Protein AF-0000000081423466 (afdb_homodimer)

pLDDT: mean 91.63, std 12.19, range [40.75, 98.88]

Secondary structure (DSSP, 8-state):
----EEEES-TTSHHHHHHHHHHHT-TT--EEEEEES-GGG-HHHHHHHHH-TTEEEEE--TT-HHHHHHHHHHHHHHHTTT---EEEE--------SGGGT---HHHHHHHHIIIIIHHHHHHHHHHHHHHHHHHHHS--EEEEE--GGG-SGGGGG--SS----HHHHHHHHHHHHHHHHHHHHHGGGT-EEEEEE------GGG-HHHHHHHHHHHHHHHHHHHH--GGGTT-EEETTS-B---/----EEEES-TTSHHHHHHHHHHHT-TT--EEEEEES-GGG-HHHHHHHHH-TTEEEEE--TT-HHHHHHHHHHHHHHHTTT---EEEE--------SGGGT---HHHHHHHHIIIIIHHHHHHHHHHHHHHHHHHHHS--EEEEE--GGG-SGGGGG--SS----HHHHHHHHHHHHHHHHHHHHHGGGT-EEEEEE------GGG-HHHHHHHHHHHHHHHHHHHH--GGGTT-EEETTS-B---

InterPro domains:
  IPR002347 Short-chain dehydrogenase/reductase SDR [PF00106] (5-209)
  IPR002347 Short-chain dehydrogenase/reductase SDR [PR00080] (82-93)
  IPR002347 Short-chain dehydrogenase/reductase SDR [PR00080] (141-149)
  IPR002347 Short-chain dehydrogenase/reductase SDR [PR00080] (169-188)
  IPR002347 Short-chain dehydrogenase/reductase SDR [PR00081] (5-22)
  IPR002347 Short-chain dehydrogenase/reductase SDR [PR00081] (82-93)
  IPR002347 Short-chain dehydrogenase/reductase SDR [PR00081] (135-151)
  IPR002347 Short-chain dehydrogenase/reductase SDR [PR00081] (169-188)
  IPR002347 Short-chain dehydrogenase/reductase SDR [PR00081] (190-207)
  IPR036291 NAD(P)-binding domain superfamily [SSF51735] (4-245)
  IPR051468 Fungal Secondary Metabolite SDRs [PTHR43544] (4-245)

Nearest PDB structures (foldseek):
  1sny-assembly1_A-2  TM=9.070E-01  e=2.148E-22  Drosophila melanogaster
  2yw9-assembly1_A  TM=7.437E-01  e=1.476E-11  Thermus thermophilus HB8
  2yw9-assembly2_F  TM=7.341E-01  e=1.767E-11  Thermus thermophilus HB8
  2yw9-assembly2_E  TM=7.202E-01  e=3.629E-11  Thermus thermophilus HB8
  2wyv-assembly1_C  TM=7.823E-01  e=2.330E-10  Thermus thermophilus HB8

Organism: NCBI:txid290746

Structure (mmCIF, N/CA/C/O backbone):
data_AF-0000000081423466-model_v1
#
loop_
_entity.id
_entity.type
_entity.pdbx_description
1 polymer 'Uncharacterized protein'
#
loop_
_atom_site.group_PDB
_atom_site.id
_atom_site.type_symbol
_atom_site.label_atom_id
_atom_site.label_alt_id
_atom_site.label_comp_id
_atom_site.label_asym_id
_atom_site.label_entity_id
_atom_site.label_seq_id
_atom_site.pdbx_PDB_ins_code
_atom_site.Cartn_x
_atom_site.Cartn_y
_atom_site.Cartn_z
_atom_site.occupancy
_atom_site.B_iso_or_equiv
_atom_site.auth_seq_id
_atom_site.auth_comp_id
_atom_site.auth_asym_id
_atom_site.auth_atom_id
_atom_site.pdbx_PDB_model_num
ATOM 1 N N . MET A 1 1 ? -5.242 31.609 1.055 1 62.44 1 MET A N 1
ATOM 2 C CA . MET A 1 1 ? -5.703 31.609 2.439 1 62.44 1 MET A CA 1
ATOM 3 C C . MET A 1 1 ? -4.582 31.203 3.389 1 62.44 1 MET A C 1
ATOM 5 O O . MET A 1 1 ? -3.688 30.438 3.01 1 62.44 1 MET A O 1
ATOM 9 N N . SER A 1 2 ? -4.527 31.906 4.562 1 85.81 2 SER A N 1
ATOM 10 C CA . SER A 1 2 ? -3.346 31.875 5.418 1 85.81 2 SER A CA 1
ATOM 11 C C . SER A 1 2 ? -3.375 30.688 6.371 1 85.81 2 SER A C 1
ATOM 13 O O . SER A 1 2 ? -4.449 30.234 6.777 1 85.81 2 SER A O 1
ATOM 15 N N . ILE A 1 3 ? -2.256 30.031 6.535 1 94.31 3 ILE A N 1
ATOM 16 C CA . ILE A 1 3 ? -2.043 28.984 7.523 1 94.31 3 ILE A CA 1
ATOM 17 C C . ILE A 1 3 ? -1.825 29.594 8.898 1 94.31 3 ILE A C 1
ATOM 19 O O . ILE A 1 3 ? -0.897 30.391 9.094 1 94.31 3 ILE A O 1
ATOM 23 N N . ARG A 1 4 ? -2.791 29.328 9.844 1 96.31 4 ARG A N 1
ATOM 24 C CA . ARG A 1 4 ? -2.668 29.859 11.195 1 96.31 4 ARG A CA 1
ATOM 25 C C . ARG A 1 4 ? -2.133 28.812 12.156 1 96.31 4 ARG A C 1
ATOM 27 O O . ARG A 1 4 ? -1.199 29.078 12.922 1 96.31 4 ARG A O 1
ATOM 34 N N . ASN A 1 5 ? -2.711 27.609 12.117 1 98 5 ASN A N 1
ATOM 35 C CA . ASN A 1 5 ? -2.311 26.484 12.961 1 98 5 ASN A CA 1
ATOM 36 C C . ASN A 1 5 ? -1.905 25.281 12.133 1 98 5 ASN A C 1
ATOM 38 O O . ASN A 1 5 ? -2.648 24.844 11.25 1 98 5 ASN A O 1
ATOM 42 N N . ALA A 1 6 ? -0.666 24.719 12.438 1 98.62 6 ALA A N 1
ATOM 43 C CA . ALA A 1 6 ? -0.139 23.609 11.648 1 98.62 6 ALA A CA 1
ATOM 44 C C . ALA A 1 6 ? 0.435 22.516 12.547 1 98.62 6 ALA A C 1
ATOM 46 O O . ALA A 1 6 ? 0.909 22.812 13.648 1 98.62 6 ALA A O 1
ATOM 47 N N . LEU A 1 7 ? 0.302 21.297 12.164 1 98.81 7 LEU A N 1
ATOM 48 C CA . LEU A 1 7 ? 1.018 20.172 12.75 1 98.81 7 LEU A CA 1
ATOM 49 C C . LEU A 1 7 ? 1.902 19.484 11.711 1 98.81 7 LEU A C 1
ATOM 51 O O . LEU A 1 7 ? 1.441 19.172 10.609 1 98.81 7 LEU A O 1
ATOM 55 N N . VAL A 1 8 ? 3.199 19.344 12 1 98.75 8 VAL A N 1
ATOM 56 C CA . VAL A 1 8 ? 4.16 18.625 11.172 1 98.75 8 VAL A CA 1
ATOM 57 C C . VAL A 1 8 ? 4.715 17.422 11.93 1 98.75 8 VAL A C 1
ATOM 59 O O . VAL A 1 8 ? 5.102 17.547 13.094 1 98.75 8 VAL A O 1
ATOM 62 N N . THR A 1 9 ? 4.668 16.281 11.32 1 98.56 9 THR A N 1
ATOM 63 C CA . THR A 1 9 ? 5.242 15.109 11.969 1 98.56 9 THR A CA 1
ATOM 64 C C . THR A 1 9 ? 6.688 14.898 11.523 1 98.56 9 THR A C 1
ATOM 66 O O . THR A 1 9 ? 7.082 15.336 10.445 1 98.56 9 THR A O 1
ATOM 69 N N . GLY A 1 10 ? 7.477 14.172 12.336 1 96.5 10 GLY A N 1
ATOM 70 C CA . GLY A 1 10 ? 8.852 13.844 12 1 96.5 10 GLY A CA 1
ATOM 71 C C . GLY A 1 10 ? 9.773 15.055 11.984 1 96.5 10 GLY A C 1
ATOM 72 O O . GLY A 1 10 ? 10.523 15.258 11.031 1 96.5 10 GLY A O 1
ATOM 73 N N . CYS A 1 11 ? 9.742 15.859 13.008 1 96.06 11 CYS A N 1
ATOM 74 C CA . CYS A 1 11 ? 10.445 17.141 13.008 1 96.06 11 CYS A CA 1
ATOM 75 C C . CYS A 1 11 ? 11.797 17.016 13.695 1 96.06 11 CYS A C 1
ATOM 77 O O . CYS A 1 11 ? 12.461 18.031 13.938 1 96.06 11 CYS A O 1
ATOM 79 N N . ASP A 1 12 ? 12.242 15.781 13.945 1 90 12 ASP A N 1
ATOM 80 C CA . ASP A 1 12 ? 13.508 15.547 14.625 1 90 12 ASP A CA 1
ATOM 81 C C . ASP A 1 12 ? 14.68 16.062 13.797 1 90 12 ASP A C 1
ATOM 83 O O . ASP A 1 12 ? 15.672 16.547 14.344 1 90 12 ASP A O 1
ATOM 87 N N . PHE A 1 13 ? 14.594 15.945 12.523 1 85.94 13 PHE A N 1
ATOM 88 C CA . PHE A 1 13 ? 15.641 16.344 11.594 1 85.94 13 PHE A CA 1
ATOM 89 C C . PHE A 1 13 ? 15.109 16.391 10.164 1 85.94 13 PHE A C 1
ATOM 91 O O . PHE A 1 13 ? 13.906 16.234 9.945 1 85.94 13 PHE A O 1
ATOM 98 N N . GLY A 1 14 ? 16 16.734 9.32 1 89.81 14 GLY A N 1
ATOM 99 C CA . GLY A 1 14 ? 15.719 16.594 7.898 1 89.81 14 GLY A CA 1
ATOM 100 C C . GLY A 1 14 ? 14.633 17.547 7.418 1 89.81 14 GLY A C 1
ATOM 101 O O . GLY A 1 14 ? 14.594 18.703 7.816 1 89.81 14 GLY A O 1
ATOM 102 N N . LEU A 1 15 ? 13.844 17.016 6.523 1 93.69 15 LEU A N 1
ATOM 103 C CA . LEU A 1 15 ? 12.805 17.812 5.875 1 93.69 15 LEU A CA 1
ATOM 104 C C . LEU A 1 15 ? 11.812 18.344 6.898 1 93.69 15 LEU A C 1
ATOM 106 O O . LEU A 1 15 ? 11.383 19.5 6.801 1 93.69 15 LEU A O 1
ATOM 110 N N . GLY A 1 16 ? 11.492 17.562 7.941 1 96.19 16 GLY A N 1
ATOM 111 C CA . GLY A 1 16 ? 10.539 17.984 8.953 1 96.19 16 GLY A CA 1
ATOM 112 C C . GLY A 1 16 ? 10.984 19.234 9.703 1 96.19 16 GLY A C 1
ATOM 113 O O . GLY A 1 16 ? 10.195 20.156 9.906 1 96.19 16 GLY A O 1
ATOM 114 N N . LEU A 1 17 ? 12.203 19.219 10.07 1 94.88 17 LEU A N 1
ATOM 115 C CA . LEU A 1 17 ? 12.758 20.375 10.773 1 94.88 17 LEU A CA 1
ATOM 116 C C . LEU A 1 17 ? 12.75 21.609 9.883 1 94.88 17 LEU A C 1
ATOM 118 O O . LEU A 1 17 ? 12.383 22.703 10.328 1 94.88 17 LEU A O 1
ATOM 122 N N . GLU A 1 18 ? 13.102 21.453 8.625 1 95.81 18 GLU A N 1
ATOM 123 C CA . GLU A 1 18 ? 13.125 22.562 7.688 1 95.81 18 GLU A CA 1
ATOM 124 C C . GLU A 1 18 ? 11.719 23.109 7.438 1 95.81 18 GLU A C 1
ATOM 126 O O . GLU A 1 18 ? 11.531 24.312 7.27 1 95.81 18 GLU A O 1
ATOM 131 N N . LEU A 1 19 ? 10.727 22.203 7.391 1 97.5 19 LEU A N 1
ATOM 132 C CA . LEU A 1 19 ? 9.344 22.641 7.234 1 97.5 19 LEU A CA 1
ATOM 133 C C . LEU A 1 19 ? 8.922 23.547 8.391 1 97.5 19 LEU A C 1
ATOM 135 O O . LEU A 1 19 ? 8.297 24.578 8.18 1 97.5 19 LEU A O 1
ATOM 139 N N . VAL A 1 20 ? 9.289 23.141 9.594 1 97.94 20 VAL A N 1
ATOM 140 C CA . VAL A 1 20 ? 8.953 23.906 10.781 1 97.94 20 VAL A CA 1
ATOM 141 C C . VAL A 1 20 ? 9.641 25.266 10.727 1 97.94 20 VAL A C 1
ATOM 143 O O . VAL A 1 20 ? 9.031 26.297 11.031 1 97.94 20 VAL A O 1
ATOM 146 N N . LYS A 1 21 ? 10.867 25.312 10.289 1 97 21 LYS A N 1
ATOM 147 C CA . LYS A 1 21 ? 11.609 26.562 10.172 1 97 21 LYS A CA 1
ATOM 148 C C . LYS A 1 21 ? 10.922 27.531 9.203 1 97 21 LYS A C 1
ATOM 150 O O . LYS A 1 21 ? 10.711 28.703 9.516 1 97 21 LYS A O 1
ATOM 155 N N . VAL A 1 22 ? 10.562 27.016 8.055 1 97.19 22 VAL A N 1
ATOM 156 C CA . VAL A 1 22 ? 9.93 27.844 7.035 1 97.19 22 VAL A CA 1
ATOM 157 C C . VAL A 1 22 ? 8.594 28.375 7.555 1 97.19 22 VAL A C 1
ATOM 159 O O . VAL A 1 22 ? 8.297 29.562 7.43 1 97.19 22 VAL A O 1
ATOM 162 N N . LEU A 1 23 ? 7.816 27.516 8.211 1 97.94 23 LEU A N 1
ATOM 163 C CA . LEU A 1 23 ? 6.527 27.922 8.766 1 97.94 23 LEU A CA 1
ATOM 164 C C . LEU A 1 23 ? 6.711 29 9.836 1 97.94 23 LEU A C 1
ATOM 166 O O . LEU A 1 23 ? 5.902 29.922 9.938 1 97.94 23 LEU A O 1
ATOM 170 N N . SER A 1 24 ? 7.766 28.875 10.625 1 97.5 24 SER A N 1
ATOM 171 C CA . SER A 1 24 ? 7.98 29.766 11.766 1 97.5 24 SER A CA 1
ATOM 172 C C . SER A 1 24 ? 8.281 31.188 11.312 1 97.5 24 SER A C 1
ATOM 174 O O . SER A 1 24 ? 8.141 32.125 12.094 1 97.5 24 SER A O 1
ATOM 176 N N . HIS A 1 25 ? 8.617 31.344 10.047 1 95.69 25 HIS A N 1
ATOM 177 C CA . HIS A 1 25 ? 8.953 32.656 9.516 1 95.69 25 HIS A CA 1
ATOM 178 C C . HIS A 1 25 ? 7.719 33.375 8.945 1 95.69 25 HIS A C 1
ATOM 180 O O . HIS A 1 25 ? 7.75 34.562 8.664 1 95.69 25 HIS A O 1
ATOM 186 N N . ASP A 1 26 ? 6.676 32.625 8.75 1 95.5 26 ASP A N 1
ATOM 187 C CA . ASP A 1 26 ? 5.441 33.188 8.227 1 95.5 26 ASP A CA 1
ATOM 188 C C . ASP A 1 26 ? 4.66 33.906 9.32 1 95.5 26 ASP A C 1
ATOM 190 O O . ASP A 1 26 ? 4.285 33.312 10.328 1 95.5 26 ASP A O 1
ATOM 194 N N . GLU A 1 27 ? 4.305 35.188 9.148 1 94.75 27 GLU A N 1
ATOM 195 C CA . GLU A 1 27 ? 3.674 36.031 10.156 1 94.75 27 GLU A CA 1
ATOM 196 C C . GLU A 1 27 ? 2.229 35.594 10.406 1 94.75 27 GLU A C 1
ATOM 198 O O . GLU A 1 27 ? 1.667 35.906 11.469 1 94.75 27 GLU A O 1
ATOM 203 N N . ASN A 1 28 ? 1.635 34.938 9.5 1 94.56 28 ASN A N 1
ATOM 204 C CA . ASN A 1 28 ? 0.245 34.531 9.648 1 94.56 28 ASN A CA 1
ATOM 205 C C . ASN A 1 28 ? 0.124 33.281 10.516 1 94.56 28 ASN A C 1
ATOM 207 O O . ASN A 1 28 ? -0.959 32.969 11.008 1 94.56 28 ASN A O 1
ATOM 211 N N . VAL A 1 29 ? 1.223 32.562 10.656 1 96.75 29 VAL A N 1
ATOM 212 C CA . VAL A 1 29 ? 1.209 31.328 11.445 1 96.75 29 VAL A CA 1
ATOM 213 C C . VAL A 1 29 ? 1.246 31.672 12.93 1 96.75 29 VAL A C 1
ATOM 215 O O . VAL A 1 29 ? 2.08 32.469 13.375 1 96.75 29 VAL A O 1
ATOM 218 N N . GLN A 1 30 ? 0.308 31.062 13.656 1 96.38 30 GLN A N 1
ATOM 219 C CA . GLN A 1 30 ? 0.208 31.344 15.086 1 96.38 30 GLN A CA 1
ATOM 220 C C . GLN A 1 30 ? 0.782 30.203 15.914 1 96.38 30 GLN A C 1
ATOM 222 O O . GLN A 1 30 ? 1.411 30.438 16.953 1 96.38 30 GLN A O 1
ATOM 227 N N . THR A 1 31 ? 0.535 28.984 15.5 1 97.94 31 THR A N 1
ATOM 228 C CA . THR A 1 31 ? 1 27.828 16.266 1 97.94 31 THR A CA 1
ATOM 229 C C . THR A 1 31 ? 1.482 26.719 15.32 1 97.94 31 THR A C 1
ATOM 231 O O . THR A 1 31 ? 0.852 26.453 14.297 1 97.94 31 THR A O 1
ATOM 234 N N . ILE A 1 32 ? 2.65 26.172 15.617 1 98.56 32 ILE A N 1
ATOM 235 C CA . ILE A 1 32 ? 3.211 25.016 14.914 1 98.56 32 ILE A CA 1
ATOM 236 C C . ILE A 1 32 ? 3.463 23.875 15.906 1 98.56 32 ILE A C 1
ATOM 238 O O . ILE A 1 32 ? 4.375 23.953 16.734 1 98.56 32 ILE A O 1
ATOM 242 N N . PHE A 1 33 ? 2.611 22.859 15.844 1 98.75 33 PHE A N 1
ATOM 243 C CA . PHE A 1 33 ? 2.896 21.625 16.578 1 98.75 33 PHE A CA 1
ATOM 244 C C . PHE A 1 33 ? 3.928 20.781 15.844 1 98.75 33 PHE A C 1
ATOM 246 O O . PHE A 1 33 ? 3.648 20.25 14.766 1 98.75 33 PHE A O 1
ATOM 253 N N . ALA A 1 34 ? 5.121 20.703 16.422 1 98.56 34 ALA A N 1
ATOM 254 C CA . ALA A 1 34 ? 6.219 19.953 15.828 1 98.56 34 ALA A CA 1
ATOM 255 C C . ALA A 1 34 ? 6.363 18.578 16.469 1 98.56 34 ALA A C 1
ATOM 257 O O . ALA A 1 34 ? 6.973 18.453 17.531 1 98.56 34 ALA A O 1
ATOM 258 N N . GLY A 1 35 ? 5.797 17.562 15.789 1 98.06 35 GLY A N 1
ATOM 259 C CA . GLY A 1 35 ? 5.82 16.219 16.312 1 98.06 35 GLY A CA 1
ATOM 260 C C . GLY A 1 35 ? 7.145 15.508 16.094 1 98.06 35 GLY A C 1
ATOM 261 O O . GLY A 1 35 ? 7.66 15.469 14.984 1 98.06 35 GLY A O 1
ATOM 262 N N . CYS A 1 36 ? 7.664 14.922 17.172 1 94.12 36 CYS A N 1
ATOM 263 C CA . CYS A 1 36 ? 8.883 14.141 17.016 1 94.12 36 CYS A CA 1
ATOM 264 C C . CYS A 1 36 ? 8.906 12.984 18.016 1 94.12 36 CYS A C 1
ATOM 266 O O . CYS A 1 36 ? 8.055 12.898 18.891 1 94.12 36 CYS A O 1
ATOM 268 N N . PHE A 1 37 ? 9.766 12.062 17.75 1 89.62 37 PHE A N 1
ATOM 269 C CA . PHE A 1 37 ? 9.875 10.852 18.562 1 89.62 37 PHE A CA 1
ATOM 270 C C . PHE A 1 37 ? 10.312 11.188 19.984 1 89.62 37 PHE A C 1
ATOM 272 O O . PHE A 1 37 ? 9.695 10.727 20.953 1 89.62 37 PHE A O 1
ATOM 279 N N . ASN A 1 38 ? 11.352 11.953 20.109 1 88.62 38 ASN A N 1
ATOM 280 C CA . ASN A 1 38 ? 11.875 12.398 21.391 1 88.62 38 ASN A CA 1
ATOM 281 C C . ASN A 1 38 ? 12.195 13.891 21.375 1 88.62 38 ASN A C 1
ATOM 283 O O . ASN A 1 38 ? 13.32 14.289 21.062 1 88.62 38 ASN A O 1
ATOM 287 N N . PRO A 1 39 ? 11.219 14.648 21.844 1 89.25 39 PRO A N 1
ATOM 288 C CA . PRO A 1 39 ? 11.406 16.109 21.812 1 89.25 39 PRO A CA 1
ATOM 289 C C . PRO A 1 39 ? 12.617 16.562 22.625 1 89.25 39 PRO A C 1
ATOM 291 O O . PRO A 1 39 ? 13.281 17.531 22.25 1 89.25 39 PRO A O 1
ATOM 294 N N . GLU A 1 40 ? 12.953 15.844 23.609 1 88.5 40 GLU A N 1
ATOM 295 C CA . GLU A 1 40 ? 14.055 16.25 24.484 1 88.5 40 GLU A CA 1
ATOM 296 C C . GLU A 1 40 ? 15.398 16.047 23.781 1 88.5 40 GLU A C 1
ATOM 298 O O . GLU A 1 40 ? 16.375 16.719 24.109 1 88.5 40 GLU A O 1
ATOM 303 N N . LYS A 1 41 ? 15.445 15.211 22.781 1 88.12 41 LYS A N 1
ATOM 304 C CA . LYS A 1 41 ? 16.703 14.891 22.109 1 88.12 41 LYS A CA 1
ATOM 305 C C . LYS A 1 41 ? 16.812 15.633 20.781 1 88.12 41 LYS A C 1
ATOM 307 O O . LYS A 1 41 ? 17.844 15.578 20.125 1 88.12 41 LYS A O 1
ATOM 312 N N . ALA A 1 42 ? 15.734 16.328 20.453 1 92.12 42 ALA A N 1
ATOM 313 C CA . ALA A 1 42 ? 15.742 17.078 19.203 1 92.12 42 ALA A CA 1
ATOM 314 C C . ALA A 1 42 ? 16.344 18.469 19.406 1 92.12 42 ALA A C 1
ATOM 316 O O . ALA A 1 42 ? 15.617 19.469 19.406 1 92.12 42 ALA A O 1
ATOM 317 N N . THR A 1 43 ? 17.625 18.578 19.422 1 92.94 43 THR A N 1
ATOM 318 C CA . THR A 1 43 ? 18.359 19.75 19.875 1 92.94 43 THR A CA 1
ATOM 319 C C . THR A 1 43 ? 18.031 20.969 19.016 1 92.94 43 THR A C 1
ATOM 321 O O . THR A 1 43 ? 17.734 22.031 19.531 1 92.94 43 THR A O 1
ATOM 324 N N . GLU A 1 44 ? 18.062 20.781 17.688 1 93.62 44 GLU A N 1
ATOM 325 C CA . GLU A 1 44 ? 17.812 21.891 16.781 1 93.62 44 GLU A CA 1
ATOM 326 C C . GLU A 1 44 ? 16.375 22.391 16.906 1 93.62 44 GLU A C 1
ATOM 328 O O . GLU A 1 44 ? 16.109 23.594 16.859 1 93.62 44 GLU A O 1
ATOM 333 N N . LEU A 1 45 ? 15.492 21.484 17.109 1 95.69 45 LEU A N 1
ATOM 334 C CA . LEU A 1 45 ? 14.086 21.844 17.266 1 95.69 45 LEU A CA 1
ATOM 335 C C . LEU A 1 45 ? 13.859 22.578 18.578 1 95.69 45 LEU A C 1
ATOM 337 O O . LEU A 1 45 ? 13.109 23.562 18.625 1 95.69 45 LEU A O 1
ATOM 341 N N . LYS A 1 46 ? 14.508 22.141 19.578 1 95.19 46 LYS A N 1
ATOM 342 C CA . LYS A 1 46 ? 14.398 22.797 20.875 1 95.19 46 LYS A CA 1
ATOM 343 C C . LYS A 1 46 ? 14.898 24.234 20.812 1 95.19 46 LYS A C 1
ATOM 345 O O . LYS A 1 46 ? 14.289 25.141 21.391 1 95.19 46 LYS A O 1
ATOM 350 N N . LYS A 1 47 ? 16 24.406 20.172 1 96.12 47 LYS A N 1
ATOM 351 C CA . LYS A 1 47 ? 16.547 25.75 20.016 1 96.12 47 LYS A CA 1
ATOM 352 C C . LYS A 1 47 ? 15.578 26.656 19.25 1 96.12 47 LYS A C 1
ATOM 354 O O . LYS A 1 47 ? 15.359 27.812 19.641 1 96.12 47 LYS A O 1
ATOM 359 N N . LEU A 1 48 ? 15.023 26.078 18.203 1 96.12 48 LEU A N 1
ATOM 360 C CA . LEU A 1 48 ? 14.055 26.828 17.406 1 96.12 48 LEU A CA 1
ATOM 361 C C . LEU A 1 48 ? 12.852 27.219 18.25 1 96.12 48 LEU A C 1
ATOM 363 O O . LEU A 1 48 ? 12.359 28.344 18.141 1 96.12 48 LEU A O 1
ATOM 367 N N . ALA A 1 49 ? 12.398 26.312 19.094 1 96.94 49 ALA A N 1
ATOM 368 C CA . ALA A 1 49 ? 11.242 26.562 19.953 1 96.94 49 ALA A CA 1
ATOM 369 C C . ALA A 1 49 ? 11.539 27.641 20.984 1 96.94 49 ALA A C 1
ATOM 371 O O . ALA A 1 49 ? 10.656 28.406 21.375 1 96.94 49 ALA A O 1
ATOM 372 N N . GLN A 1 50 ? 12.75 27.75 21.422 1 96.44 50 GLN A N 1
ATOM 373 C CA . GLN A 1 50 ? 13.172 28.766 22.391 1 96.44 50 GLN A CA 1
ATOM 374 C C . GLN A 1 50 ? 13.195 30.156 21.75 1 96.44 50 GLN A C 1
ATOM 376 O O . GLN A 1 50 ? 12.883 31.156 22.406 1 96.44 50 GLN A O 1
ATOM 381 N N . GLU A 1 51 ? 13.469 30.141 20.469 1 96.44 51 GLU A N 1
ATOM 382 C CA . GLU A 1 51 ? 13.625 31.406 19.75 1 96.44 51 GLU A CA 1
ATOM 383 C C . GLU A 1 51 ? 12.289 31.859 19.156 1 96.44 51 GLU A C 1
ATOM 385 O O . GLU A 1 51 ? 12.141 33.031 18.781 1 96.44 51 GLU A O 1
ATOM 390 N N . ASN A 1 52 ? 11.406 30.969 19 1 97.19 52 ASN A N 1
ATOM 391 C CA . ASN A 1 52 ? 10.125 31.234 18.359 1 97.19 52 ASN A CA 1
ATOM 392 C C . ASN A 1 52 ? 8.977 30.562 19.125 1 97.19 52 ASN A C 1
ATOM 394 O O . ASN A 1 52 ? 8.766 29.359 19 1 97.19 52 ASN A O 1
ATOM 398 N N . SER A 1 53 ? 8.172 31.328 19.828 1 95.69 53 SER A N 1
ATOM 399 C CA . SER A 1 53 ? 7.152 30.812 20.734 1 95.69 53 SER A CA 1
ATOM 400 C C . SER A 1 53 ? 6.027 30.125 19.969 1 95.69 53 SER A C 1
ATOM 402 O O . SER A 1 53 ? 5.234 29.391 20.562 1 95.69 53 SER A O 1
ATOM 404 N N . LYS A 1 54 ? 5.977 30.344 18.625 1 96.31 54 LYS A N 1
ATOM 405 C CA . LYS A 1 54 ? 4.953 29.688 17.812 1 96.31 54 LYS A CA 1
ATOM 406 C C . LYS A 1 54 ? 5.234 28.188 17.688 1 96.31 54 LYS A C 1
ATOM 408 O O . LYS A 1 54 ? 4.332 27.406 17.375 1 96.31 54 LYS A O 1
ATOM 413 N N . VAL A 1 55 ? 6.535 27.812 17.875 1 98.25 55 VAL A N 1
ATOM 414 C CA . VAL A 1 55 ? 6.953 26.422 17.672 1 98.25 55 VAL A CA 1
ATOM 415 C C . VAL A 1 55 ? 6.766 25.641 18.969 1 98.25 55 VAL A C 1
ATOM 417 O O . VAL A 1 55 ? 7.344 25.984 20 1 98.25 55 VAL A O 1
ATOM 420 N N . LYS A 1 56 ? 5.938 24.609 18.938 1 97.88 56 LYS A N 1
ATOM 421 C CA . LYS A 1 56 ? 5.641 23.766 20.094 1 97.88 56 LYS A CA 1
ATOM 422 C C . LYS A 1 56 ? 6.027 22.312 19.828 1 97.88 56 LYS A C 1
ATOM 424 O O . LYS A 1 56 ? 5.254 21.547 19.234 1 97.88 56 LYS A O 1
ATOM 429 N N . PRO A 1 57 ? 7.223 21.906 20.328 1 97.81 57 PRO A N 1
ATOM 430 C CA . PRO A 1 57 ? 7.586 20.484 20.188 1 97.81 57 PRO A CA 1
ATOM 431 C C . PRO A 1 57 ? 6.664 19.562 20.984 1 97.81 57 PRO A C 1
ATOM 433 O O . PRO A 1 57 ? 6.391 19.812 22.156 1 97.81 57 PRO A O 1
ATOM 436 N N . ILE A 1 58 ? 6.141 18.531 20.328 1 97.62 58 ILE A N 1
ATOM 437 C CA . ILE A 1 58 ? 5.289 17.562 21.016 1 97.62 58 ILE A CA 1
ATOM 438 C C . ILE A 1 58 ? 5.762 16.141 20.703 1 97.62 58 ILE A C 1
ATOM 440 O O . ILE A 1 58 ? 6.328 15.891 19.625 1 97.62 58 ILE A O 1
ATOM 444 N N . LYS A 1 59 ? 5.527 15.242 21.656 1 97.56 59 LYS A N 1
ATOM 445 C CA . LYS A 1 59 ? 5.828 13.828 21.438 1 97.56 59 LYS A CA 1
ATOM 446 C C . LYS A 1 59 ? 4.793 13.188 20.516 1 97.56 59 LYS A C 1
ATOM 448 O O . LYS A 1 59 ? 3.59 13.297 20.75 1 97.56 59 LYS A O 1
ATOM 453 N N . LEU A 1 60 ? 5.262 12.602 19.453 1 97.75 60 LEU A N 1
ATOM 454 C CA . LEU A 1 60 ? 4.391 11.938 18.484 1 97.75 60 LEU A CA 1
ATOM 455 C C . LEU A 1 60 ? 5.102 10.75 17.844 1 97.75 60 LEU A C 1
ATOM 457 O O . LEU A 1 60 ? 6.043 10.938 17.062 1 97.75 60 LEU A O 1
ATOM 461 N N . GLN A 1 61 ? 4.652 9.578 18.25 1 96.44 61 GLN A N 1
ATOM 462 C CA . GLN A 1 61 ? 5.129 8.328 17.656 1 96.44 61 GLN A CA 1
ATOM 463 C C . GLN A 1 61 ? 4.051 7.68 16.797 1 96.44 61 GLN A C 1
ATOM 465 O O . GLN A 1 61 ? 3.039 7.203 17.312 1 96.44 61 GLN A O 1
ATOM 470 N N . LEU A 1 62 ? 4.359 7.555 15.531 1 96.69 62 LEU A N 1
ATOM 471 C CA . LEU A 1 62 ? 3.314 7.23 14.562 1 96.69 62 LEU A CA 1
ATOM 472 C C . LEU A 1 62 ? 2.996 5.738 14.586 1 96.69 62 LEU A C 1
ATOM 474 O O . LEU A 1 62 ? 1.993 5.305 14.016 1 96.69 62 LEU A O 1
ATOM 478 N N . ASP A 1 63 ? 3.854 4.883 15.242 1 96 63 ASP A N 1
ATOM 479 C CA . ASP A 1 63 ? 3.543 3.463 15.359 1 96 63 ASP A CA 1
ATOM 480 C C . ASP A 1 63 ? 2.941 3.139 16.719 1 96 63 ASP A C 1
ATOM 482 O O . ASP A 1 63 ? 2.857 1.971 17.109 1 96 63 ASP A O 1
ATOM 486 N N . ASP A 1 64 ? 2.521 4.18 17.484 1 97.06 64 ASP A N 1
ATOM 487 C CA . ASP A 1 64 ? 1.916 4.059 18.812 1 97.06 64 ASP A CA 1
ATOM 488 C C . ASP A 1 64 ? 0.629 4.875 18.906 1 97.06 64 ASP A C 1
ATOM 490 O O . ASP A 1 64 ? 0.671 6.098 19.047 1 97.06 64 ASP A O 1
ATOM 494 N N . ASP A 1 65 ? -0.499 4.152 18.984 1 97.69 65 ASP A N 1
ATOM 495 C CA . ASP A 1 65 ? -1.792 4.824 18.891 1 97.69 65 ASP A CA 1
ATOM 496 C C . ASP A 1 65 ? -2.076 5.645 20.141 1 97.69 65 ASP A C 1
ATOM 498 O O . ASP A 1 65 ? -2.777 6.656 20.078 1 97.69 65 ASP A O 1
ATOM 502 N N . GLU A 1 66 ? -1.548 5.25 21.25 1 97.69 66 GLU A N 1
ATOM 503 C CA . GLU A 1 66 ? -1.693 6.066 22.453 1 97.69 66 GLU A CA 1
ATOM 504 C C . GLU A 1 66 ? -0.961 7.398 22.312 1 97.69 66 GLU A C 1
ATOM 506 O O . GLU A 1 66 ? -1.484 8.445 22.688 1 97.69 66 GLU A O 1
ATOM 511 N N . SER A 1 67 ? 0.25 7.328 21.781 1 98.06 67 SER A N 1
ATOM 512 C CA . SER A 1 67 ? 1.01 8.547 21.5 1 98.06 67 SER A CA 1
ATOM 513 C C . SER A 1 67 ? 0.26 9.461 20.547 1 98.06 67 SER A C 1
ATOM 515 O O . SER A 1 67 ? 0.177 10.664 20.766 1 98.06 67 SER A O 1
ATOM 517 N N . ILE A 1 68 ? -0.361 8.93 19.5 1 98.44 68 ILE A N 1
ATOM 518 C CA . ILE A 1 68 ? -1.11 9.68 18.516 1 98.44 68 ILE A CA 1
ATOM 519 C C . ILE A 1 68 ? -2.314 10.352 19.156 1 98.44 68 ILE A C 1
ATOM 521 O O . ILE A 1 68 ? -2.557 11.547 18.953 1 98.44 68 ILE A O 1
ATOM 525 N N . GLN A 1 69 ? -2.986 9.562 19.969 1 98 69 GLN A N 1
ATOM 526 C CA . GLN A 1 69 ? -4.188 10.086 20.609 1 98 69 GLN A CA 1
ATOM 527 C C . GLN A 1 69 ? -3.85 11.234 21.562 1 98 69 GLN A C 1
ATOM 529 O O . GLN A 1 69 ? -4.539 12.258 21.578 1 98 69 GLN A O 1
ATOM 534 N N . LYS A 1 70 ? -2.857 11.086 22.328 1 98.06 70 LYS A N 1
ATOM 535 C CA . LYS A 1 70 ? -2.434 12.133 23.25 1 98.06 70 LYS A CA 1
ATOM 536 C C . LYS A 1 70 ? -2.043 13.406 22.5 1 98.06 70 LYS A C 1
ATOM 538 O O . LYS A 1 70 ? -2.398 14.508 22.906 1 98.06 70 LYS A O 1
ATOM 543 N N . ALA A 1 71 ? -1.307 13.25 21.422 1 98.19 71 ALA A N 1
ATOM 544 C CA . ALA A 1 71 ? -0.912 14.398 20.609 1 98.19 71 ALA A CA 1
ATOM 545 C C . ALA A 1 71 ? -2.133 15.094 20.016 1 98.19 71 ALA A C 1
ATOM 547 O O . ALA A 1 71 ? -2.223 16.328 20.016 1 98.19 71 ALA A O 1
ATOM 548 N N . ALA A 1 72 ? -3.086 14.32 19.469 1 98 72 ALA A N 1
ATOM 549 C CA . ALA A 1 72 ? -4.293 14.875 18.875 1 98 72 ALA A CA 1
ATOM 550 C C . ALA A 1 72 ? -5.113 15.648 19.906 1 98 72 ALA A C 1
ATOM 552 O O . ALA A 1 72 ? -5.633 16.734 19.609 1 98 72 ALA A O 1
ATOM 553 N N . GLU A 1 73 ? -5.18 15.078 21.094 1 97.88 73 GLU A N 1
ATOM 554 C CA . GLU A 1 73 ? -5.906 15.742 22.172 1 97.88 73 GLU A CA 1
ATOM 555 C C . GLU A 1 73 ? -5.246 17.062 22.547 1 97.88 73 GLU A C 1
ATOM 557 O O . GLU A 1 73 ? -5.93 18.062 22.781 1 97.88 73 GLU A O 1
ATOM 562 N N . LEU A 1 74 ? -3.973 17.031 22.594 1 97.75 74 LEU A N 1
ATOM 563 C CA . LEU A 1 74 ? -3.225 18.25 22.891 1 97.75 74 LEU A CA 1
ATOM 564 C C . LEU A 1 74 ? -3.484 19.328 21.844 1 97.75 74 LEU A C 1
ATOM 566 O O . LEU A 1 74 ? -3.764 20.469 22.172 1 97.75 74 LEU A O 1
ATOM 570 N N . VAL A 1 75 ? -3.404 18.969 20.562 1 98.06 75 VAL A N 1
ATOM 571 C CA . VAL A 1 75 ? -3.648 19.891 19.469 1 98.06 75 VAL A CA 1
ATOM 572 C C . VAL A 1 75 ? -5.066 20.453 19.562 1 98.06 75 VAL A C 1
ATOM 574 O O . VAL A 1 75 ? -5.27 21.656 19.5 1 98.06 75 VAL A O 1
ATOM 577 N N . GLU A 1 76 ? -6 19.578 19.766 1 96.5 76 GLU A N 1
ATOM 578 C CA . GLU A 1 76 ? -7.398 19.984 19.844 1 96.5 76 GLU A CA 1
ATOM 579 C C . GLU A 1 76 ? -7.617 20.969 21 1 96.5 76 GLU A C 1
ATOM 581 O O . GLU A 1 76 ? -8.328 21.953 20.844 1 96.5 76 GLU A O 1
ATOM 586 N N . SER A 1 77 ? -7.02 20.688 22.109 1 96.88 77 SER A N 1
ATOM 587 C CA . SER A 1 77 ? -7.207 21.531 23.281 1 96.88 77 SER A CA 1
ATOM 588 C C . SER A 1 77 ? -6.652 22.938 23.031 1 96.88 77 SER A C 1
ATOM 590 O O . SER A 1 77 ? -7.125 23.906 23.625 1 96.88 77 SER A O 1
ATOM 592 N N . GLN A 1 78 ? -5.75 23.094 22.156 1 96.25 78 GLN A N 1
ATOM 593 C CA . GLN A 1 78 ? -5.078 24.375 21.953 1 96.25 78 GLN A CA 1
ATOM 594 C C . GLN A 1 78 ? -5.699 25.156 20.812 1 96.25 78 GLN A C 1
ATOM 596 O O . GLN A 1 78 ? -5.641 26.391 20.781 1 96.25 78 GLN A O 1
ATOM 601 N N . VAL A 1 79 ? -6.277 24.422 19.844 1 95 79 VAL A N 1
ATOM 602 C CA . VAL A 1 79 ? -6.75 25.125 18.672 1 95 79 VAL A CA 1
ATOM 603 C C . VAL A 1 79 ? -8.25 24.906 18.484 1 95 79 VAL A C 1
ATOM 605 O O . VAL A 1 79 ? -8.797 25.125 17.406 1 95 79 VAL A O 1
ATOM 608 N N . SER A 1 80 ? -8.984 24.453 19.469 1 84.81 80 SER A N 1
ATOM 609 C CA . SER A 1 80 ? -10.367 23.984 19.391 1 84.81 80 SER A CA 1
ATOM 610 C C . SER A 1 80 ? -11.273 25.031 18.75 1 84.81 80 SER A C 1
ATOM 612 O O . SER A 1 80 ? -12.133 24.703 17.938 1 84.81 80 SER A O 1
ATOM 614 N N . ASP A 1 81 ? -11.07 26.266 18.891 1 90 81 ASP A N 1
ATOM 615 C CA . ASP A 1 81 ? -11.961 27.312 18.406 1 90 81 ASP A CA 1
ATOM 616 C C . ASP A 1 81 ? -11.5 27.844 17.047 1 90 81 ASP A C 1
ATOM 618 O O . ASP A 1 81 ? -12.25 28.531 16.344 1 90 81 ASP A O 1
ATOM 622 N N . GLU A 1 82 ? -10.32 27.453 16.703 1 94.5 82 GLU A N 1
ATOM 623 C CA . GLU A 1 82 ? -9.766 28 15.477 1 94.5 82 GLU A CA 1
ATOM 624 C C . GLU A 1 82 ? -9.57 26.906 14.422 1 94.5 82 GLU A C 1
ATOM 626 O O . GLU A 1 82 ? -9.641 27.172 13.219 1 94.5 82 GLU A O 1
ATOM 631 N N . GLY A 1 83 ? -9.32 25.703 14.93 1 97.44 83 GLY A N 1
ATOM 632 C CA . GLY A 1 83 ? -9.102 24.562 14.047 1 97.44 83 GLY A CA 1
ATOM 633 C C . GLY A 1 83 ? -7.656 24.422 13.609 1 97.44 83 GLY A C 1
ATOM 634 O O . GLY A 1 83 ? -6.793 25.203 14.031 1 97.44 83 GLY A O 1
ATOM 635 N N . LEU A 1 84 ? -7.371 23.375 12.898 1 98.31 84 LEU A N 1
ATOM 636 C CA . LEU A 1 84 ? -6.07 23.062 12.32 1 98.31 84 LEU A CA 1
ATOM 637 C C . LEU A 1 84 ? -6.086 23.234 10.805 1 98.31 84 LEU A C 1
ATOM 639 O O . LEU A 1 84 ? -6.801 22.516 10.102 1 98.31 84 LEU A O 1
ATOM 643 N N . ASP A 1 85 ? -5.23 24.172 10.289 1 98.12 85 ASP A N 1
ATOM 644 C CA . ASP A 1 85 ? -5.285 24.531 8.883 1 98.12 85 ASP A CA 1
ATOM 645 C C . ASP A 1 85 ? -4.426 23.609 8.031 1 98.12 85 ASP A C 1
ATOM 647 O O . ASP A 1 85 ? -4.668 23.453 6.832 1 98.12 85 ASP A O 1
ATOM 651 N N . LEU A 1 86 ? -3.42 23.031 8.68 1 98.69 86 LEU A N 1
ATOM 652 C CA . LEU A 1 86 ? -2.443 22.281 7.902 1 98.69 86 LEU A CA 1
ATOM 653 C C . LEU A 1 86 ? -1.884 21.125 8.719 1 98.69 86 LEU A C 1
ATOM 655 O O . LEU A 1 86 ? -1.392 21.312 9.828 1 98.69 86 LEU A O 1
ATOM 659 N N . LEU A 1 87 ? -2.08 19.969 8.266 1 98.88 87 LEU A N 1
ATOM 660 C CA . LEU A 1 87 ? -1.392 18.766 8.734 1 98.88 87 LEU A CA 1
ATOM 661 C C . LEU A 1 87 ? -0.416 18.25 7.68 1 98.88 87 LEU A C 1
ATOM 663 O O . LEU A 1 87 ? -0.818 17.938 6.555 1 98.88 87 LEU A O 1
ATOM 667 N N . ILE A 1 88 ? 0.881 18.25 8.016 1 98.81 88 ILE A N 1
ATOM 668 C CA . ILE A 1 88 ? 1.872 17.641 7.137 1 98.81 88 ILE A CA 1
ATOM 669 C C . ILE A 1 88 ? 2.344 16.312 7.734 1 98.81 88 ILE A C 1
ATOM 671 O O . ILE A 1 88 ? 3.055 16.297 8.742 1 98.81 88 ILE A O 1
ATOM 675 N N . ASN A 1 89 ? 1.887 15.273 7.129 1 98.75 89 ASN A N 1
ATOM 676 C CA . ASN A 1 89 ? 2.432 13.961 7.438 1 98.75 89 ASN A CA 1
ATOM 677 C C . ASN A 1 89 ? 3.777 13.734 6.754 1 98.75 89 ASN A C 1
ATOM 679 O O . ASN A 1 89 ? 3.828 13.266 5.613 1 98.75 89 ASN A O 1
ATOM 683 N N . ASN A 1 90 ? 4.82 13.953 7.488 1 97.44 90 ASN A N 1
ATOM 684 C CA . ASN A 1 90 ? 6.172 13.922 6.938 1 97.44 90 ASN A CA 1
ATOM 685 C C . ASN A 1 90 ? 6.977 12.75 7.48 1 97.44 90 ASN A C 1
ATOM 687 O O . ASN A 1 90 ? 7.859 12.227 6.801 1 97.44 90 ASN A O 1
ATOM 691 N N . ALA A 1 91 ? 6.664 12.352 8.719 1 93.81 91 ALA A N 1
ATOM 692 C CA . ALA A 1 91 ? 7.402 11.258 9.344 1 93.81 91 ALA A CA 1
ATOM 693 C C . ALA A 1 91 ? 7.34 9.992 8.492 1 93.81 91 ALA A C 1
ATOM 695 O O . ALA A 1 91 ? 6.293 9.672 7.93 1 93.81 91 ALA A O 1
ATOM 696 N N . GLY A 1 92 ? 8.469 9.312 8.352 1 93 92 GLY A N 1
ATOM 697 C CA . GLY A 1 92 ? 8.547 8.07 7.609 1 93 92 GLY A CA 1
ATOM 698 C C . GLY A 1 92 ? 9.859 7.332 7.812 1 93 92 GLY A C 1
ATOM 699 O O . GLY A 1 92 ? 10.82 7.906 8.32 1 93 92 GLY A O 1
ATOM 700 N N . ILE A 1 93 ? 9.828 6.094 7.477 1 92.56 93 ILE A N 1
ATOM 701 C CA . ILE A 1 93 ? 11.031 5.281 7.562 1 92.56 93 ILE A CA 1
ATOM 702 C C . ILE A 1 93 ? 11.289 4.598 6.223 1 92.56 93 ILE A C 1
ATOM 704 O O . ILE A 1 93 ? 10.375 4.434 5.414 1 92.56 93 ILE A O 1
ATOM 708 N N . ASN A 1 94 ? 12.492 4.324 5.922 1 91.75 94 ASN A N 1
ATOM 709 C CA . ASN A 1 94 ? 12.992 3.553 4.785 1 91.75 94 ASN A CA 1
ATOM 710 C C . ASN A 1 94 ? 14.18 2.678 5.176 1 91.75 94 ASN A C 1
ATOM 712 O O . ASN A 1 94 ? 15.305 3.162 5.277 1 91.75 94 ASN A O 1
ATOM 716 N N . GLU A 1 95 ? 13.906 1.447 5.477 1 90.44 95 GLU A N 1
ATOM 717 C CA . GLU A 1 95 ? 14.922 0.487 5.891 1 90.44 95 GLU A CA 1
ATOM 718 C C . GLU A 1 95 ? 15.023 -0.669 4.898 1 90.44 95 GLU A C 1
ATOM 720 O O . GLU A 1 95 ? 14.086 -0.937 4.148 1 90.44 95 GLU A O 1
ATOM 725 N N . ASP A 1 96 ? 16.188 -1.319 4.836 1 87.69 96 ASP A N 1
ATOM 726 C CA . ASP A 1 96 ? 16.344 -2.52 4.02 1 87.69 96 ASP A CA 1
ATOM 727 C C . ASP A 1 96 ? 15.414 -3.631 4.492 1 87.69 96 ASP A C 1
ATOM 729 O O . ASP A 1 96 ? 15.477 -4.047 5.652 1 87.69 96 ASP A O 1
ATOM 733 N N . ASP A 1 97 ? 14.594 -4.098 3.529 1 88.81 97 ASP A N 1
ATOM 734 C CA . ASP A 1 97 ? 13.539 -5.031 3.922 1 88.81 97 ASP A CA 1
ATOM 735 C C . ASP A 1 97 ? 13.953 -6.473 3.625 1 88.81 97 ASP A C 1
ATOM 737 O O . ASP A 1 97 ? 13.172 -7.402 3.838 1 88.81 97 ASP A O 1
ATOM 741 N N . GLY A 1 98 ? 15.109 -6.719 3.02 1 90.5 98 GLY A N 1
ATOM 742 C CA . GLY A 1 98 ? 15.664 -8.055 2.871 1 90.5 98 GLY A CA 1
ATOM 743 C C . GLY A 1 98 ? 15.289 -8.719 1.56 1 90.5 98 GLY A C 1
ATOM 744 O O . GLY A 1 98 ? 15.742 -9.828 1.265 1 90.5 98 GLY A O 1
ATOM 745 N N . TRP A 1 99 ? 14.5 -8.102 0.644 1 89.5 99 TRP A N 1
ATOM 746 C CA . TRP A 1 99 ? 14.047 -8.727 -0.596 1 89.5 99 TRP A CA 1
ATOM 747 C C . TRP A 1 99 ? 15.234 -9.133 -1.465 1 89.5 99 TRP A C 1
ATOM 749 O O . TRP A 1 99 ? 15.312 -10.273 -1.929 1 89.5 99 TRP A O 1
ATOM 759 N N . LEU A 1 100 ? 16.172 -8.25 -1.609 1 85.12 100 LEU A N 1
ATOM 760 C CA . LEU A 1 100 ? 17.297 -8.477 -2.52 1 85.12 100 LEU A CA 1
ATOM 761 C C . LEU A 1 100 ? 18.234 -9.547 -1.973 1 85.12 100 LEU A C 1
ATOM 763 O O . LEU A 1 100 ? 19.031 -10.117 -2.719 1 85.12 100 LEU A O 1
ATOM 767 N N . LYS A 1 101 ? 18.109 -9.812 -0.641 1 89.12 101 LYS A N 1
ATOM 768 C CA . LYS A 1 101 ? 18.938 -10.836 -0.008 1 89.12 101 LYS A CA 1
ATOM 769 C C . LYS A 1 101 ? 18.219 -12.188 0.002 1 89.12 101 LYS A C 1
ATOM 771 O O . LYS A 1 101 ? 18.734 -13.156 0.561 1 89.12 101 LYS A O 1
ATOM 776 N N . GLY A 1 102 ? 17.094 -12.195 -0.6 1 91.12 102 GLY A N 1
ATOM 777 C CA . GLY A 1 102 ? 16.328 -13.43 -0.665 1 91.12 102 GLY A CA 1
ATOM 778 C C . GLY A 1 102 ? 15.664 -13.789 0.649 1 91.12 102 GLY A C 1
ATOM 779 O O . GLY A 1 102 ? 15.203 -14.922 0.829 1 91.12 102 GLY A O 1
ATOM 780 N N . GLN A 1 103 ? 15.594 -12.828 1.529 1 92.44 103 GLN A N 1
ATOM 781 C CA . GLN A 1 103 ? 15.016 -13.047 2.852 1 92.44 103 GLN A CA 1
ATOM 782 C C . GLN A 1 103 ? 14.148 -11.867 3.273 1 92.44 103 GLN A C 1
ATOM 784 O O . GLN A 1 103 ? 14.492 -11.141 4.207 1 92.44 103 GLN A O 1
ATOM 789 N N . PRO A 1 104 ? 12.977 -11.727 2.578 1 95.38 104 PRO A N 1
ATOM 790 C CA . PRO A 1 104 ? 12.094 -10.648 3.016 1 95.38 104 PRO A CA 1
ATOM 791 C C . PRO A 1 104 ? 11.719 -10.75 4.496 1 95.38 104 PRO A C 1
ATOM 793 O O . PRO A 1 104 ? 11.398 -11.836 4.98 1 95.38 104 PRO A O 1
ATOM 796 N N . ASN A 1 105 ? 11.906 -9.625 5.211 1 96.31 105 ASN A N 1
ATOM 797 C CA . ASN A 1 105 ? 11.648 -9.547 6.648 1 96.31 105 ASN A CA 1
ATOM 798 C C . ASN A 1 105 ? 10.266 -8.969 6.941 1 96.31 105 ASN A C 1
ATOM 800 O O . ASN A 1 105 ? 10.078 -7.75 6.883 1 96.31 105 ASN A O 1
ATOM 804 N N . ARG A 1 106 ? 9.305 -9.812 7.293 1 97.62 106 ARG A N 1
ATOM 805 C CA . ARG A 1 106 ? 7.918 -9.422 7.508 1 97.62 106 ARG A CA 1
ATOM 806 C C . ARG A 1 106 ? 7.82 -8.297 8.531 1 97.62 106 ARG A C 1
ATOM 808 O O . ARG A 1 106 ? 7.039 -7.355 8.359 1 97.62 106 ARG A O 1
ATOM 815 N N . ASP A 1 107 ? 8.562 -8.43 9.602 1 96.94 107 ASP A N 1
ATOM 816 C CA . ASP A 1 107 ? 8.492 -7.422 10.656 1 96.94 107 ASP A CA 1
ATOM 817 C C . ASP A 1 107 ? 8.891 -6.047 10.125 1 96.94 107 ASP A C 1
ATOM 819 O O . ASP A 1 107 ? 8.297 -5.035 10.5 1 96.94 107 ASP A O 1
ATOM 823 N N . LEU A 1 108 ? 9.852 -6 9.258 1 96.25 108 LEU A N 1
ATOM 824 C CA . LEU A 1 108 ? 10.281 -4.73 8.688 1 96.25 108 LEU A CA 1
ATOM 825 C C . LEU A 1 108 ? 9.242 -4.188 7.711 1 96.25 108 LEU A C 1
ATOM 827 O O . LEU A 1 108 ? 9.031 -2.975 7.641 1 96.25 108 LEU A O 1
ATOM 831 N N . TYR A 1 109 ? 8.633 -5.086 6.93 1 97.88 109 TYR A N 1
ATOM 832 C CA . TYR A 1 109 ? 7.527 -4.66 6.078 1 97.88 109 TYR A CA 1
ATOM 833 C C . TYR A 1 109 ? 6.41 -4.043 6.906 1 97.88 109 TYR A C 1
ATOM 835 O O . TYR A 1 109 ? 5.961 -2.928 6.625 1 97.88 109 TYR A O 1
ATOM 843 N N . LEU A 1 110 ? 6.023 -4.766 7.961 1 98.19 110 LEU A N 1
ATOM 844 C CA . LEU A 1 110 ? 4.938 -4.297 8.812 1 98.19 110 LEU A CA 1
ATOM 845 C C . LEU A 1 110 ? 5.289 -2.963 9.461 1 98.19 110 LEU A C 1
ATOM 847 O O . LEU A 1 110 ? 4.426 -2.096 9.617 1 98.19 110 LEU A O 1
ATOM 851 N N . LYS A 1 111 ? 6.508 -2.818 9.859 1 97.38 111 LYS A N 1
ATOM 852 C CA . LYS A 1 111 ? 6.953 -1.562 10.453 1 97.38 111 LYS A CA 1
ATOM 853 C C . LYS A 1 111 ? 6.801 -0.405 9.469 1 97.38 111 LYS A C 1
ATOM 855 O O . LYS A 1 111 ? 6.352 0.681 9.844 1 97.38 111 LYS A O 1
ATOM 860 N N . HIS A 1 112 ? 7.188 -0.591 8.203 1 97.5 112 HIS A N 1
ATOM 861 C CA . HIS A 1 112 ? 7.031 0.438 7.18 1 97.5 112 HIS A CA 1
ATOM 862 C C . HIS A 1 112 ? 5.57 0.846 7.027 1 97.5 112 HIS A C 1
ATOM 864 O O . HIS A 1 112 ? 5.25 2.037 7.004 1 97.5 112 HIS A O 1
ATOM 870 N N . PHE A 1 113 ? 4.684 -0.16 6.949 1 98.44 113 PHE A N 1
ATOM 871 C CA . PHE A 1 113 ? 3.27 0.163 6.812 1 98.44 113 PHE A CA 1
ATOM 872 C C . PHE A 1 113 ? 2.752 0.865 8.062 1 98.44 113 PHE A C 1
ATOM 874 O O . PHE A 1 113 ? 1.962 1.807 7.969 1 98.44 113 PHE A O 1
ATOM 881 N N . SER A 1 114 ? 3.191 0.407 9.234 1 98.44 114 SER A N 1
ATOM 882 C CA . SER A 1 114 ? 2.738 0.97 10.5 1 98.44 114 SER A CA 1
ATOM 883 C C . SER A 1 114 ? 3.086 2.451 10.602 1 98.44 114 SER A C 1
ATOM 885 O O . SER A 1 114 ? 2.25 3.264 11.008 1 98.44 114 SER A O 1
ATOM 887 N N . VAL A 1 115 ? 4.215 2.838 10.203 1 97.62 115 VAL A N 1
ATOM 888 C CA . VAL A 1 115 ? 4.711 4.199 10.375 1 97.62 115 VAL A CA 1
ATOM 889 C C . VAL A 1 115 ? 4.305 5.059 9.18 1 97.62 115 VAL A C 1
ATOM 891 O O . VAL A 1 115 ? 3.719 6.129 9.352 1 97.62 115 VAL A O 1
ATOM 894 N N . ASN A 1 116 ? 4.523 4.543 7.957 1 97.88 116 ASN A N 1
ATOM 895 C CA . ASN A 1 116 ? 4.414 5.367 6.758 1 97.88 116 ASN A CA 1
ATOM 896 C C . ASN A 1 116 ? 2.965 5.496 6.297 1 97.88 116 ASN A C 1
ATOM 898 O O . ASN A 1 116 ? 2.625 6.426 5.562 1 97.88 116 ASN A O 1
ATOM 902 N N . THR A 1 117 ? 2.156 4.516 6.602 1 98.62 117 THR A N 1
ATOM 903 C CA . THR A 1 117 ? 0.802 4.488 6.062 1 98.62 117 THR A CA 1
ATOM 904 C C . THR A 1 117 ? -0.229 4.594 7.184 1 98.62 117 THR A C 1
ATOM 906 O O . THR A 1 117 ? -0.975 5.57 7.258 1 98.62 117 THR A O 1
ATOM 909 N N . ILE A 1 118 ? -0.155 3.67 8.133 1 98.62 118 ILE A N 1
ATOM 910 C CA . ILE A 1 118 ? -1.204 3.551 9.141 1 98.62 118 ILE A CA 1
ATOM 911 C C . ILE A 1 118 ? -1.108 4.715 10.125 1 98.62 118 ILE A C 1
ATOM 913 O O . ILE A 1 118 ? -2.129 5.238 10.578 1 98.62 118 ILE A O 1
ATOM 917 N N . GLY A 1 119 ? 0.139 5.113 10.492 1 98.44 119 GLY A N 1
ATOM 918 C CA . GLY A 1 119 ? 0.33 6.27 11.352 1 98.44 119 GLY A CA 1
ATOM 919 C C . GLY A 1 119 ? -0.4 7.504 10.867 1 98.44 119 GLY A C 1
ATOM 920 O O . GLY A 1 119 ? -1.245 8.055 11.578 1 98.44 119 GLY A O 1
ATOM 921 N N . PRO A 1 120 ? -0.106 7.938 9.641 1 98.69 120 PRO A N 1
ATOM 922 C CA . PRO A 1 120 ? -0.812 9.078 9.047 1 98.69 120 PRO A CA 1
ATOM 923 C C . PRO A 1 120 ? -2.326 8.883 9.023 1 98.69 120 PRO A C 1
ATOM 925 O O . PRO A 1 120 ? -3.078 9.836 9.242 1 98.69 120 PRO A O 1
ATOM 928 N N . VAL A 1 121 ? -2.826 7.656 8.758 1 98.44 121 VAL A N 1
ATOM 929 C CA . VAL A 1 121 ? -4.258 7.367 8.727 1 98.44 121 VAL A CA 1
ATOM 930 C C . VAL A 1 121 ? -4.863 7.625 10.102 1 98.44 121 VAL A C 1
ATOM 932 O O . VAL A 1 121 ? -5.844 8.359 10.227 1 98.44 121 VAL A O 1
ATOM 935 N N . VAL A 1 122 ? -4.254 7.051 11.141 1 98.38 122 VAL A N 1
ATOM 936 C CA . VAL A 1 122 ? -4.781 7.133 12.5 1 98.38 122 VAL A CA 1
ATOM 937 C C . VAL A 1 122 ? -4.695 8.57 13 1 98.38 122 VAL A C 1
ATOM 939 O O . VAL A 1 122 ? -5.656 9.094 13.578 1 98.38 122 VAL A O 1
ATOM 942 N N . LEU A 1 123 ? -3.604 9.242 12.742 1 98.62 123 LEU A N 1
ATOM 943 C CA . LEU A 1 123 ? -3.422 10.625 13.18 1 98.62 123 LEU A CA 1
ATOM 944 C C . LEU A 1 123 ? -4.43 11.547 12.5 1 98.62 123 LEU A C 1
ATOM 946 O O . LEU A 1 123 ? -5.066 12.367 13.164 1 98.62 123 LEU A O 1
ATOM 950 N N . THR A 1 124 ? -4.535 11.438 11.141 1 98.62 124 THR A N 1
ATOM 951 C CA . THR A 1 124 ? -5.469 12.281 10.406 1 98.62 124 THR A CA 1
ATOM 952 C C . THR A 1 124 ? -6.895 12.102 10.922 1 98.62 124 THR A C 1
ATOM 954 O O . THR A 1 124 ? -7.617 13.078 11.125 1 98.62 124 THR A O 1
ATOM 957 N N . ASN A 1 125 ? -7.266 10.797 11.141 1 97.88 125 ASN A N 1
ATOM 958 C CA . ASN A 1 125 ? -8.602 10.531 11.664 1 97.88 125 ASN A CA 1
ATOM 959 C C . ASN A 1 125 ? -8.828 11.227 13.008 1 97.88 125 ASN A C 1
ATOM 961 O O . ASN A 1 125 ? -9.867 11.844 13.219 1 97.88 125 ASN A O 1
ATOM 965 N N . ALA A 1 126 ? -7.855 11.172 13.906 1 97.75 126 ALA A N 1
ATOM 966 C CA . ALA A 1 126 ? -7.945 11.781 15.234 1 97.75 126 ALA A CA 1
ATOM 967 C C . ALA A 1 126 ? -8.047 13.297 15.133 1 97.75 126 ALA A C 1
ATOM 969 O O . ALA A 1 126 ? -8.609 13.945 16.016 1 97.75 126 ALA A O 1
ATOM 970 N N . LEU A 1 127 ? -7.574 13.898 14.039 1 98.31 127 LEU A N 1
ATOM 971 C CA . LEU A 1 127 ? -7.504 15.352 13.906 1 98.31 127 LEU A CA 1
ATOM 972 C C . LEU A 1 127 ? -8.641 15.875 13.023 1 98.31 127 LEU A C 1
ATOM 974 O O . LEU A 1 127 ? -8.75 17.078 12.797 1 98.31 127 LEU A O 1
ATOM 978 N N . LEU A 1 128 ? -9.523 14.992 12.516 1 97.31 128 LEU A N 1
ATOM 979 C CA . LEU A 1 128 ? -10.578 15.383 11.594 1 97.31 128 LEU A CA 1
ATOM 980 C C . LEU A 1 128 ? -11.453 16.484 12.203 1 97.31 128 LEU A C 1
ATOM 982 O O . LEU A 1 128 ? -11.805 17.453 11.516 1 97.31 128 LEU A O 1
ATOM 986 N N . PRO A 1 129 ? -11.797 16.406 13.523 1 96.88 129 PRO A N 1
ATOM 987 C CA . PRO A 1 129 ? -12.617 17.484 14.078 1 96.88 129 PRO A CA 1
ATOM 988 C C . PRO A 1 129 ? -11.945 18.859 13.969 1 96.88 129 PRO A C 1
ATOM 990 O O . PRO A 1 129 ? -12.586 19.828 13.555 1 96.88 129 PRO A O 1
ATOM 993 N N . SER A 1 130 ? -10.672 18.938 14.266 1 97.88 130 SER A N 1
ATOM 994 C CA . SER A 1 130 ? -9.945 20.203 14.188 1 97.88 130 SER A CA 1
ATOM 995 C C . SER A 1 130 ? -9.773 20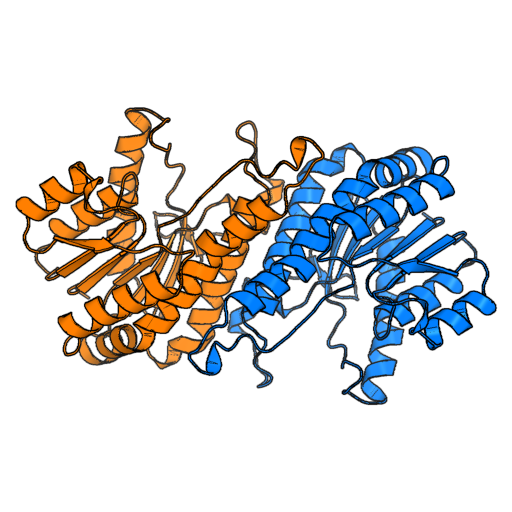.656 12.742 1 97.88 130 SER A C 1
ATOM 997 O O . SER A 1 130 ? -9.82 21.844 12.453 1 97.88 130 SER A O 1
ATOM 999 N N . LEU A 1 131 ? -9.57 19.719 11.844 1 98.31 131 LEU A N 1
ATOM 1000 C CA . LEU A 1 131 ? -9.422 20.031 10.422 1 98.31 131 LEU A CA 1
ATOM 1001 C C . LEU A 1 131 ? -10.734 20.562 9.852 1 98.31 131 LEU A C 1
ATOM 1003 O O . LEU A 1 131 ? -10.75 21.547 9.125 1 98.31 131 LEU A O 1
ATOM 1007 N N . ARG A 1 132 ? -11.836 19.922 10.211 1 97.44 132 ARG A N 1
ATOM 1008 C CA . ARG A 1 132 ? -13.141 20.344 9.734 1 97.44 132 ARG A CA 1
ATOM 1009 C C . ARG A 1 132 ? -13.5 21.734 10.266 1 97.44 132 ARG A C 1
ATOM 1011 O O . ARG A 1 132 ? -14.109 22.531 9.555 1 97.44 132 ARG A O 1
ATOM 1018 N N . THR A 1 133 ? -13.141 21.938 11.492 1 97.44 133 THR A N 1
ATOM 1019 C CA . THR A 1 133 ? -13.359 23.25 12.078 1 97.44 133 THR A CA 1
ATOM 1020 C C . THR A 1 133 ? -12.633 24.328 11.281 1 97.44 133 THR A C 1
ATOM 1022 O O . THR A 1 133 ? -13.211 25.359 10.938 1 97.44 133 THR A O 1
ATOM 1025 N N . ALA A 1 134 ? -11.398 24.109 10.969 1 97.44 134 ALA A N 1
ATOM 1026 C CA . ALA A 1 134 ? -10.625 25.062 10.172 1 97.44 134 ALA A CA 1
ATOM 1027 C C . ALA A 1 134 ? -11.242 25.25 8.789 1 97.44 134 ALA A C 1
ATOM 1029 O O . ALA A 1 134 ? -11.305 26.375 8.273 1 97.44 134 ALA A O 1
ATOM 1030 N N . ALA A 1 135 ? -11.633 24.141 8.211 1 96.75 135 ALA A N 1
ATOM 1031 C CA . ALA A 1 135 ? -12.266 24.203 6.895 1 96.75 135 ALA A CA 1
ATOM 1032 C C . ALA A 1 135 ? -13.5 25.094 6.922 1 96.75 135 ALA A C 1
ATOM 1034 O O . ALA A 1 135 ? -13.695 25.922 6.02 1 96.75 135 ALA A O 1
ATOM 1035 N N . LYS A 1 136 ? -14.273 25 7.938 1 95.19 136 LYS A N 1
ATOM 1036 C CA . LYS A 1 136 ? -15.516 25.75 8.078 1 95.19 136 LYS A CA 1
ATOM 1037 C C . LYS A 1 136 ? -15.234 27.234 8.367 1 95.19 136 LYS A C 1
ATOM 1039 O O . LYS A 1 136 ? -15.844 28.109 7.766 1 95.19 136 LYS A O 1
ATOM 1044 N N . LEU A 1 137 ? -14.312 27.469 9.18 1 93.5 137 LEU A N 1
ATOM 1045 C CA . LEU A 1 137 ? -14.094 28.828 9.68 1 93.5 137 LEU A CA 1
ATOM 1046 C C . LEU A 1 137 ? -13.18 29.609 8.742 1 93.5 137 LEU A C 1
ATOM 1048 O O . LEU A 1 137 ? -13.367 30.812 8.547 1 93.5 137 LEU A O 1
ATOM 1052 N N . ASN A 1 138 ? -12.188 28.938 8.227 1 87.94 138 ASN A N 1
ATOM 1053 C CA . ASN A 1 138 ? -11.109 29.625 7.527 1 87.94 138 ASN A CA 1
ATOM 1054 C C . ASN A 1 138 ? -11.062 29.234 6.051 1 87.94 138 ASN A C 1
ATOM 1056 O O . ASN A 1 138 ? -10.219 29.75 5.305 1 87.94 138 ASN A O 1
ATOM 1060 N N . ASN A 1 139 ? -11.953 28.375 5.652 1 88.06 139 ASN A N 1
ATOM 1061 C CA . ASN A 1 139 ? -11.969 27.812 4.297 1 88.06 139 ASN A CA 1
ATOM 1062 C C . ASN A 1 139 ? -10.602 27.25 3.912 1 88.06 139 ASN A C 1
ATOM 1064 O O . ASN A 1 139 ? -10.141 27.438 2.787 1 88.06 139 ASN A O 1
ATOM 1068 N N . LYS A 1 140 ? -9.867 26.766 5 1 88.19 140 LYS A N 1
ATOM 1069 C CA . LYS A 1 140 ? -8.547 26.188 4.777 1 88.19 140 LYS A CA 1
ATOM 1070 C C . LYS A 1 140 ? -8.297 25.016 5.711 1 88.19 140 LYS A C 1
ATOM 1072 O O . LYS A 1 140 ? -8.117 25.188 6.918 1 88.19 140 LYS A O 1
ATOM 1077 N N . ALA A 1 141 ? -8.258 23.844 5.219 1 97.19 141 ALA A N 1
ATOM 1078 C CA . ALA A 1 141 ? -7.797 22.625 5.883 1 97.19 141 ALA A CA 1
ATOM 1079 C C . ALA A 1 141 ? -7.109 21.688 4.895 1 97.19 141 ALA A C 1
ATOM 1081 O O . ALA A 1 141 ? -7.754 21.125 3.996 1 97.19 141 ALA A O 1
ATOM 1082 N N . VAL A 1 142 ? -5.777 21.625 5.031 1 98.56 142 VAL A N 1
ATOM 1083 C CA . VAL A 1 142 ? -4.969 20.859 4.09 1 98.56 142 VAL A CA 1
ATOM 1084 C C . VAL A 1 142 ? -4.273 19.703 4.82 1 98.56 142 VAL A C 1
ATOM 1086 O O . VAL A 1 142 ? -3.654 19.922 5.867 1 98.56 142 VAL A O 1
ATOM 1089 N N . VAL A 1 143 ? -4.516 18.531 4.375 1 98.88 143 VAL A N 1
ATOM 1090 C CA . VAL A 1 143 ? -3.709 17.375 4.746 1 98.88 143 VAL A CA 1
ATOM 1091 C C . VAL A 1 143 ? -2.699 17.078 3.641 1 98.88 143 VAL A C 1
ATOM 1093 O O . VAL A 1 143 ? -3.078 16.688 2.535 1 98.88 143 VAL A O 1
ATOM 1096 N N . LEU A 1 144 ? -1.435 17.344 3.908 1 98.81 144 LEU A N 1
ATOM 1097 C CA . LEU A 1 144 ? -0.351 17.125 2.959 1 98.81 144 LEU A CA 1
ATOM 1098 C C . LEU A 1 144 ? 0.494 15.922 3.377 1 98.81 144 LEU A C 1
ATOM 1100 O O . LEU A 1 144 ? 1.128 15.945 4.434 1 98.81 144 LEU A O 1
ATOM 1104 N N . ASN A 1 145 ? 0.441 14.859 2.584 1 98.75 145 ASN A N 1
ATOM 1105 C CA . ASN A 1 145 ? 1.228 13.656 2.826 1 98.75 145 ASN A CA 1
ATOM 1106 C C . ASN A 1 145 ? 2.533 13.672 2.035 1 98.75 145 ASN A C 1
ATOM 1108 O O . ASN A 1 145 ? 2.518 13.75 0.806 1 98.75 145 ASN A O 1
ATOM 1112 N N . ILE A 1 146 ? 3.654 13.594 2.748 1 97.69 146 ILE A N 1
ATOM 1113 C CA . ILE A 1 146 ? 4.938 13.492 2.062 1 97.69 146 ILE A CA 1
ATOM 1114 C C . ILE A 1 146 ? 5.137 12.062 1.553 1 97.69 146 ILE A C 1
ATOM 1116 O O . ILE A 1 146 ? 5.355 11.141 2.342 1 97.69 146 ILE A O 1
ATOM 1120 N N . SER A 1 147 ? 5.035 11.914 0.292 1 95.56 147 SER A N 1
ATOM 1121 C CA . SER A 1 147 ? 5.254 10.641 -0.383 1 95.56 147 SER A CA 1
ATOM 1122 C C . SER A 1 147 ? 6.629 10.594 -1.037 1 95.56 147 SER A C 1
ATOM 1124 O O . SER A 1 147 ? 7.609 11.094 -0.479 1 95.56 147 SER A O 1
ATOM 1126 N N . SER A 1 148 ? 6.777 9.828 -2.023 1 88.62 148 SER A N 1
ATOM 1127 C CA . SER A 1 148 ? 8.008 9.609 -2.779 1 88.62 148 SER A CA 1
ATOM 1128 C C . SER A 1 148 ? 7.707 9.18 -4.211 1 88.62 148 SER A C 1
ATOM 1130 O O . SER A 1 148 ? 6.625 8.656 -4.496 1 88.62 148 SER A O 1
ATOM 1132 N N . ASP A 1 149 ? 8.695 9.477 -5.086 1 85.69 149 ASP A N 1
ATOM 1133 C CA . ASP A 1 149 ? 8.578 8.898 -6.422 1 85.69 149 ASP A CA 1
ATOM 1134 C C . ASP A 1 149 ? 8.539 7.375 -6.367 1 85.69 149 ASP A C 1
ATOM 1136 O O . ASP A 1 149 ? 8.008 6.727 -7.273 1 85.69 149 ASP A O 1
ATOM 1140 N N . ARG A 1 150 ? 9.008 6.859 -5.289 1 86.5 150 ARG A N 1
ATOM 1141 C CA . ARG A 1 150 ? 9 5.41 -5.109 1 86.5 150 ARG A CA 1
ATOM 1142 C C . ARG A 1 150 ? 7.602 4.906 -4.777 1 86.5 150 ARG A C 1
ATOM 1144 O O . ARG A 1 150 ? 7.344 3.701 -4.836 1 86.5 150 ARG A O 1
ATOM 1151 N N . GLY A 1 151 ? 6.738 5.801 -4.461 1 92.06 151 GLY A N 1
ATOM 1152 C CA . GLY A 1 151 ? 5.352 5.445 -4.211 1 92.06 151 GLY A CA 1
ATOM 1153 C C . GLY A 1 151 ? 4.504 5.422 -5.469 1 92.06 151 GLY A C 1
ATOM 1154 O O . GLY A 1 151 ? 3.326 5.059 -5.426 1 92.06 151 GLY A O 1
ATOM 1155 N N . SER A 1 152 ? 5.098 5.895 -6.609 1 91.88 152 SER A N 1
ATOM 1156 C CA . SER A 1 152 ? 4.414 5.797 -7.895 1 91.88 152 SER A CA 1
ATOM 1157 C C . SER A 1 152 ? 4.504 4.387 -8.461 1 91.88 152 SER A C 1
ATOM 1159 O O . SER A 1 152 ? 5.598 3.9 -8.758 1 91.88 152 SER A O 1
ATOM 1161 N N . ILE A 1 153 ? 3.355 3.805 -8.648 1 93.88 153 ILE A N 1
ATOM 1162 C CA . ILE A 1 153 ? 3.33 2.455 -9.195 1 93.88 153 ILE A CA 1
ATOM 1163 C C . ILE A 1 153 ? 3.734 2.49 -10.664 1 93.88 153 ILE A C 1
ATOM 1165 O O . ILE A 1 153 ? 4.535 1.668 -11.117 1 93.88 153 ILE A O 1
ATOM 1169 N N . LYS A 1 154 ? 3.258 3.5 -11.336 1 90.56 154 LYS A N 1
ATOM 1170 C CA . LYS A 1 154 ? 3.521 3.617 -12.766 1 90.56 154 LYS A CA 1
ATOM 1171 C C . LYS A 1 154 ? 5.008 3.826 -13.039 1 90.56 154 LYS A C 1
ATOM 1173 O O . LYS A 1 154 ? 5.551 3.293 -14.008 1 90.56 154 LYS A O 1
ATOM 1178 N N . LEU A 1 155 ? 5.734 4.473 -12.203 1 85.25 155 LEU A N 1
ATOM 1179 C CA . LEU A 1 155 ? 7.113 4.871 -12.469 1 85.25 155 LEU A CA 1
ATOM 1180 C C . LEU A 1 155 ? 8.086 3.779 -12.039 1 85.25 155 LEU A C 1
ATOM 1182 O O . LEU A 1 155 ? 9.297 3.896 -12.266 1 85.25 155 LEU A O 1
ATOM 1186 N N . THR A 1 156 ? 7.633 2.725 -11.453 1 83.5 156 THR A N 1
ATOM 1187 C CA . THR A 1 156 ? 8.484 1.673 -10.906 1 83.5 156 THR A CA 1
ATOM 1188 C C . THR A 1 156 ? 9.398 1.103 -11.984 1 83.5 156 THR A C 1
ATOM 1190 O O . THR A 1 156 ? 10.57 0.824 -11.719 1 83.5 156 THR A O 1
ATOM 1193 N N . LEU A 1 157 ? 8.969 1.011 -13.203 1 80.69 157 LEU A N 1
ATOM 1194 C CA . LEU A 1 157 ? 9.742 0.351 -14.25 1 80.69 157 LEU A CA 1
ATOM 1195 C C . LEU A 1 157 ? 10.781 1.3 -14.836 1 80.69 157 LEU A C 1
ATOM 1197 O O . LEU A 1 157 ? 11.648 0.88 -15.617 1 80.69 157 LEU A O 1
ATOM 1201 N N . THR A 1 158 ? 10.758 2.578 -14.477 1 75.94 158 THR A N 1
ATOM 1202 C CA . THR A 1 158 ? 11.68 3.555 -15.047 1 75.94 158 THR A CA 1
ATOM 1203 C C . THR A 1 158 ? 12.773 3.906 -14.039 1 75.94 158 THR A C 1
ATOM 1205 O O . THR A 1 158 ? 13.555 4.832 -14.266 1 75.94 158 THR A O 1
ATOM 1208 N N . TRP A 1 159 ? 12.727 3.141 -12.938 1 72 159 TRP A N 1
ATOM 1209 C CA . TRP A 1 159 ? 13.734 3.396 -11.922 1 72 159 TRP A CA 1
ATOM 1210 C C . TRP A 1 159 ? 15.133 3.146 -12.461 1 72 159 TRP A C 1
ATOM 1212 O O . TRP A 1 159 ? 15.367 2.17 -13.188 1 72 159 TRP A O 1
ATOM 1222 N N . GLN A 1 160 ? 15.945 4.215 -12.727 1 56.78 160 GLN A N 1
ATOM 1223 C CA . GLN A 1 160 ? 17.297 4.051 -13.234 1 56.78 160 GLN A CA 1
ATOM 1224 C C . GLN A 1 160 ? 18.234 3.516 -12.156 1 56.78 160 GLN A C 1
ATOM 1226 O O . GLN A 1 160 ? 19.141 2.732 -12.438 1 56.78 160 GLN A O 1
ATOM 1231 N N . SER A 1 161 ? 18.594 4.453 -11.18 1 53.5 161 SER A N 1
ATOM 1232 C CA . SER A 1 161 ? 19.781 4.352 -10.336 1 53.5 161 SER A CA 1
ATOM 1233 C C . SER A 1 161 ? 19.625 3.271 -9.273 1 53.5 161 SER A C 1
ATOM 1235 O O . SER A 1 161 ? 18.5 2.896 -8.93 1 53.5 161 SER A O 1
ATOM 1237 N N . GLU A 1 162 ? 20.812 2.609 -8.875 1 50.94 162 GLU A N 1
ATOM 1238 C CA . GLU A 1 162 ? 21.312 1.54 -8.016 1 50.94 162 GLU A CA 1
ATOM 1239 C C . GLU A 1 162 ? 20.656 1.593 -6.641 1 50.94 162 GLU A C 1
ATOM 1241 O O . GLU A 1 162 ? 20.797 0.656 -5.848 1 50.94 162 GLU A O 1
ATOM 1246 N N . SER A 1 163 ? 20.469 2.76 -6.098 1 52.22 163 SER A N 1
ATOM 1247 C CA . SER A 1 163 ? 20.109 2.582 -4.695 1 52.22 163 SER A CA 1
ATOM 1248 C C . SER A 1 163 ? 18.719 1.984 -4.559 1 52.22 163 SER A C 1
ATOM 1250 O O . SER A 1 163 ? 17.734 2.609 -4.945 1 52.22 163 SER A O 1
ATOM 1252 N N . ARG A 1 164 ? 18.75 0.66 -4.691 1 53.97 164 ARG A N 1
ATOM 1253 C CA . ARG A 1 164 ? 17.578 -0.209 -4.758 1 53.97 164 ARG A CA 1
ATOM 1254 C C . ARG A 1 164 ? 16.625 0.052 -3.592 1 53.97 164 ARG A C 1
ATOM 1256 O O . ARG A 1 164 ? 16.969 -0.22 -2.438 1 53.97 164 ARG A O 1
ATOM 1263 N N . PRO A 1 165 ? 15.641 1.068 -3.787 1 59.16 165 PRO A N 1
ATOM 1264 C CA . PRO A 1 165 ? 14.703 1.228 -2.672 1 59.16 165 PRO A CA 1
ATOM 1265 C C . PRO A 1 165 ? 14.109 -0.1 -2.209 1 59.16 165 PRO A C 1
ATOM 1267 O O . PRO A 1 165 ? 14.047 -1.057 -2.986 1 59.16 165 PRO A O 1
ATOM 1270 N N . SER A 1 166 ? 13.906 -0.06 -0.771 1 81.62 166 SER A N 1
ATOM 1271 C CA . SER A 1 166 ? 13.211 -1.183 -0.151 1 81.62 166 SER A CA 1
ATOM 1272 C C . SER A 1 166 ? 11.82 -1.373 -0.75 1 81.62 166 SER A C 1
ATOM 1274 O O . SER A 1 166 ? 11.117 -0.398 -1.018 1 81.62 166 SER A O 1
ATOM 1276 N N . MET A 1 167 ? 11.5 -2.471 -1.207 1 88.75 167 MET A N 1
ATOM 1277 C CA . MET A 1 167 ? 10.172 -2.846 -1.685 1 88.75 167 MET A CA 1
ATOM 1278 C C . MET A 1 167 ? 9.094 -2.371 -0.716 1 88.75 167 MET A C 1
ATOM 1280 O O . MET A 1 167 ? 8.086 -1.799 -1.134 1 88.75 167 MET A O 1
ATOM 1284 N N . SER A 1 168 ? 9.398 -2.523 0.544 1 94.5 168 SER A N 1
ATOM 1285 C CA . SER A 1 168 ? 8.43 -2.178 1.577 1 94.5 168 SER A CA 1
ATOM 1286 C C . SER A 1 168 ? 8.211 -0.67 1.649 1 94.5 168 SER A C 1
ATOM 1288 O O . SER A 1 168 ? 7.094 -0.211 1.916 1 94.5 168 SER A O 1
ATOM 1290 N N . TYR A 1 169 ? 9.25 0.123 1.375 1 93.44 169 TYR A N 1
ATOM 1291 C CA . TYR A 1 169 ? 9.117 1.575 1.375 1 93.44 169 TYR A CA 1
ATOM 1292 C C . TYR A 1 169 ? 8.195 2.039 0.25 1 93.44 169 TYR A C 1
ATOM 1294 O O . TYR A 1 169 ? 7.23 2.766 0.489 1 93.44 169 TYR A O 1
ATOM 1302 N N . GLY A 1 170 ? 8.5 1.599 -0.999 1 94.06 170 GLY A N 1
ATOM 1303 C CA . GLY A 1 170 ? 7.66 1.952 -2.133 1 94.06 170 GLY A CA 1
ATOM 1304 C C . GLY A 1 170 ? 6.215 1.524 -1.962 1 94.06 170 GLY A C 1
ATOM 1305 O O . GLY A 1 170 ? 5.297 2.293 -2.254 1 94.06 170 GLY A O 1
ATOM 1306 N N . GLN A 1 171 ? 6.031 0.33 -1.471 1 97.19 171 GLN A N 1
ATOM 1307 C CA . GLN A 1 171 ? 4.688 -0.181 -1.217 1 97.19 171 GLN A CA 1
ATOM 1308 C C . GLN A 1 171 ? 3.951 0.688 -0.203 1 97.19 171 GLN A C 1
ATOM 1310 O O . GLN A 1 171 ? 2.779 1.019 -0.396 1 97.19 171 GLN A O 1
ATOM 1315 N N . SER A 1 172 ? 4.645 1.04 0.892 1 97.69 172 SER A N 1
ATOM 1316 C CA . SER A 1 172 ? 4.023 1.837 1.944 1 97.69 172 SER A CA 1
ATOM 1317 C C . SER A 1 172 ? 3.652 3.227 1.439 1 97.69 172 SER A C 1
ATOM 1319 O O . SER A 1 172 ? 2.633 3.789 1.845 1 97.69 172 SER A O 1
ATOM 1321 N N . LYS A 1 173 ? 4.492 3.791 0.559 1 97.12 173 LYS A N 1
ATOM 1322 C CA . LYS A 1 173 ? 4.207 5.117 0.015 1 97.12 173 LYS A CA 1
ATOM 1323 C C . LYS A 1 173 ? 3.102 5.051 -1.035 1 97.12 173 LYS A C 1
ATOM 1325 O O . LYS A 1 173 ? 2.311 5.988 -1.168 1 97.12 173 LYS A O 1
ATOM 1330 N N . ALA A 1 174 ? 3.018 3.932 -1.795 1 97.69 174 ALA A N 1
ATOM 1331 C CA . ALA A 1 174 ? 1.866 3.73 -2.672 1 97.69 174 ALA A CA 1
ATOM 1332 C C . ALA A 1 174 ? 0.57 3.664 -1.868 1 97.69 174 ALA A C 1
ATOM 1334 O O . ALA A 1 174 ? -0.442 4.246 -2.262 1 97.69 174 ALA A O 1
ATOM 1335 N N . ALA A 1 175 ? 0.622 2.938 -0.767 1 98.38 175 ALA A N 1
ATOM 1336 C CA . ALA A 1 175 ? -0.532 2.85 0.125 1 98.38 175 ALA A CA 1
ATOM 1337 C C . ALA A 1 175 ? -0.894 4.219 0.691 1 98.38 175 ALA A C 1
ATOM 1339 O O . ALA A 1 175 ? -2.074 4.547 0.837 1 98.38 175 ALA A O 1
ATOM 1340 N N . LEU A 1 176 ? 0.102 5.027 0.987 1 98.5 176 LEU A N 1
ATOM 1341 C CA . LEU A 1 176 ? -0.118 6.387 1.467 1 98.5 176 LEU A CA 1
ATOM 1342 C C . LEU A 1 176 ? -0.78 7.242 0.392 1 98.5 176 LEU A C 1
ATOM 1344 O O . LEU A 1 176 ? -1.666 8.047 0.69 1 98.5 176 LEU A O 1
ATOM 1348 N N . ASN A 1 177 ? -0.32 7.125 -0.865 1 98.12 177 ASN A N 1
ATOM 1349 C CA . ASN A 1 177 ? -0.971 7.809 -1.976 1 98.12 177 ASN A CA 1
ATOM 1350 C C . ASN A 1 177 ? -2.439 7.41 -2.1 1 98.12 177 ASN A C 1
ATOM 1352 O O . ASN A 1 177 ? -3.293 8.25 -2.389 1 98.12 177 ASN A O 1
ATOM 1356 N N . HIS A 1 178 ? -2.709 6.121 -1.891 1 97.75 178 HIS A N 1
ATOM 1357 C CA . HIS A 1 178 ? -4.09 5.652 -1.909 1 97.75 178 HIS A CA 1
ATOM 1358 C C . HIS A 1 178 ? -4.914 6.328 -0.82 1 97.75 178 HIS A C 1
ATOM 1360 O O . HIS A 1 178 ? -6.051 6.75 -1.063 1 97.75 178 HIS A O 1
ATOM 1366 N N . PHE A 1 179 ? -4.348 6.492 0.387 1 97.81 179 PHE A N 1
ATOM 1367 C CA . PHE A 1 179 ? -5.008 7.184 1.487 1 97.81 179 PHE A CA 1
ATOM 1368 C C . PHE A 1 179 ? -5.344 8.617 1.101 1 97.81 179 PHE A C 1
ATOM 1370 O O . PHE A 1 179 ? -6.445 9.102 1.379 1 97.81 179 PHE A O 1
ATOM 1377 N N . THR A 1 180 ? -4.375 9.266 0.461 1 97.94 180 THR A N 1
ATOM 1378 C CA . THR A 1 180 ? -4.574 10.648 0.045 1 97.94 180 THR A CA 1
ATOM 1379 C C . THR A 1 180 ? -5.836 10.781 -0.803 1 97.94 180 THR A C 1
ATOM 1381 O O . THR A 1 180 ? -6.66 11.664 -0.562 1 97.94 180 THR A O 1
ATOM 1384 N N . ARG A 1 181 ? -5.945 9.906 -1.736 1 95.62 181 ARG A N 1
ATOM 1385 C CA . ARG A 1 181 ? -7.082 9.977 -2.646 1 95.62 181 ARG A CA 1
ATOM 1386 C C . ARG A 1 181 ? -8.367 9.547 -1.948 1 95.62 181 ARG A C 1
ATOM 1388 O O . ARG A 1 181 ? -9.43 10.125 -2.188 1 95.62 181 ARG A O 1
ATOM 1395 N N . THR A 1 182 ? -8.305 8.555 -1.078 1 94.31 182 THR A N 1
ATOM 1396 C CA . THR A 1 182 ? -9.477 8.102 -0.34 1 94.31 182 THR A CA 1
ATOM 1397 C C . THR A 1 182 ? -9.969 9.188 0.614 1 94.31 182 THR A C 1
ATOM 1399 O O . THR A 1 182 ? -11.172 9.391 0.757 1 94.31 182 THR A O 1
ATOM 1402 N N . LEU A 1 183 ? -9.031 9.844 1.248 1 95.94 183 LEU A N 1
ATOM 1403 C CA . LEU A 1 183 ? -9.406 10.953 2.111 1 95.94 183 LEU A CA 1
ATOM 1404 C C . LEU A 1 183 ? -10.133 12.031 1.319 1 95.94 183 LEU A C 1
ATOM 1406 O O . LEU A 1 183 ? -11.125 12.602 1.795 1 95.94 183 LEU A O 1
ATOM 1410 N N . ALA A 1 184 ? -9.594 12.336 0.152 1 95.62 184 ALA A N 1
ATOM 1411 C CA . ALA A 1 184 ? -10.266 13.297 -0.723 1 95.62 184 ALA A CA 1
ATOM 1412 C C . ALA A 1 184 ? -11.703 12.875 -0.994 1 95.62 184 ALA A C 1
ATOM 1414 O O . ALA A 1 184 ? -12.617 13.703 -0.945 1 95.62 184 ALA A O 1
ATOM 1415 N N . TYR A 1 185 ? -11.891 11.586 -1.219 1 91.19 185 TYR A N 1
ATOM 1416 C CA . TYR A 1 185 ? -13.227 11.055 -1.49 1 91.19 185 TYR A CA 1
ATOM 1417 C C . TYR A 1 185 ? -14.156 11.289 -0.306 1 91.19 185 TYR A C 1
ATOM 1419 O O . TYR A 1 185 ? -15.289 11.734 -0.481 1 91.19 185 TYR A O 1
ATOM 1427 N N . TYR A 1 186 ? -13.719 11.133 0.911 1 90.75 186 TYR A N 1
ATOM 1428 C CA . TYR A 1 186 ? -14.57 11.172 2.092 1 90.75 186 TYR A CA 1
ATOM 1429 C C . TYR A 1 186 ? -14.742 12.609 2.59 1 90.75 186 TYR A C 1
ATOM 1431 O O . TYR A 1 186 ? -15.781 12.953 3.15 1 90.75 186 TYR A O 1
ATOM 1439 N N . GLU A 1 187 ? -13.75 13.477 2.342 1 94.69 187 GLU A N 1
ATOM 1440 C CA . GLU A 1 187 ? -13.727 14.719 3.115 1 94.69 187 GLU A CA 1
ATOM 1441 C C . GLU A 1 187 ? -13.875 15.938 2.207 1 94.69 187 GLU A C 1
ATOM 1443 O O . GLU A 1 187 ? -13.852 17.078 2.68 1 94.69 187 GLU A O 1
ATOM 1448 N N . THR A 1 188 ? -14.039 15.688 0.906 1 93.81 188 THR A N 1
ATOM 1449 C CA . THR A 1 188 ? -14.211 16.797 -0.021 1 93.81 188 THR A CA 1
ATOM 1450 C C . THR A 1 188 ? -15.391 17.672 0.396 1 93.81 188 THR A C 1
ATOM 1452 O O . THR A 1 188 ? -15.297 18.906 0.39 1 93.81 188 THR A O 1
ATOM 1455 N N . THR A 1 189 ? -16.484 17.031 0.854 1 94.06 189 THR A N 1
ATOM 1456 C CA . THR A 1 189 ? -17.703 17.766 1.216 1 94.06 189 THR A CA 1
ATOM 1457 C C . THR A 1 189 ? -17.484 18.547 2.514 1 94.06 189 THR A C 1
ATOM 1459 O O . THR A 1 189 ? -18.234 19.484 2.807 1 94.06 189 THR A O 1
ATOM 1462 N N . ASN A 1 190 ? -16.5 18.141 3.297 1 96.31 190 ASN A N 1
ATOM 1463 C CA . ASN A 1 190 ? -16.188 18.844 4.543 1 96.31 190 ASN A CA 1
ATOM 1464 C C . ASN A 1 190 ? -15.125 19.906 4.34 1 96.31 190 ASN A C 1
ATOM 1466 O O . ASN A 1 190 ? -14.672 20.531 5.305 1 96.31 190 ASN A O 1
ATOM 1470 N N . GLY A 1 191 ? -14.648 20.031 3.09 1 96.88 191 GLY A N 1
ATOM 1471 C CA . GLY A 1 191 ? -13.766 21.141 2.752 1 96.88 191 GLY A CA 1
ATOM 1472 C C . GLY A 1 191 ? -12.305 20.844 3.057 1 96.88 191 GLY A C 1
ATOM 1473 O O . GLY A 1 191 ? -11.484 21.75 3.107 1 96.88 191 GLY A O 1
ATOM 1474 N N . ILE A 1 192 ? -11.961 19.609 3.35 1 98 192 ILE A N 1
ATOM 1475 C CA . ILE A 1 192 ? -10.578 19.234 3.619 1 98 192 ILE A CA 1
ATOM 1476 C C . ILE A 1 192 ? -9.883 18.859 2.311 1 98 192 ILE A C 1
ATOM 1478 O O . ILE A 1 192 ? -10.359 18 1.566 1 98 192 ILE A O 1
ATOM 1482 N N . THR A 1 193 ? -8.789 19.578 1.982 1 98.31 193 THR A N 1
ATOM 1483 C CA . THR A 1 193 ? -7.957 19.281 0.823 1 98.31 193 THR A CA 1
ATOM 1484 C C . THR A 1 193 ? -6.848 18.297 1.189 1 98.31 193 THR A C 1
ATOM 1486 O O . THR A 1 193 ? -6.094 18.531 2.135 1 98.31 193 THR A O 1
ATOM 1489 N N . SER A 1 194 ? -6.793 17.188 0.534 1 98.38 194 SER A N 1
ATOM 1490 C CA . SER A 1 194 ? -5.746 16.188 0.75 1 98.38 194 SER A CA 1
ATOM 1491 C C . SER A 1 194 ? -4.867 16.031 -0.486 1 98.38 194 SER A C 1
ATOM 1493 O O . SER A 1 194 ? -5.367 15.812 -1.589 1 98.38 194 SER A O 1
ATOM 1495 N N . ILE A 1 195 ? -3.521 16.141 -0.344 1 98.5 195 ILE A N 1
ATOM 1496 C CA . ILE A 1 195 ? -2.617 15.977 -1.477 1 98.5 195 ILE A CA 1
ATOM 1497 C C . ILE A 1 195 ? -1.398 15.164 -1.047 1 98.5 195 ILE A C 1
ATOM 1499 O O . ILE A 1 195 ? -1.002 15.195 0.12 1 98.5 195 ILE A O 1
ATOM 1503 N N . SER A 1 196 ? -0.875 14.391 -1.976 1 98.44 196 SER A N 1
ATOM 1504 C CA . SER A 1 196 ? 0.41 13.711 -1.839 1 98.44 196 SER A CA 1
ATOM 1505 C C . SER A 1 196 ? 1.518 14.469 -2.559 1 98.44 196 SER A C 1
ATOM 1507 O O . SER A 1 196 ? 1.334 14.922 -3.691 1 98.44 196 SER A O 1
ATOM 1509 N N . VAL A 1 197 ? 2.713 14.625 -1.896 1 97.88 197 VAL A N 1
ATOM 1510 C CA . VAL A 1 197 ? 3.771 15.445 -2.479 1 97.88 197 VAL A CA 1
ATOM 1511 C C . VAL A 1 197 ? 5.086 14.664 -2.475 1 97.88 197 VAL A C 1
ATOM 1513 O O . VAL A 1 197 ? 5.488 14.117 -1.446 1 97.88 197 VAL A O 1
ATOM 1516 N N . HIS A 1 198 ? 5.703 14.547 -3.568 1 95.12 198 HIS A N 1
ATOM 1517 C CA . HIS A 1 198 ? 7.094 14.117 -3.662 1 95.12 198 HIS A CA 1
ATOM 1518 C C . HIS A 1 198 ? 8.047 15.281 -3.398 1 95.12 198 HIS A C 1
ATOM 1520 O O . HIS A 1 198 ? 8.086 16.25 -4.168 1 95.12 198 HIS A O 1
ATOM 1526 N N . PRO A 1 199 ? 8.805 15.188 -2.365 1 93.88 199 PRO A N 1
ATOM 1527 C CA . PRO A 1 199 ? 9.578 16.344 -1.931 1 93.88 199 PRO A CA 1
ATOM 1528 C C . PRO A 1 199 ? 10.852 16.547 -2.746 1 93.88 199 PRO A C 1
ATOM 1530 O O . PRO A 1 199 ? 11.547 17.562 -2.58 1 93.88 199 PRO A O 1
ATOM 1533 N N . GLY A 1 200 ? 11.133 15.617 -3.715 1 84.69 200 GLY A N 1
ATOM 1534 C CA . GLY A 1 200 ? 12.422 15.617 -4.387 1 84.69 200 GLY A CA 1
ATOM 1535 C C . GLY A 1 200 ? 13.469 14.789 -3.67 1 84.69 200 GLY A C 1
ATOM 1536 O O . GLY A 1 200 ? 13.227 14.281 -2.572 1 84.69 200 GLY A O 1
ATOM 1537 N N . TRP A 1 201 ? 14.523 14.391 -4.426 1 67 201 TRP A N 1
ATOM 1538 C CA . TRP A 1 201 ? 15.594 13.609 -3.811 1 67 201 TRP A CA 1
ATOM 1539 C C . TRP A 1 201 ? 16.234 14.375 -2.658 1 67 201 TRP A C 1
ATOM 1541 O O . TRP A 1 201 ? 16.812 15.453 -2.859 1 67 201 TRP A O 1
ATOM 1551 N N . ILE A 1 202 ? 15.75 14.078 -1.517 1 61.34 202 ILE A N 1
ATOM 1552 C CA . ILE A 1 202 ? 16.266 14.711 -0.309 1 61.34 202 ILE A CA 1
ATOM 1553 C C . ILE A 1 202 ? 17.328 13.828 0.333 1 61.34 202 ILE A C 1
ATOM 1555 O O . ILE A 1 202 ? 17.078 12.648 0.596 1 61.34 202 ILE A O 1
ATOM 1559 N N . GLN A 1 203 ? 18.578 14.109 0.116 1 52.28 203 GLN A N 1
ATOM 1560 C CA . GLN A 1 203 ? 19.625 13.32 0.746 1 52.28 203 GLN A CA 1
ATOM 1561 C C . GLN A 1 203 ? 19.516 13.367 2.268 1 52.28 203 GLN A C 1
ATOM 1563 O O . GLN A 1 203 ? 19.266 14.422 2.848 1 52.28 203 GLN A O 1
ATOM 1568 N N . THR A 1 204 ? 19.062 12.242 2.906 1 52.03 204 THR A N 1
ATOM 1569 C CA . THR A 1 204 ? 19.047 12.18 4.363 1 52.03 204 THR A CA 1
ATOM 1570 C C . THR A 1 204 ? 20.391 12.617 4.938 1 52.03 204 THR A C 1
ATOM 1572 O O . THR A 1 204 ? 21.375 12.766 4.199 1 52.03 204 THR A O 1
ATOM 1575 N N . PRO A 1 205 ? 20.344 12.844 6.242 1 45 205 PRO A N 1
ATOM 1576 C CA . PRO A 1 205 ? 21.516 13.359 6.969 1 45 205 PRO A CA 1
ATOM 1577 C C . PRO A 1 205 ? 22.828 12.836 6.406 1 45 205 PRO A C 1
ATOM 1579 O O . PRO A 1 205 ? 23.844 13.547 6.441 1 45 205 PRO A O 1
ATOM 1582 N N . MET A 1 206 ? 22.703 11.578 5.922 1 41 206 MET A N 1
ATOM 1583 C CA . MET A 1 206 ? 24.016 11.086 5.543 1 41 206 MET A CA 1
ATOM 1584 C C . MET A 1 206 ? 24.484 11.711 4.23 1 41 206 MET A C 1
ATOM 1586 O O . MET A 1 206 ? 25.625 11.508 3.811 1 41 206 MET A O 1
ATOM 1590 N N . GLY A 1 207 ? 23.516 12.383 3.703 1 46.94 207 GLY A N 1
ATOM 1591 C CA . GLY A 1 207 ? 23.922 12.828 2.385 1 46.94 207 GLY A CA 1
ATOM 1592 C C . GLY A 1 207 ? 24.766 14.094 2.418 1 46.94 207 GLY A C 1
ATOM 1593 O O . GLY A 1 207 ? 25.047 14.68 1.375 1 46.94 207 GLY A O 1
ATOM 1594 N N . GLY A 1 208 ? 25.234 14.586 3.623 1 48.97 208 GLY A N 1
ATOM 1595 C CA . GLY A 1 208 ? 26.141 15.727 3.734 1 48.97 208 GLY A CA 1
ATOM 1596 C C . GLY A 1 208 ? 25.453 17.047 3.422 1 48.97 208 GLY A C 1
ATOM 1597 O O . GLY A 1 208 ? 24.234 17.141 3.459 1 48.97 208 GLY A O 1
ATOM 1598 N N . PRO A 1 209 ? 26.281 18.188 3.223 1 49.88 209 PRO A N 1
ATOM 1599 C CA . PRO A 1 209 ? 25.812 19.562 3.006 1 49.88 209 PRO A CA 1
ATOM 1600 C C . PRO A 1 209 ? 24.828 19.672 1.844 1 49.88 209 PRO A C 1
ATOM 1602 O O . PRO A 1 209 ? 23.891 20.469 1.905 1 49.88 209 PRO A O 1
ATOM 1605 N N . ASN A 1 210 ? 24.969 19.016 0.761 1 51.19 210 ASN A N 1
ATOM 1606 C CA . ASN A 1 210 ? 24.109 19.047 -0.408 1 51.19 210 ASN A CA 1
ATOM 1607 C C . ASN A 1 210 ? 22.734 18.453 -0.095 1 51.19 210 ASN A C 1
ATOM 1609 O O . ASN A 1 210 ? 21.719 18.875 -0.677 1 51.19 210 ASN A O 1
ATOM 1613 N N . ALA A 1 211 ? 22.734 17.703 0.921 1 55.91 211 ALA A N 1
ATOM 1614 C CA . ALA A 1 211 ? 21.484 17.109 1.361 1 55.91 211 ALA A CA 1
ATOM 1615 C C . ALA A 1 211 ? 20.609 18.125 2.088 1 55.91 211 ALA A C 1
ATOM 1617 O O . ALA A 1 211 ? 19.391 18.172 1.897 1 55.91 211 ALA A O 1
ATOM 1618 N N . GLU A 1 212 ? 21.266 19 2.871 1 55.06 212 GLU A N 1
ATOM 1619 C CA . GLU A 1 212 ? 20.562 20.031 3.627 1 55.06 212 GLU A CA 1
ATOM 1620 C C . GLU A 1 212 ? 19.969 21.094 2.699 1 55.06 212 GLU A C 1
ATOM 1622 O O . GLU A 1 212 ? 18.844 21.547 2.904 1 55.06 212 GLU A O 1
ATOM 1627 N N . LEU A 1 213 ? 20.719 21.609 1.747 1 55.78 213 LEU A N 1
ATOM 1628 C CA . LEU A 1 213 ? 20.234 22.594 0.792 1 55.78 213 LEU A CA 1
ATOM 1629 C C . LEU A 1 213 ? 19.031 22.078 0.027 1 55.78 213 LEU A C 1
ATOM 1631 O O . LEU A 1 213 ? 18.078 22.828 -0.224 1 55.78 213 LEU A O 1
ATOM 1635 N N . ASN A 1 214 ? 19.062 20.906 -0.017 1 79.06 214 ASN A N 1
ATOM 1636 C CA . ASN A 1 214 ? 17.984 20.281 -0.765 1 79.06 214 ASN A CA 1
ATOM 1637 C C . ASN A 1 214 ? 16.719 20.156 0.082 1 79.06 214 ASN A C 1
ATOM 1639 O O . ASN A 1 214 ? 15.609 20.406 -0.402 1 79.06 214 ASN A O 1
ATOM 1643 N N . ALA A 1 215 ? 17.031 20.172 1.42 1 87.75 215 ALA A N 1
ATOM 1644 C CA . ALA A 1 215 ? 15.875 20.062 2.309 1 87.75 215 ALA A CA 1
ATOM 1645 C C . ALA A 1 215 ? 15.195 21.406 2.516 1 87.75 215 ALA A C 1
ATOM 1647 O O . ALA A 1 215 ? 13.969 21.484 2.541 1 87.75 215 ALA A O 1
ATOM 1648 N N . SER A 1 216 ? 16.016 22.484 2.633 1 91.5 216 SER A N 1
ATOM 1649 C CA . SER A 1 216 ? 15.484 23.828 2.834 1 91.5 216 SER A CA 1
ATOM 1650 C C . SER A 1 216 ? 14.695 24.297 1.613 1 91.5 216 SER A C 1
ATOM 1652 O O . SER A 1 216 ? 13.586 24.797 1.744 1 91.5 216 SER A O 1
ATOM 1654 N N . GLU A 1 217 ? 15.258 24.078 0.472 1 92.62 217 GLU A N 1
ATOM 1655 C CA . GLU A 1 217 ? 14.562 24.438 -0.758 1 92.62 217 GLU A CA 1
ATOM 1656 C C . GLU A 1 217 ? 13.258 23.672 -0.912 1 92.62 217 GLU A C 1
ATOM 1658 O O . GLU A 1 217 ? 12.234 24.234 -1.28 1 92.62 217 GLU A O 1
ATOM 1663 N N . SER A 1 218 ? 13.32 22.438 -0.615 1 95.19 218 SER A N 1
ATOM 1664 C CA . SER A 1 218 ? 12.125 21.609 -0.708 1 95.19 218 SER A CA 1
ATOM 1665 C C . SER A 1 218 ? 11.047 22.062 0.27 1 95.19 218 SER A C 1
ATOM 1667 O O . SER A 1 218 ? 9.867 22.141 -0.085 1 95.19 218 SER A O 1
ATOM 1669 N N . ALA A 1 219 ? 11.492 22.391 1.458 1 96.62 219 ALA A N 1
ATOM 1670 C CA . ALA A 1 219 ? 10.555 22.844 2.482 1 96.62 219 ALA A CA 1
ATOM 1671 C C . ALA A 1 219 ? 9.828 24.109 2.041 1 96.62 219 ALA A C 1
ATOM 1673 O O . ALA A 1 219 ? 8.617 24.219 2.211 1 96.62 219 ALA A O 1
ATOM 1674 N N . GLU A 1 220 ? 10.562 25.062 1.438 1 96.31 220 GLU A N 1
ATOM 1675 C CA . GLU A 1 220 ? 9.961 26.297 0.956 1 96.31 220 GLU A CA 1
ATOM 1676 C C . GLU A 1 220 ? 8.906 26.016 -0.114 1 96.31 220 GLU A C 1
ATOM 1678 O O . GLU A 1 220 ? 7.809 26.578 -0.073 1 96.31 220 GLU A O 1
ATOM 1683 N N . LYS A 1 221 ? 9.227 25.172 -1.021 1 96.44 221 LYS A N 1
ATOM 1684 C CA . LYS A 1 221 ? 8.312 24.844 -2.113 1 96.44 221 LYS A CA 1
ATOM 1685 C C . LYS A 1 221 ? 7.07 24.125 -1.592 1 96.44 221 LYS A C 1
ATOM 1687 O O . LYS A 1 221 ? 5.957 24.422 -2.031 1 96.44 221 LYS A O 1
ATOM 1692 N N . ILE A 1 222 ? 7.234 23.266 -0.628 1 97.31 222 ILE A N 1
ATOM 1693 C CA . ILE A 1 222 ? 6.137 22.484 -0.082 1 97.31 222 ILE A CA 1
ATOM 1694 C C . ILE A 1 222 ? 5.188 23.391 0.697 1 97.31 222 ILE A C 1
ATOM 1696 O O . ILE A 1 222 ? 3.965 23.266 0.572 1 97.31 222 ILE A O 1
ATOM 1700 N N . ILE A 1 223 ? 5.746 24.328 1.499 1 97.69 223 ILE A N 1
ATOM 1701 C CA . ILE A 1 223 ? 4.895 25.234 2.258 1 97.69 223 ILE A CA 1
ATOM 1702 C C . ILE A 1 223 ? 4.16 26.172 1.301 1 97.69 223 ILE A C 1
ATOM 1704 O O . ILE A 1 223 ? 2.986 26.484 1.505 1 97.69 223 ILE A O 1
ATOM 1708 N N . LYS A 1 224 ? 4.859 26.625 0.241 1 96.69 224 LYS A N 1
ATOM 1709 C CA . LYS A 1 224 ? 4.191 27.422 -0.783 1 96.69 224 LYS A CA 1
ATOM 1710 C C . LYS A 1 224 ? 3.035 26.656 -1.414 1 96.69 224 LYS A C 1
ATOM 1712 O O . LYS A 1 224 ? 1.949 27.203 -1.605 1 96.69 224 LYS A O 1
ATOM 1717 N N . LEU A 1 225 ? 3.252 25.422 -1.701 1 96.75 225 LEU A N 1
ATOM 1718 C CA . LEU A 1 225 ? 2.213 24.562 -2.266 1 96.75 225 LEU A CA 1
ATOM 1719 C C . LEU A 1 225 ? 1.042 24.422 -1.299 1 96.75 225 LEU A C 1
ATOM 1721 O O . LEU A 1 225 ? -0.117 24.562 -1.697 1 96.75 225 LEU A O 1
ATOM 1725 N N . ALA A 1 226 ? 1.327 24.172 -0.018 1 97.25 226 ALA A N 1
ATOM 1726 C CA . ALA A 1 226 ? 0.294 24.016 1.003 1 97.25 226 ALA A CA 1
ATOM 1727 C C . ALA A 1 226 ? -0.573 25.266 1.107 1 97.25 226 ALA A C 1
ATOM 1729 O O . ALA A 1 226 ? -1.774 25.172 1.371 1 97.25 226 ALA A O 1
ATOM 1730 N N . SER A 1 227 ? 0.019 26.406 0.89 1 96.19 227 SER A N 1
ATOM 1731 C CA . SER A 1 227 ? -0.691 27.672 1.001 1 96.19 227 SER A CA 1
ATOM 1732 C C . SER A 1 227 ? -1.567 27.922 -0.221 1 96.19 227 SER A C 1
ATOM 1734 O O . SER A 1 227 ? -2.602 28.594 -0.124 1 96.19 227 SER A O 1
ATOM 1736 N N . LYS A 1 228 ? -1.224 27.344 -1.351 1 95.56 228 LYS A N 1
ATOM 1737 C CA . LYS A 1 228 ? -1.879 27.688 -2.607 1 95.56 228 LYS A CA 1
ATOM 1738 C C . LYS A 1 228 ? -2.984 26.688 -2.945 1 95.56 228 LYS A C 1
ATOM 1740 O O . LYS A 1 228 ? -3.934 27.031 -3.656 1 95.56 228 LYS A O 1
ATOM 1745 N N . VAL A 1 229 ? -2.881 25.484 -2.504 1 96.69 229 VAL A N 1
ATOM 1746 C CA . VAL A 1 229 ? -3.828 24.453 -2.908 1 96.69 229 VAL A CA 1
ATOM 1747 C C . VAL A 1 229 ? -5.207 24.75 -2.33 1 96.69 229 VAL A C 1
ATOM 1749 O O . VAL A 1 229 ? -5.32 25.375 -1.268 1 96.69 229 VAL A O 1
ATOM 1752 N N . THR A 1 230 ? -6.27 24.422 -3.119 1 96 230 THR A N 1
ATOM 1753 C CA . THR A 1 230 ? -7.676 24.547 -2.752 1 96 230 THR A CA 1
ATOM 1754 C C . THR A 1 230 ? -8.391 23.203 -2.883 1 96 230 THR A C 1
ATOM 1756 O O . THR A 1 230 ? -7.777 22.203 -3.268 1 96 230 THR A O 1
ATOM 1759 N N . ILE A 1 231 ? -9.672 23.219 -2.555 1 96.25 231 ILE A N 1
ATOM 1760 C CA . ILE A 1 231 ? -10.461 21.984 -2.58 1 96.25 231 ILE A CA 1
ATOM 1761 C C . ILE A 1 231 ? -10.477 21.422 -3.996 1 96.25 231 ILE A C 1
ATOM 1763 O O . ILE A 1 231 ? -10.648 20.203 -4.184 1 96.25 231 ILE A O 1
ATOM 1767 N N . LYS A 1 232 ? -10.203 22.219 -5.043 1 95.69 232 LYS A N 1
ATOM 1768 C CA . LYS A 1 232 ? -10.148 21.766 -6.43 1 95.69 232 LYS A CA 1
ATOM 1769 C C . LYS A 1 232 ? -8.938 20.875 -6.672 1 95.69 232 LYS A C 1
ATOM 1771 O O . LYS A 1 232 ? -8.883 20.141 -7.668 1 95.69 232 LYS A O 1
ATOM 1776 N N . ASP A 1 233 ? -7.973 20.875 -5.727 1 97.19 233 ASP A N 1
ATOM 1777 C CA . ASP A 1 233 ? -6.723 20.141 -5.883 1 97.19 233 ASP A CA 1
ATOM 1778 C C . ASP A 1 233 ? -6.754 18.828 -5.098 1 97.19 233 ASP A C 1
ATOM 1780 O O . ASP A 1 233 ? -5.797 18.062 -5.137 1 97.19 233 ASP A O 1
ATOM 1784 N N . THR A 1 234 ? -7.859 18.578 -4.383 1 97.5 234 THR A N 1
ATOM 1785 C CA . THR A 1 234 ? -7.891 17.438 -3.469 1 97.5 234 THR A CA 1
ATOM 1786 C C . THR A 1 234 ? -7.699 16.141 -4.227 1 97.5 234 THR A C 1
ATOM 1788 O O . THR A 1 234 ? -8.203 15.977 -5.34 1 97.5 234 THR A O 1
ATOM 1791 N N . GLY A 1 235 ? -6.867 15.25 -3.691 1 97.25 235 GLY A N 1
ATOM 1792 C CA . GLY A 1 235 ? -6.641 13.922 -4.246 1 97.25 235 GLY A CA 1
ATOM 1793 C C . GLY A 1 235 ? -5.453 13.867 -5.191 1 97.25 235 GLY A C 1
ATOM 1794 O O . GLY A 1 235 ? -5.094 12.797 -5.68 1 97.25 235 GLY A O 1
ATOM 1795 N N . ARG A 1 236 ? -4.77 14.984 -5.41 1 97.44 236 ARG A N 1
ATOM 1796 C CA . ARG A 1 236 ? -3.678 15.031 -6.379 1 97.44 236 ARG A CA 1
ATOM 1797 C C . ARG A 1 236 ? -2.398 14.445 -5.793 1 97.44 236 ARG A C 1
ATOM 1799 O O . ARG A 1 236 ? -2.195 14.477 -4.578 1 97.44 236 ARG A O 1
ATOM 1806 N N . TYR A 1 237 ? -1.648 13.852 -6.629 1 97.69 237 TYR A N 1
ATOM 1807 C CA . TYR A 1 237 ? -0.259 13.469 -6.41 1 97.69 237 TYR A CA 1
ATOM 1808 C C . TYR A 1 237 ? 0.682 14.32 -7.25 1 97.69 237 TYR A C 1
ATOM 1810 O O . TYR A 1 237 ? 0.667 14.25 -8.484 1 97.69 237 TYR A O 1
ATOM 1818 N N . VAL A 1 238 ? 1.544 15.172 -6.547 1 97.62 238 VAL A N 1
ATOM 1819 C CA . VAL A 1 238 ? 2.334 16.172 -7.266 1 97.62 238 VAL A CA 1
ATOM 1820 C C . VAL A 1 238 ? 3.77 16.156 -6.75 1 97.62 238 VAL A C 1
ATOM 1822 O O . VAL A 1 238 ? 4.043 15.641 -5.664 1 97.62 238 VAL A O 1
ATOM 1825 N N . ASN A 1 239 ? 4.723 16.656 -7.539 1 95 239 ASN A N 1
ATOM 1826 C CA . ASN A 1 239 ? 6.062 16.906 -7.02 1 95 239 ASN A CA 1
ATOM 1827 C C . ASN A 1 239 ? 6.129 18.25 -6.289 1 95 239 ASN A C 1
ATOM 1829 O O . ASN A 1 239 ? 5.141 18.984 -6.227 1 95 239 ASN A O 1
ATOM 1833 N N . ARG A 1 240 ? 7.266 18.594 -5.66 1 94.06 240 ARG A N 1
ATOM 1834 C CA . ARG A 1 240 ? 7.418 19.766 -4.809 1 94.06 240 ARG A CA 1
ATOM 1835 C C . ARG A 1 240 ? 7.148 21.047 -5.59 1 94.06 240 ARG A C 1
ATOM 1837 O O . ARG A 1 240 ? 6.922 22.094 -4.996 1 94.06 240 ARG A O 1
ATOM 1844 N N . ASP A 1 241 ? 7.145 20.984 -6.969 1 94.06 241 ASP A N 1
ATOM 1845 C CA . ASP A 1 241 ? 6.875 22.141 -7.812 1 94.06 241 ASP A CA 1
ATOM 1846 C C . ASP A 1 241 ? 5.395 22.234 -8.172 1 94.06 241 ASP A C 1
ATOM 1848 O O . ASP A 1 241 ? 4.965 23.172 -8.836 1 94.06 241 ASP A O 1
ATOM 1852 N N . GLY A 1 242 ? 4.629 21.266 -7.758 1 95.88 242 GLY A N 1
ATOM 1853 C CA . GLY A 1 242 ? 3.193 21.297 -7.98 1 95.88 242 GLY A CA 1
ATOM 1854 C C . GLY A 1 242 ? 2.779 20.594 -9.266 1 95.88 242 GLY A C 1
ATOM 1855 O O . GLY A 1 242 ? 1.612 20.656 -9.656 1 95.88 242 GLY A O 1
ATOM 1856 N N . ASN A 1 243 ? 3.75 19.953 -9.914 1 95.94 243 ASN A N 1
ATOM 1857 C CA . ASN A 1 243 ? 3.439 19.219 -11.148 1 95.94 243 ASN A CA 1
ATOM 1858 C C . ASN A 1 243 ? 2.869 17.844 -10.852 1 95.94 243 ASN A C 1
ATOM 1860 O O . ASN A 1 243 ? 3.35 17.141 -9.953 1 95.94 243 ASN A O 1
ATOM 1864 N N . ASP A 1 244 ? 1.875 17.5 -11.672 1 96.75 244 ASP A N 1
ATOM 1865 C CA . ASP A 1 244 ? 1.205 16.219 -11.469 1 96.75 244 ASP A CA 1
ATOM 1866 C C . ASP A 1 244 ? 2.16 15.047 -11.711 1 96.75 244 ASP A C 1
ATOM 1868 O O . ASP A 1 244 ? 2.977 15.094 -12.633 1 96.75 244 ASP A O 1
ATOM 1872 N N . MET A 1 245 ? 2.01 14.078 -10.891 1 94.19 245 MET A N 1
ATOM 1873 C CA . MET A 1 245 ? 2.721 12.812 -11.039 1 94.19 245 MET A CA 1
ATOM 1874 C C . MET A 1 245 ? 1.745 11.664 -11.258 1 94.19 245 MET A C 1
ATOM 1876 O O . MET A 1 245 ? 0.574 11.758 -10.883 1 94.19 245 MET A O 1
ATOM 1880 N N . ASP A 1 246 ? 2.209 10.656 -11.93 1 92.75 246 ASP A N 1
ATOM 1881 C CA . ASP A 1 246 ? 1.394 9.453 -12.094 1 92.75 246 ASP A CA 1
ATOM 1882 C C . ASP A 1 246 ? 1.386 8.617 -10.82 1 92.75 246 ASP A C 1
ATOM 1884 O O . ASP A 1 246 ? 2.412 8.484 -10.148 1 92.75 246 ASP A O 1
ATOM 1888 N N . PHE A 1 247 ? 0.161 8.109 -10.469 1 93.75 247 PHE A N 1
ATOM 1889 C CA . PHE A 1 247 ? 0.115 7.16 -9.367 1 93.75 247 PHE A CA 1
ATOM 1890 C C . PHE A 1 247 ? 0.832 5.863 -9.734 1 93.75 247 PHE A C 1
ATOM 1892 O O . PHE A 1 247 ? 0.8 5.438 -10.891 1 93.75 247 PHE A O 1
ATOM 1899 N N . MET B 1 1 ? 1.914 -20.828 -24.5 1 62.53 1 MET B N 1
ATOM 1900 C CA . MET B 1 1 ? 2.711 -21.812 -23.766 1 62.53 1 MET B CA 1
ATOM 1901 C C . MET B 1 1 ? 1.921 -22.406 -22.609 1 62.53 1 MET B C 1
ATOM 1903 O O . MET B 1 1 ? 1.053 -21.734 -22.031 1 62.53 1 MET B O 1
ATOM 1907 N N . SER B 1 2 ? 2.115 -23.75 -22.406 1 85.81 2 SER B N 1
ATOM 1908 C CA . SER B 1 2 ? 1.202 -24.516 -21.578 1 85.81 2 SER B CA 1
ATOM 1909 C C . SER B 1 2 ? 1.603 -24.453 -20.109 1 85.81 2 SER B C 1
ATOM 1911 O O . SER B 1 2 ? 2.787 -24.328 -19.781 1 85.81 2 SER B O 1
ATOM 1913 N N . ILE B 1 3 ? 0.636 -24.281 -19.234 1 94.38 3 ILE B N 1
ATOM 1914 C CA . ILE B 1 3 ? 0.797 -24.359 -17.781 1 94.38 3 ILE B CA 1
ATOM 1915 C C . ILE B 1 3 ? 0.857 -25.812 -17.344 1 94.38 3 ILE B C 1
ATOM 1917 O O . ILE B 1 3 ? -0.08 -26.578 -17.594 1 94.38 3 ILE B O 1
ATOM 1921 N N . ARG B 1 4 ? 2.049 -26.25 -16.812 1 96.38 4 ARG B N 1
ATOM 1922 C CA . ARG B 1 4 ? 2.205 -27.625 -16.375 1 96.38 4 ARG B CA 1
ATOM 1923 C C . ARG B 1 4 ? 2.047 -27.734 -14.859 1 96.38 4 ARG B C 1
ATOM 1925 O O . ARG B 1 4 ? 1.308 -28.594 -14.367 1 96.38 4 ARG B O 1
ATOM 1932 N N . ASN B 1 5 ? 2.723 -26.844 -14.102 1 98 5 ASN B N 1
ATOM 1933 C CA . ASN B 1 5 ? 2.676 -26.797 -12.648 1 98 5 ASN B CA 1
ATOM 1934 C C . ASN B 1 5 ? 2.221 -25.438 -12.141 1 98 5 ASN B C 1
ATOM 1936 O O . ASN B 1 5 ? 2.77 -24.406 -12.547 1 98 5 ASN B O 1
ATOM 1940 N N . ALA B 1 6 ? 1.158 -25.438 -11.25 1 98.62 6 ALA B N 1
ATOM 1941 C CA . ALA B 1 6 ? 0.584 -24.188 -10.773 1 98.62 6 ALA B CA 1
ATOM 1942 C C . ALA B 1 6 ? 0.376 -24.219 -9.258 1 98.62 6 ALA B C 1
ATOM 1944 O O . ALA B 1 6 ? 0.156 -25.297 -8.68 1 98.62 6 ALA B O 1
ATOM 1945 N N . LEU B 1 7 ? 0.56 -23.125 -8.594 1 98.81 7 LEU B N 1
ATOM 1946 C CA . LEU B 1 7 ? 0.142 -22.922 -7.215 1 98.81 7 LEU B CA 1
ATOM 1947 C C . LEU B 1 7 ? -0.886 -21.797 -7.125 1 98.81 7 LEU B C 1
ATOM 1949 O O . LEU B 1 7 ? -0.675 -20.703 -7.668 1 98.81 7 LEU B O 1
ATOM 1953 N N . VAL B 1 8 ? -2.049 -22.062 -6.512 1 98.75 8 VAL B N 1
ATOM 1954 C CA . VAL B 1 8 ? -3.096 -21.078 -6.25 1 98.75 8 VAL B CA 1
ATOM 1955 C C . VAL B 1 8 ? -3.309 -20.938 -4.746 1 98.75 8 VAL B C 1
ATOM 1957 O O . VAL B 1 8 ? -3.41 -21.938 -4.027 1 98.75 8 VAL B O 1
ATOM 1960 N N . THR B 1 9 ? -3.283 -19.734 -4.27 1 98.56 9 THR B N 1
ATOM 1961 C CA . THR B 1 9 ? -3.543 -19.531 -2.848 1 98.56 9 THR B CA 1
ATOM 1962 C C . THR B 1 9 ? -5.02 -19.219 -2.605 1 98.56 9 THR B C 1
ATOM 1964 O O . THR B 1 9 ? -5.715 -18.734 -3.5 1 98.56 9 THR B O 1
ATOM 1967 N N . GLY B 1 10 ? -5.496 -19.453 -1.377 1 96.5 10 GLY B N 1
ATOM 1968 C CA . GLY B 1 10 ? -6.863 -19.141 -0.997 1 96.5 10 GLY B CA 1
ATOM 1969 C C . GLY B 1 10 ? -7.887 -20.031 -1.687 1 96.5 10 GLY B C 1
ATOM 1970 O O . GLY B 1 10 ? -8.867 -19.531 -2.24 1 96.5 10 GLY B O 1
ATOM 1971 N N . CYS B 1 11 ? -7.699 -21.312 -1.667 1 96.06 11 CYS B N 1
ATOM 1972 C CA . CYS B 1 11 ? -8.516 -22.219 -2.459 1 96.06 11 CYS B CA 1
ATOM 1973 C C . CYS B 1 11 ? -9.641 -22.812 -1.62 1 96.06 11 CYS B C 1
ATOM 1975 O O . CYS B 1 11 ? -10.336 -23.734 -2.064 1 96.06 11 CYS B O 1
ATOM 1977 N N . ASP B 1 12 ? -9.875 -22.25 -0.433 1 89.94 12 ASP B N 1
ATOM 1978 C CA . ASP B 1 12 ? -10.906 -22.766 0.468 1 89.94 12 ASP B CA 1
ATOM 1979 C C . ASP B 1 12 ? -12.297 -22.609 -0.143 1 89.94 12 ASP B C 1
ATOM 1981 O O . ASP B 1 12 ? -13.164 -23.453 0.06 1 89.94 12 ASP B O 1
ATOM 1985 N N . PHE B 1 13 ? -12.5 -21.562 -0.842 1 85.69 13 PHE B N 1
ATOM 1986 C CA . PHE B 1 13 ? -13.781 -21.25 -1.458 1 85.69 13 PHE B CA 1
ATOM 1987 C C . PHE B 1 13 ? -13.625 -20.141 -2.488 1 85.69 13 PHE B C 1
ATOM 1989 O O . PHE B 1 13 ? -12.5 -19.719 -2.791 1 85.69 13 PHE B O 1
ATOM 1996 N N . GLY B 1 14 ? -14.727 -19.844 -3.057 1 89.75 14 GLY B N 1
ATOM 1997 C CA . GLY B 1 14 ? -14.773 -18.656 -3.889 1 89.75 14 GLY B CA 1
ATOM 1998 C C . GLY B 1 14 ? -13.961 -18.766 -5.16 1 89.75 14 GLY B C 1
ATOM 1999 O O . GLY B 1 14 ? -13.961 -19.828 -5.809 1 89.75 14 GLY B O 1
ATOM 2000 N N . LEU B 1 15 ? -13.367 -17.672 -5.5 1 93.69 15 LEU B N 1
ATOM 2001 C CA . LEU B 1 15 ? -12.617 -17.578 -6.75 1 93.69 15 LEU B CA 1
ATOM 2002 C C . LEU B 1 15 ? -11.477 -18.594 -6.773 1 93.69 15 LEU B C 1
ATOM 2004 O O . LEU B 1 15 ? -11.219 -19.219 -7.805 1 93.69 15 LEU B O 1
ATOM 2008 N N . GLY B 1 16 ? -10.82 -18.812 -5.617 1 96.19 16 GLY B N 1
ATOM 2009 C CA . GLY B 1 16 ? -9.703 -19.75 -5.562 1 96.19 16 GLY B CA 1
ATOM 2010 C C . GLY B 1 16 ? -10.086 -21.172 -5.922 1 96.19 16 GLY B C 1
ATOM 2011 O O . GLY B 1 16 ? -9.383 -21.828 -6.684 1 96.19 16 GLY B O 1
ATOM 2012 N N . LEU B 1 17 ? -11.18 -21.578 -5.391 1 94.81 17 LEU B N 1
ATOM 2013 C CA . LEU B 1 17 ? -11.672 -22.906 -5.691 1 94.81 17 LEU B CA 1
ATOM 2014 C C . LEU B 1 17 ? -12.023 -23.047 -7.172 1 94.81 17 LEU B C 1
ATOM 2016 O O . LEU B 1 17 ? -11.688 -24.047 -7.809 1 94.81 17 LEU B O 1
ATOM 2020 N N . GLU B 1 18 ? -12.641 -22.047 -7.73 1 95.88 18 GLU B N 1
ATOM 2021 C CA . GLU B 1 18 ? -13.023 -22.062 -9.141 1 95.88 18 GLU B CA 1
ATOM 2022 C C . GLU B 1 18 ? -11.789 -22.062 -10.047 1 95.88 18 GLU B C 1
ATOM 2024 O O . GLU B 1 18 ? -11.789 -22.703 -11.102 1 95.88 18 GLU B O 1
ATOM 2029 N N . LEU B 1 19 ? -10.75 -21.328 -9.641 1 97.5 19 LEU B N 1
ATOM 2030 C CA . LEU B 1 19 ? -9.5 -21.328 -10.398 1 97.5 19 LEU B CA 1
ATOM 2031 C C . LEU B 1 19 ? -8.914 -22.734 -10.477 1 97.5 19 LEU B C 1
ATOM 2033 O O . LEU B 1 19 ? -8.492 -23.188 -11.539 1 97.5 19 LEU B O 1
ATOM 2037 N N . VAL B 1 20 ? -8.93 -23.422 -9.352 1 97.94 20 VAL B N 1
ATOM 2038 C CA . VAL B 1 20 ? -8.398 -24.781 -9.289 1 97.94 20 VAL B CA 1
ATOM 2039 C C . VAL B 1 20 ? -9.234 -25.703 -10.18 1 97.94 20 VAL B C 1
ATOM 2041 O O . VAL B 1 20 ? -8.688 -26.531 -10.906 1 97.94 20 VAL B O 1
ATOM 2044 N N . LYS B 1 21 ? -10.531 -25.547 -10.172 1 97 21 LYS B N 1
ATOM 2045 C CA . LYS B 1 21 ? -11.414 -26.359 -11.008 1 97 21 LYS B CA 1
ATOM 2046 C C . LYS B 1 21 ? -11.094 -26.172 -12.492 1 97 21 LYS B C 1
ATOM 2048 O O . LYS B 1 21 ? -10.953 -27.141 -13.234 1 97 21 LYS B O 1
ATOM 2053 N N . VAL B 1 22 ? -10.977 -24.922 -12.898 1 97.12 22 VAL B N 1
ATOM 2054 C CA . VAL B 1 22 ? -10.711 -24.625 -14.297 1 97.12 22 VAL B CA 1
ATOM 2055 C C . VAL B 1 22 ? -9.352 -25.203 -14.703 1 97.12 22 VAL B C 1
ATOM 2057 O O . VAL B 1 22 ? -9.234 -25.859 -15.75 1 97.12 22 VAL B O 1
ATOM 2060 N N . LEU B 1 23 ? -8.352 -25.062 -13.852 1 97.94 23 LEU B N 1
ATOM 2061 C CA . LEU B 1 23 ? -7.02 -25.594 -14.133 1 97.94 23 LEU B CA 1
ATOM 2062 C C . LEU B 1 23 ? -7.059 -27.125 -14.242 1 97.94 23 LEU B C 1
ATOM 2064 O O . LEU B 1 23 ? -6.363 -27.703 -15.078 1 97.94 23 LEU B O 1
ATOM 2068 N N . SER B 1 24 ? -7.863 -27.75 -13.406 1 97.5 24 SER B N 1
ATOM 2069 C CA . SER B 1 24 ? -7.895 -29.203 -13.32 1 97.5 24 SER B CA 1
ATOM 2070 C C . SER B 1 24 ? -8.461 -29.828 -14.594 1 97.5 24 SER B C 1
ATOM 2072 O O . SER B 1 24 ? -8.242 -31.016 -14.867 1 97.5 24 SER B O 1
ATOM 2074 N N . HIS B 1 25 ? -9.117 -29.016 -15.414 1 95.62 25 HIS B N 1
ATOM 2075 C CA . HIS B 1 25 ? -9.719 -29.516 -16.641 1 95.62 25 HIS B CA 1
ATOM 2076 C C . HIS B 1 25 ? -8.75 -29.391 -17.828 1 95.62 25 HIS B C 1
ATOM 2078 O O . HIS B 1 25 ? -8.992 -29.969 -18.891 1 95.62 25 HIS B O 1
ATOM 2084 N N . ASP B 1 26 ? -7.707 -28.641 -17.625 1 95.44 26 ASP B N 1
ATOM 2085 C CA . ASP B 1 26 ? -6.715 -28.484 -18.688 1 95.44 26 ASP B CA 1
ATOM 2086 C C . ASP B 1 26 ? -5.777 -29.688 -18.766 1 95.44 26 ASP B C 1
ATOM 2088 O O . ASP B 1 26 ? -5.102 -30.016 -17.781 1 95.44 26 ASP B O 1
ATOM 2092 N N . GLU B 1 27 ? -5.625 -30.328 -19.906 1 94.62 27 GLU B N 1
ATOM 2093 C CA . GLU B 1 27 ? -4.867 -31.578 -20.078 1 94.62 27 GLU B CA 1
ATOM 2094 C C . GLU B 1 27 ? -3.367 -31.328 -19.953 1 94.62 27 GLU B C 1
ATOM 2096 O O . GLU B 1 27 ? -2.602 -32.25 -19.672 1 94.62 27 GLU B O 1
ATOM 2101 N N . ASN B 1 28 ? -2.934 -30.141 -20.156 1 94.5 28 ASN B N 1
ATOM 2102 C CA . ASN B 1 28 ? -1.512 -29.828 -20.094 1 94.5 28 ASN B CA 1
ATOM 2103 C C . ASN B 1 28 ? -1.04 -29.641 -18.656 1 94.5 28 ASN B C 1
ATOM 2105 O O . ASN B 1 28 ? 0.161 -29.688 -18.375 1 94.5 28 ASN B O 1
ATOM 2109 N N . VAL B 1 29 ? -1.979 -29.422 -17.766 1 96.75 29 VAL B N 1
ATOM 2110 C CA . VAL B 1 29 ? -1.63 -29.219 -16.359 1 96.75 29 VAL B CA 1
ATOM 2111 C C . VAL B 1 29 ? -1.336 -30.562 -15.703 1 96.75 29 VAL B C 1
ATOM 2113 O O . VAL B 1 29 ? -2.119 -31.5 -15.82 1 96.75 29 VAL B O 1
ATOM 2116 N N . GLN B 1 30 ? -0.194 -30.594 -15.023 1 96.31 30 GLN B N 1
ATOM 2117 C CA . GLN B 1 30 ? 0.222 -31.844 -14.383 1 96.31 30 GLN B CA 1
ATOM 2118 C C . GLN B 1 30 ? 0.001 -31.797 -12.875 1 96.31 30 GLN B C 1
ATOM 2120 O O . GLN B 1 30 ? -0.374 -32.781 -12.258 1 96.31 30 GLN B O 1
ATOM 2125 N N . THR B 1 31 ? 0.281 -30.656 -12.281 1 97.88 31 THR B N 1
ATOM 2126 C CA . THR B 1 31 ? 0.151 -30.531 -10.836 1 97.88 31 THR B CA 1
ATOM 2127 C C . THR B 1 31 ? -0.417 -29.156 -10.461 1 97.88 31 THR B C 1
ATOM 2129 O O . THR B 1 31 ? -0.025 -28.141 -11.031 1 97.88 31 THR B O 1
ATOM 2132 N N . ILE B 1 32 ? -1.407 -29.156 -9.578 1 98.56 32 ILE B N 1
ATOM 2133 C CA . ILE B 1 32 ? -1.99 -27.938 -9.008 1 98.56 32 ILE B CA 1
ATOM 2134 C C . ILE B 1 32 ? -1.861 -27.969 -7.488 1 98.56 32 ILE B C 1
ATOM 2136 O O . ILE B 1 32 ? -2.541 -28.75 -6.816 1 98.56 32 ILE B O 1
ATOM 2140 N N . PHE B 1 33 ? -0.938 -27.172 -6.953 1 98.75 33 PHE B N 1
ATOM 2141 C CA . PHE B 1 33 ? -0.892 -26.953 -5.508 1 98.75 33 PHE B CA 1
ATOM 2142 C C . PHE B 1 33 ? -1.969 -25.969 -5.07 1 98.75 33 PHE B C 1
ATOM 2144 O O . PHE B 1 33 ? -1.909 -24.797 -5.406 1 98.75 33 PHE B O 1
ATOM 2151 N N . ALA B 1 34 ? -2.971 -26.5 -4.363 1 98.5 34 ALA B N 1
ATOM 2152 C CA . ALA B 1 34 ? -4.09 -25.688 -3.898 1 98.5 34 ALA B CA 1
ATOM 2153 C C . ALA B 1 34 ? -3.918 -25.297 -2.434 1 98.5 34 ALA B C 1
ATOM 2155 O O . ALA B 1 34 ? -4.234 -26.078 -1.536 1 98.5 34 ALA B O 1
ATOM 2156 N N . GLY B 1 35 ? -3.42 -24.047 -2.229 1 98.06 35 GLY B N 1
ATOM 2157 C CA . GLY B 1 35 ? -3.158 -23.578 -0.88 1 98.06 35 GLY B CA 1
ATOM 2158 C C . GLY B 1 35 ? -4.406 -23.109 -0.157 1 98.06 35 GLY B C 1
ATOM 2159 O O . GLY B 1 35 ? -5.168 -22.297 -0.686 1 98.06 35 GLY B O 1
ATOM 2160 N N . CYS B 1 36 ? -4.586 -23.594 1.06 1 94.06 36 CYS B N 1
ATOM 2161 C CA . CYS B 1 36 ? -5.703 -23.109 1.864 1 94.06 36 CYS B CA 1
ATOM 2162 C C . CYS B 1 36 ? -5.344 -23.109 3.346 1 94.06 36 CYS B C 1
ATOM 2164 O O . CYS B 1 36 ? -4.293 -23.609 3.736 1 94.06 36 CYS B O 1
ATOM 2166 N N . PHE B 1 37 ? -6.125 -22.406 4.078 1 89.44 37 PHE B N 1
ATOM 2167 C CA . PHE B 1 37 ? -5.891 -22.234 5.508 1 89.44 37 PHE B CA 1
ATOM 2168 C C . PHE B 1 37 ? -5.996 -23.578 6.234 1 89.44 37 PHE B C 1
ATOM 2170 O O . PHE B 1 37 ? -5.121 -23.938 7.023 1 89.44 37 PHE B O 1
ATOM 2177 N N . ASN B 1 38 ? -7.066 -24.281 5.992 1 88.5 38 ASN B N 1
ATOM 2178 C CA . ASN B 1 38 ? -7.309 -25.594 6.574 1 88.5 38 ASN B CA 1
ATOM 2179 C C . ASN B 1 38 ? -7.789 -26.594 5.523 1 88.5 38 ASN B C 1
ATOM 2181 O O . ASN B 1 38 ? -8.992 -26.75 5.309 1 88.5 38 ASN B O 1
ATOM 2185 N N . PRO B 1 39 ? -6.82 -27.344 4.996 1 88.94 39 PRO B N 1
ATOM 2186 C CA . PRO B 1 39 ? -7.184 -28.281 3.928 1 88.94 39 PRO B CA 1
ATOM 2187 C C . PRO B 1 39 ? -8.195 -29.328 4.383 1 88.94 39 PRO B C 1
ATOM 2189 O O . PRO B 1 39 ? -9.047 -29.75 3.592 1 88.94 39 PRO B O 1
ATOM 2192 N N . GLU B 1 40 ? -8.18 -29.641 5.621 1 88.12 40 GLU B N 1
ATOM 2193 C CA . GLU B 1 40 ? -9.078 -30.672 6.125 1 88.12 40 GLU B CA 1
ATOM 2194 C C . GLU B 1 40 ? -10.516 -30.172 6.172 1 88.12 40 GLU B C 1
ATOM 2196 O O . GLU B 1 40 ? -11.453 -30.969 6.121 1 88.12 40 GLU B O 1
ATOM 2201 N N . LYS B 1 41 ? -10.719 -28.891 6.195 1 87.75 41 LYS B N 1
ATOM 2202 C CA . LYS B 1 41 ? -12.055 -28.328 6.328 1 87.75 41 LYS B CA 1
ATOM 2203 C C . LYS B 1 41 ? -12.57 -27.812 4.984 1 87.75 41 LYS B C 1
ATOM 2205 O O . LYS B 1 41 ? -13.727 -27.406 4.875 1 87.75 41 LYS B O 1
ATOM 2210 N N . ALA B 1 42 ? -11.695 -27.891 4.004 1 92.06 42 ALA B N 1
ATOM 2211 C CA . ALA B 1 42 ? -12.102 -27.453 2.67 1 92.06 42 ALA B CA 1
ATOM 2212 C C . ALA B 1 42 ? -12.781 -28.578 1.903 1 92.06 42 ALA B C 1
ATOM 2214 O O . ALA B 1 42 ? -12.203 -29.156 0.973 1 92.06 42 ALA B O 1
ATOM 2215 N N . THR B 1 43 ? -14.031 -28.812 2.146 1 92.88 43 THR B N 1
ATOM 2216 C CA . THR B 1 43 ? -14.766 -30 1.721 1 92.88 43 THR B CA 1
ATOM 2217 C C . THR B 1 43 ? -14.797 -30.094 0.198 1 92.88 43 THR B C 1
ATOM 2219 O O . THR B 1 43 ? -14.5 -31.141 -0.371 1 92.88 43 THR B O 1
ATOM 2222 N N . GLU B 1 44 ? -15.133 -29 -0.456 1 93.56 44 GLU B N 1
ATOM 2223 C CA . GLU B 1 44 ? -15.234 -29.016 -1.912 1 93.56 44 GLU B CA 1
ATOM 2224 C C . GLU B 1 44 ? -13.875 -29.25 -2.561 1 93.56 44 GLU B C 1
ATOM 2226 O O . GLU B 1 44 ? -13.773 -29.969 -3.562 1 93.56 44 GLU B O 1
ATOM 2231 N N . LEU B 1 45 ? -12.867 -28.719 -1.985 1 95.62 45 LEU B N 1
ATOM 2232 C CA . LEU B 1 45 ? -11.516 -28.906 -2.498 1 95.62 45 LEU B CA 1
ATOM 2233 C C . LEU B 1 45 ? -11.062 -30.344 -2.311 1 95.62 45 LEU B C 1
ATOM 2235 O O . LEU B 1 45 ? -10.453 -30.922 -3.209 1 95.62 45 LEU B O 1
ATOM 2239 N N . LYS B 1 46 ? -11.391 -30.875 -1.214 1 95.12 46 LYS B N 1
ATOM 2240 C CA . LYS B 1 46 ? -11.039 -32.281 -0.935 1 95.12 46 LYS B CA 1
ATOM 2241 C C . LYS B 1 46 ? -11.703 -33.219 -1.932 1 95.12 46 LYS B C 1
ATOM 2243 O O . LYS B 1 46 ? -11.078 -34.156 -2.414 1 95.12 46 LYS B O 1
ATOM 2248 N N . LYS B 1 47 ? -12.938 -32.969 -2.182 1 96.06 47 LYS B N 1
ATOM 2249 C CA . LYS B 1 47 ? -13.664 -33.781 -3.154 1 96.06 47 LYS B CA 1
ATOM 2250 C C . LYS B 1 47 ? -13.023 -33.688 -4.535 1 96.06 47 LYS B C 1
ATOM 2252 O O . LYS B 1 47 ? -12.844 -34.688 -5.215 1 96.06 47 LYS B O 1
ATOM 2257 N N . LEU B 1 48 ? -12.68 -32.438 -4.891 1 96.06 48 LEU B N 1
ATOM 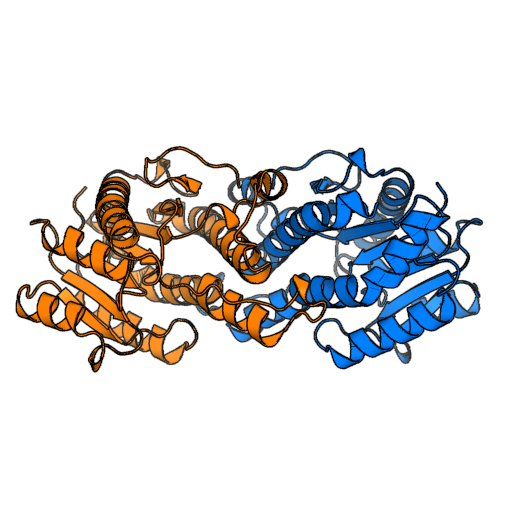2258 C CA . LEU B 1 48 ? -12.031 -32.219 -6.176 1 96.06 48 LEU B CA 1
ATOM 2259 C C . LEU B 1 48 ? -10.711 -33 -6.258 1 96.06 48 LEU B C 1
ATOM 2261 O O . LEU B 1 48 ? -10.391 -33.562 -7.293 1 96.06 48 LEU B O 1
ATOM 2265 N N . ALA B 1 49 ? -9.953 -32.969 -5.176 1 96.88 49 ALA B N 1
ATOM 2266 C CA . ALA B 1 49 ? -8.656 -33.656 -5.121 1 96.88 49 ALA B CA 1
ATOM 2267 C C . ALA B 1 49 ? -8.82 -35.156 -5.23 1 96.88 49 ALA B C 1
ATOM 2269 O O . ALA B 1 49 ? -7.953 -35.844 -5.781 1 96.88 49 ALA B O 1
ATOM 2270 N N . GLN B 1 50 ? -9.883 -35.688 -4.73 1 96.38 50 GLN B N 1
ATOM 2271 C CA . GLN B 1 50 ? -10.172 -37.125 -4.805 1 96.38 50 GLN B CA 1
ATOM 2272 C C . GLN B 1 50 ? -10.508 -37.562 -6.23 1 96.38 50 GLN B C 1
ATOM 2274 O O . GLN B 1 50 ? -10.156 -38.656 -6.66 1 96.38 50 GLN B O 1
ATOM 2279 N N . GLU B 1 51 ? -11.094 -36.625 -6.934 1 96.44 51 GLU B N 1
ATOM 2280 C CA . GLU B 1 51 ? -11.555 -36.906 -8.289 1 96.44 51 GLU B CA 1
ATOM 2281 C C . GLU B 1 51 ? -10.477 -36.625 -9.32 1 96.44 51 GLU B C 1
ATOM 2283 O O . GLU B 1 51 ? -10.555 -37.062 -10.461 1 96.44 51 GLU B O 1
ATOM 2288 N N . ASN B 1 52 ? -9.57 -35.812 -8.969 1 97.19 52 ASN B N 1
ATOM 2289 C CA . ASN B 1 52 ? -8.523 -35.375 -9.875 1 97.19 52 ASN B CA 1
ATOM 2290 C C . ASN B 1 52 ? -7.152 -35.375 -9.203 1 97.19 52 ASN B C 1
ATOM 2292 O O . ASN B 1 52 ? -6.844 -34.469 -8.406 1 97.19 52 ASN B O 1
ATOM 2296 N N . SER B 1 53 ? -6.285 -36.312 -9.539 1 95.62 53 SER B N 1
ATOM 2297 C CA . SER B 1 53 ? -5.02 -36.531 -8.844 1 95.62 53 SER B CA 1
ATOM 2298 C C . SER B 1 53 ? -4.043 -35.406 -9.062 1 95.62 53 SER B C 1
ATOM 2300 O O . SER B 1 53 ? -3.053 -35.281 -8.344 1 95.62 53 SER B O 1
ATOM 2302 N N . LYS B 1 54 ? -4.359 -34.5 -10.07 1 96.31 54 LYS B N 1
ATOM 2303 C CA . LYS B 1 54 ? -3.502 -33.344 -10.32 1 96.31 54 LYS B CA 1
ATOM 2304 C C . LYS B 1 54 ? -3.627 -32.312 -9.203 1 96.31 54 LYS B C 1
ATOM 2306 O O . LYS B 1 54 ? -2.744 -31.484 -9.031 1 96.31 54 LYS B O 1
ATOM 2311 N N . VAL B 1 55 ? -4.793 -32.375 -8.477 1 98.25 55 VAL B N 1
ATOM 2312 C CA . VAL B 1 55 ? -5.082 -31.375 -7.461 1 98.25 55 VAL B CA 1
ATOM 2313 C C . VAL B 1 55 ? -4.496 -31.812 -6.121 1 98.25 55 VAL B C 1
ATOM 2315 O O . VAL B 1 55 ? -4.836 -32.875 -5.605 1 98.25 55 VAL B O 1
ATOM 2318 N N . LYS B 1 56 ? -3.582 -31.016 -5.555 1 97.88 56 LYS B N 1
ATOM 2319 C CA . LYS B 1 56 ? -2.918 -31.297 -4.285 1 97.88 56 LYS B CA 1
ATOM 2320 C C . LYS B 1 56 ? -3.191 -30.203 -3.264 1 97.88 56 LYS B C 1
ATOM 2322 O O . LYS B 1 56 ? -2.51 -29.172 -3.25 1 97.88 56 LYS B O 1
ATOM 2327 N N . PRO B 1 57 ? -4.176 -30.453 -2.361 1 97.81 57 PRO B N 1
ATOM 2328 C CA . PRO B 1 57 ? -4.398 -29.484 -1.294 1 97.81 57 PRO B CA 1
ATOM 2329 C C . PRO B 1 57 ? -3.211 -29.375 -0.339 1 97.81 57 PRO B C 1
ATOM 2331 O O . PRO B 1 57 ? -2.688 -30.391 0.121 1 97.81 57 PRO B O 1
ATOM 2334 N N . ILE B 1 58 ? -2.744 -28.141 -0.091 1 97.62 58 ILE B N 1
ATOM 2335 C CA . ILE B 1 58 ? -1.647 -27.922 0.848 1 97.62 58 ILE B CA 1
ATOM 2336 C C . ILE B 1 58 ? -2.016 -26.828 1.838 1 97.62 58 ILE B C 1
ATOM 2338 O O . ILE B 1 58 ? -2.799 -25.922 1.516 1 97.62 58 ILE B O 1
ATOM 2342 N N . LYS B 1 59 ? -1.453 -26.922 3.041 1 97.5 59 LYS B N 1
ATOM 2343 C CA . LYS B 1 59 ? -1.632 -25.875 4.039 1 97.5 59 LYS B CA 1
ATOM 2344 C C . LYS B 1 59 ? -0.79 -24.656 3.701 1 97.5 59 LYS B C 1
ATOM 2346 O O . LYS B 1 59 ? 0.414 -24.766 3.463 1 97.5 59 LYS B O 1
ATOM 2351 N N . LEU B 1 60 ? -1.435 -23.531 3.619 1 97.75 60 LEU B N 1
ATOM 2352 C CA . LEU B 1 60 ? -0.761 -22.266 3.312 1 97.75 60 LEU B CA 1
ATOM 2353 C C . LEU B 1 60 ? -1.471 -21.094 3.98 1 97.75 60 LEU B C 1
ATOM 2355 O O . LEU B 1 60 ? -2.588 -20.734 3.6 1 97.75 60 LEU B O 1
ATOM 2359 N N . GLN B 1 61 ? -0.796 -20.578 5 1 96.38 61 GLN B N 1
ATOM 2360 C CA . GLN B 1 61 ? -1.258 -19.391 5.699 1 96.38 61 GLN B CA 1
ATOM 2361 C C . GLN B 1 61 ? -0.361 -18.188 5.391 1 96.38 61 GLN B C 1
ATOM 2363 O O . GLN B 1 61 ? 0.794 -18.156 5.82 1 96.38 61 GLN B O 1
ATOM 2368 N N . LEU B 1 62 ? -0.948 -17.203 4.781 1 96.69 62 LEU B N 1
ATOM 2369 C CA . LEU B 1 62 ? -0.144 -16.141 4.18 1 96.69 62 LEU B CA 1
ATOM 2370 C C . LEU B 1 62 ? 0.338 -15.156 5.242 1 96.69 62 LEU B C 1
ATOM 2372 O O . LEU B 1 62 ? 1.213 -14.328 4.973 1 96.69 62 LEU B O 1
ATOM 2376 N N . ASP B 1 63 ? -0.236 -15.188 6.488 1 95.94 63 ASP B N 1
ATOM 2377 C CA . ASP B 1 63 ? 0.252 -14.312 7.551 1 95.94 63 ASP B CA 1
ATOM 2378 C C . ASP B 1 63 ? 1.201 -15.062 8.484 1 95.94 63 ASP B C 1
ATOM 2380 O O . ASP B 1 63 ? 1.511 -14.586 9.578 1 95.94 63 ASP B O 1
ATOM 2384 N N . ASP B 1 64 ? 1.679 -16.266 8.07 1 97.06 64 ASP B N 1
ATOM 2385 C CA . ASP B 1 64 ? 2.6 -17.109 8.828 1 97.06 64 ASP B CA 1
ATOM 2386 C C . ASP B 1 64 ? 3.77 -17.562 7.957 1 97.06 64 ASP B C 1
ATOM 2388 O O . ASP B 1 64 ? 3.625 -18.469 7.133 1 97.06 64 ASP B O 1
ATOM 2392 N N . ASP B 1 65 ? 4.957 -17.031 8.273 1 97.69 65 ASP B N 1
ATOM 2393 C CA . ASP B 1 65 ? 6.102 -17.25 7.395 1 97.69 65 ASP B CA 1
ATOM 2394 C C . ASP B 1 65 ? 6.586 -18.688 7.473 1 97.69 65 ASP B C 1
ATOM 2396 O O . ASP B 1 65 ? 7.129 -19.219 6.5 1 97.69 65 ASP B O 1
ATOM 2400 N N . GLU B 1 66 ? 6.395 -19.328 8.578 1 97.69 66 GLU B N 1
ATOM 2401 C CA . GLU B 1 66 ? 6.738 -20.75 8.664 1 97.69 66 GLU B CA 1
ATOM 2402 C C . GLU B 1 66 ? 5.844 -21.578 7.75 1 97.69 66 GLU B C 1
ATOM 2404 O O . GLU B 1 66 ? 6.324 -22.5 7.07 1 97.69 66 GLU B O 1
ATOM 2409 N N . SER B 1 67 ? 4.555 -21.281 7.773 1 98 67 SER B N 1
ATOM 2410 C CA . SER B 1 67 ? 3.619 -21.953 6.875 1 98 67 SER B CA 1
ATOM 2411 C C . SER B 1 67 ? 4 -21.734 5.414 1 98 67 SER B C 1
ATOM 2413 O O . SER B 1 67 ? 4 -22.688 4.621 1 98 67 SER B O 1
ATOM 2415 N N . ILE B 1 68 ? 4.406 -20.547 5.023 1 98.44 68 ILE B N 1
ATOM 2416 C CA . ILE B 1 68 ? 4.797 -20.188 3.662 1 98.44 68 ILE B CA 1
ATOM 2417 C C . ILE B 1 68 ? 6.043 -20.984 3.266 1 98.44 68 ILE B C 1
ATOM 2419 O O . ILE B 1 68 ? 6.09 -21.578 2.186 1 98.44 68 ILE B O 1
ATOM 2423 N N . GLN B 1 69 ? 6.988 -21 4.191 1 98 69 GLN B N 1
ATOM 2424 C CA . GLN B 1 69 ? 8.242 -21.688 3.895 1 98 69 GLN B CA 1
ATOM 2425 C C . GLN B 1 69 ? 8.016 -23.188 3.693 1 98 69 GLN B C 1
ATOM 2427 O O . GLN B 1 69 ? 8.562 -23.781 2.766 1 98 69 GLN B O 1
ATOM 2432 N N . LYS B 1 70 ? 7.258 -23.766 4.523 1 98.06 70 LYS B N 1
ATOM 2433 C CA . LYS B 1 70 ? 6.957 -25.188 4.402 1 98.06 70 LYS B CA 1
ATOM 2434 C C . LYS B 1 70 ? 6.25 -25.5 3.084 1 98.06 70 LYS B C 1
ATOM 2436 O O . LYS B 1 70 ? 6.57 -26.484 2.418 1 98.06 70 LYS B O 1
ATOM 2441 N N . ALA B 1 71 ? 5.297 -24.672 2.721 1 98.19 71 ALA B N 1
ATOM 2442 C CA . ALA B 1 71 ? 4.586 -24.844 1.457 1 98.19 71 ALA B CA 1
ATOM 2443 C C . ALA B 1 71 ? 5.539 -24.703 0.271 1 98.19 71 ALA B C 1
ATOM 2445 O O . ALA B 1 71 ? 5.484 -25.5 -0.67 1 98.19 71 ALA B O 1
ATOM 2446 N N . ALA B 1 72 ? 6.41 -23.703 0.29 1 98 72 ALA B N 1
ATOM 2447 C CA . ALA B 1 72 ? 7.363 -23.469 -0.793 1 98 72 ALA B CA 1
ATOM 2448 C C . ALA B 1 72 ? 8.312 -24.656 -0.947 1 98 72 ALA B C 1
ATOM 2450 O O . ALA B 1 72 ? 8.617 -25.078 -2.066 1 98 72 ALA B O 1
ATOM 2451 N N . GLU B 1 73 ? 8.742 -25.156 0.205 1 97.88 73 GLU B N 1
ATOM 2452 C CA . GLU B 1 73 ? 9.633 -26.312 0.184 1 97.88 73 GLU B CA 1
ATOM 2453 C C . GLU B 1 73 ? 8.938 -27.531 -0.415 1 97.88 73 GLU B C 1
ATOM 2455 O O . GLU B 1 73 ? 9.539 -28.281 -1.188 1 97.88 73 GLU B O 1
ATOM 2460 N N . LEU B 1 74 ? 7.723 -27.703 -0.052 1 97.75 74 LEU B N 1
ATOM 2461 C CA . LEU B 1 74 ? 6.938 -28.812 -0.601 1 97.75 74 LEU B CA 1
ATOM 2462 C C . LEU B 1 74 ? 6.805 -28.688 -2.115 1 97.75 74 LEU B C 1
ATOM 2464 O O . LEU B 1 74 ? 7.02 -29.656 -2.846 1 97.75 74 LEU B O 1
ATOM 2468 N N . VAL B 1 75 ? 6.449 -27.5 -2.607 1 98.06 75 VAL B N 1
ATOM 2469 C CA . VAL B 1 75 ? 6.309 -27.25 -4.039 1 98.06 75 VAL B CA 1
ATOM 2470 C C . VAL B 1 75 ? 7.633 -27.516 -4.746 1 98.06 75 VAL B C 1
ATOM 2472 O O . VAL B 1 75 ? 7.672 -28.234 -5.746 1 98.06 75 VAL B O 1
ATOM 2475 N N . GLU B 1 76 ? 8.688 -26.984 -4.203 1 96.56 76 GLU B N 1
ATOM 2476 C CA . GLU B 1 76 ? 10.008 -27.156 -4.797 1 96.56 76 GLU B CA 1
ATOM 2477 C C . GLU B 1 76 ? 10.383 -28.625 -4.895 1 96.56 76 GLU B C 1
ATOM 2479 O O . GLU B 1 76 ? 10.914 -29.078 -5.914 1 96.56 76 GLU B O 1
ATOM 2484 N N . SER B 1 77 ? 10.125 -29.344 -3.85 1 96.94 77 SER B N 1
ATOM 2485 C CA . SER B 1 77 ? 10.492 -30.766 -3.82 1 96.94 77 SER B CA 1
ATOM 2486 C C . SER B 1 77 ? 9.742 -31.562 -4.883 1 96.94 77 SER B C 1
ATOM 2488 O O . SER B 1 77 ? 10.234 -32.562 -5.367 1 96.94 77 SER B O 1
ATOM 2490 N N . GLN B 1 78 ? 8.641 -31.094 -5.32 1 96.25 78 GLN B N 1
ATOM 2491 C CA . GLN B 1 78 ? 7.801 -31.844 -6.238 1 96.25 78 GLN B CA 1
ATOM 2492 C C . GLN B 1 78 ? 8.031 -31.422 -7.684 1 96.25 78 GLN B C 1
ATOM 2494 O O . GLN B 1 78 ? 7.82 -32.188 -8.609 1 96.25 78 GLN B O 1
ATOM 2499 N N . VAL B 1 79 ? 8.43 -30.156 -7.863 1 95 79 VAL B N 1
ATOM 2500 C CA . VAL B 1 79 ? 8.516 -29.672 -9.234 1 95 79 VAL B CA 1
ATOM 2501 C C . VAL B 1 79 ? 9.945 -29.219 -9.539 1 95 79 VAL B C 1
ATOM 2503 O O . VAL B 1 79 ? 10.18 -28.469 -10.5 1 95 79 VAL B O 1
ATOM 2506 N N . SER B 1 80 ? 10.961 -29.594 -8.773 1 85 80 SER B N 1
ATOM 2507 C CA . SER B 1 80 ? 12.328 -29.078 -8.805 1 85 80 SER B CA 1
ATOM 2508 C C . SER B 1 80 ? 12.914 -29.172 -10.211 1 85 80 SER B C 1
ATOM 2510 O O . SER B 1 80 ? 13.594 -28.25 -10.664 1 85 80 SER B O 1
ATOM 2512 N N . ASP B 1 81 ? 12.609 -30.094 -11.016 1 90 81 ASP B N 1
ATOM 2513 C CA . ASP B 1 81 ? 13.227 -30.297 -12.32 1 90 81 ASP B CA 1
ATOM 2514 C C . ASP B 1 81 ? 12.391 -29.656 -13.43 1 90 81 ASP B C 1
ATOM 2516 O O . ASP B 1 81 ? 12.867 -29.484 -14.555 1 90 81 ASP B O 1
ATOM 2520 N N . GLU B 1 82 ? 11.211 -29.297 -13.062 1 94.44 82 GLU B N 1
ATOM 2521 C CA . GLU B 1 82 ? 10.305 -28.781 -14.094 1 94.44 82 GLU B CA 1
ATOM 2522 C C . GLU B 1 82 ? 9.984 -27.312 -13.859 1 94.44 82 GLU B C 1
ATOM 2524 O O . GLU B 1 82 ? 9.727 -26.562 -14.812 1 94.44 82 GLU B O 1
ATOM 2529 N N . GLY B 1 83 ? 10 -26.938 -12.578 1 97.5 83 GLY B N 1
ATOM 2530 C CA . GLY B 1 83 ? 9.703 -25.578 -12.211 1 97.5 83 GLY B CA 1
ATOM 2531 C C . GLY B 1 83 ? 8.219 -25.312 -12.016 1 97.5 83 GLY B C 1
ATOM 2532 O O . GLY B 1 83 ? 7.402 -26.234 -12.141 1 97.5 83 GLY B O 1
ATOM 2533 N N . LEU B 1 84 ? 7.887 -24.141 -11.586 1 98.31 84 LEU B N 1
ATOM 2534 C CA . LEU B 1 84 ? 6.527 -23.641 -11.383 1 98.31 84 LEU B CA 1
ATOM 2535 C C . LEU B 1 84 ? 6.156 -22.625 -12.445 1 98.31 84 LEU B C 1
ATOM 2537 O O . LEU B 1 84 ? 6.75 -21.547 -12.508 1 98.31 84 LEU B O 1
ATOM 2541 N N . ASP B 1 85 ? 5.098 -22.938 -13.258 1 98.12 85 ASP B N 1
ATOM 2542 C CA . ASP B 1 85 ? 4.762 -22.125 -14.414 1 98.12 85 ASP B CA 1
ATOM 2543 C C . ASP B 1 85 ? 3.836 -20.969 -14.016 1 98.12 85 ASP B C 1
ATOM 2545 O O . ASP B 1 85 ? 3.793 -19.938 -14.695 1 98.12 85 ASP B O 1
ATOM 2549 N N . LEU B 1 86 ? 3.084 -21.203 -12.945 1 98.69 86 LEU B N 1
ATOM 2550 C CA . LEU B 1 86 ? 2.043 -20.25 -12.609 1 98.69 86 LEU B CA 1
ATOM 2551 C C . LEU B 1 86 ? 1.836 -20.172 -11.102 1 98.69 86 LEU B C 1
ATOM 2553 O O . LEU B 1 86 ? 1.609 -21.188 -10.453 1 98.69 86 LEU B O 1
ATOM 2557 N N . LEU B 1 87 ? 2.047 -19.062 -10.562 1 98.88 87 LEU B N 1
ATOM 2558 C CA . LEU B 1 87 ? 1.635 -18.703 -9.203 1 98.88 87 LEU B CA 1
ATOM 2559 C C . LEU B 1 87 ? 0.494 -17.703 -9.227 1 98.88 87 LEU B C 1
ATOM 2561 O O . LEU B 1 87 ? 0.64 -16.609 -9.773 1 98.88 87 LEU B O 1
ATOM 2565 N N . ILE B 1 88 ? -0.669 -18.094 -8.695 1 98.81 88 ILE B N 1
ATOM 2566 C CA . ILE B 1 88 ? -1.771 -17.156 -8.531 1 98.81 88 ILE B CA 1
ATOM 2567 C C . ILE B 1 88 ? -1.927 -16.797 -7.055 1 98.81 88 ILE B C 1
ATOM 2569 O O . ILE B 1 88 ? -2.357 -17.625 -6.25 1 98.81 88 ILE B O 1
ATOM 2573 N N . ASN B 1 89 ? -1.52 -15.609 -6.758 1 98.75 89 ASN B N 1
ATOM 2574 C CA . ASN B 1 89 ? -1.819 -15.047 -5.445 1 98.75 89 ASN B CA 1
ATOM 2575 C C . ASN B 1 89 ? -3.256 -14.539 -5.367 1 98.75 89 ASN B C 1
ATOM 2577 O O . ASN B 1 89 ? -3.531 -13.391 -5.707 1 98.75 89 ASN B O 1
ATOM 2581 N N . ASN B 1 90 ? -4.105 -15.352 -4.82 1 97.44 90 ASN B N 1
ATOM 2582 C CA . ASN B 1 90 ? -5.535 -15.07 -4.809 1 97.44 90 ASN B CA 1
ATOM 2583 C C . ASN B 1 90 ? -6.047 -14.812 -3.396 1 97.44 90 ASN B C 1
ATOM 2585 O O . ASN B 1 90 ? -7.004 -14.062 -3.207 1 97.44 90 ASN B O 1
ATOM 2589 N N . ALA B 1 91 ? -5.398 -15.453 -2.414 1 93.81 91 ALA B N 1
ATOM 2590 C CA . ALA B 1 91 ? -5.832 -15.305 -1.028 1 93.81 91 ALA B CA 1
ATOM 2591 C C . ALA B 1 91 ? -5.84 -13.836 -0.615 1 93.81 91 ALA B C 1
ATOM 2593 O O . ALA B 1 91 ? -4.934 -13.078 -0.971 1 93.81 91 ALA B O 1
ATOM 2594 N N . GLY B 1 92 ? -6.875 -13.406 0.083 1 93 92 GLY B N 1
ATOM 2595 C CA . GLY B 1 92 ? -6.988 -12.047 0.584 1 93 92 GLY B CA 1
ATOM 2596 C C . GLY B 1 92 ? -8.117 -11.875 1.581 1 93 92 GLY B C 1
ATOM 2597 O O . GLY B 1 92 ? -8.992 -12.734 1.697 1 93 92 GLY B O 1
ATOM 2598 N N . ILE B 1 93 ? -8.031 -10.812 2.307 1 92.56 93 ILE B N 1
ATOM 2599 C CA . ILE B 1 93 ? -9.078 -10.484 3.268 1 92.56 93 ILE B CA 1
ATOM 2600 C C . ILE B 1 93 ? -9.578 -9.062 3.027 1 92.56 93 ILE B C 1
ATOM 2602 O O . ILE B 1 93 ? -8.867 -8.25 2.428 1 92.56 93 ILE B O 1
ATOM 2606 N N . ASN B 1 94 ? -10.781 -8.797 3.33 1 91.81 94 ASN B N 1
ATOM 2607 C CA . ASN B 1 94 ? -11.438 -7.492 3.34 1 91.81 94 ASN B CA 1
ATOM 2608 C C . ASN B 1 94 ? -12.383 -7.352 4.527 1 91.81 94 ASN B C 1
ATOM 2610 O O . ASN B 1 94 ? -13.5 -7.875 4.504 1 91.81 94 ASN B O 1
ATOM 2614 N N . GLU B 1 95 ? -11.898 -6.742 5.578 1 90.5 95 GLU B N 1
ATOM 2615 C CA . GLU B 1 95 ? -12.664 -6.547 6.801 1 90.5 95 GLU B CA 1
ATOM 2616 C C . GLU B 1 95 ? -12.875 -5.066 7.094 1 90.5 95 GLU B C 1
ATOM 2618 O O . GLU B 1 95 ? -12.125 -4.219 6.605 1 90.5 95 GLU B O 1
ATOM 2623 N N . ASP B 1 96 ? -13.938 -4.734 7.816 1 87.88 96 ASP B N 1
ATOM 2624 C CA . ASP B 1 96 ? -14.156 -3.359 8.258 1 87.88 96 ASP B CA 1
ATOM 2625 C C . ASP B 1 96 ? -13.016 -2.881 9.148 1 87.88 96 ASP B C 1
ATOM 2627 O O . ASP B 1 96 ? -12.734 -3.488 10.188 1 87.88 96 ASP B O 1
ATOM 2631 N N . ASP B 1 97 ? -12.398 -1.761 8.703 1 89.06 97 ASP B N 1
ATOM 2632 C CA . ASP B 1 97 ? -11.188 -1.323 9.391 1 89.06 97 ASP B CA 1
ATOM 2633 C C . ASP B 1 97 ? -11.492 -0.218 10.398 1 89.06 97 ASP B C 1
ATOM 2635 O O . ASP B 1 97 ? -10.586 0.309 11.039 1 89.06 97 ASP B O 1
ATOM 2639 N N . GLY B 1 98 ? -12.742 0.284 10.484 1 90.62 98 GLY B N 1
ATOM 2640 C CA . GLY B 1 98 ? -13.156 1.197 11.539 1 90.62 98 GLY B CA 1
ATOM 2641 C C . GLY B 1 98 ? -13.039 2.656 11.141 1 90.62 98 GLY B C 1
ATOM 2642 O O . GLY B 1 98 ? -13.422 3.545 11.906 1 90.62 98 GLY B O 1
ATOM 2643 N N . TRP B 1 99 ? -12.578 3.031 9.938 1 89.88 99 TRP B N 1
ATOM 2644 C CA . TRP B 1 99 ? -12.375 4.422 9.539 1 89.88 99 TRP B CA 1
ATOM 2645 C C . TRP B 1 99 ? -13.688 5.199 9.609 1 89.88 99 TRP B C 1
ATOM 2647 O O . TRP B 1 99 ? -13.742 6.277 10.203 1 89.88 99 TRP B O 1
ATOM 2657 N N . LEU B 1 100 ? -14.719 4.629 9.086 1 85.56 100 LEU B N 1
ATOM 2658 C CA . LEU B 1 100 ? -15.992 5.336 8.977 1 85.56 100 LEU B CA 1
ATOM 2659 C C . LEU B 1 100 ? -16.641 5.5 10.352 1 85.56 100 LEU B C 1
ATOM 2661 O O . LEU B 1 100 ? -17.547 6.324 10.523 1 85.56 100 LEU B O 1
ATOM 2665 N N . LYS B 1 101 ? -16.172 4.676 11.359 1 89.5 101 LYS B N 1
ATOM 2666 C CA . LYS B 1 101 ? -16.688 4.762 12.719 1 89.5 101 LYS B CA 1
ATOM 2667 C C . LYS B 1 101 ? -15.844 5.707 13.57 1 89.5 101 LYS B C 1
ATOM 2669 O O . LYS B 1 101 ? -16.078 5.848 14.773 1 89.5 101 LYS B O 1
ATOM 2674 N N . GLY B 1 102 ? -14.891 6.301 12.898 1 90.75 102 GLY B N 1
ATOM 2675 C CA . GLY B 1 102 ? -14.031 7.238 13.602 1 90.75 102 GLY B CA 1
ATOM 2676 C C . GLY B 1 102 ? -13.023 6.559 14.508 1 90.75 102 GLY B C 1
ATOM 2677 O O . GLY B 1 102 ? -12.414 7.203 15.359 1 90.75 102 GLY B O 1
ATOM 2678 N N . GLN B 1 103 ? -12.852 5.301 14.32 1 92.44 103 GLN B N 1
ATOM 2679 C CA . GLN B 1 103 ? -11.945 4.512 15.148 1 92.44 103 GLN B CA 1
ATOM 2680 C C . GLN B 1 103 ? -11.148 3.525 14.305 1 92.44 103 GLN B C 1
ATOM 2682 O O . GLN B 1 103 ? -11.336 2.312 14.414 1 92.44 103 GLN B O 1
ATOM 2687 N N . PRO B 1 104 ? -10.203 4.078 13.477 1 95.44 104 PRO B N 1
ATOM 2688 C CA . PRO B 1 104 ? -9.375 3.146 12.711 1 95.44 104 PRO B CA 1
ATOM 2689 C C . PRO B 1 104 ? -8.641 2.141 13.602 1 95.44 104 PRO B C 1
ATOM 2691 O O . PRO B 1 104 ? -8.086 2.514 14.633 1 95.44 104 PRO B O 1
ATOM 2694 N N . ASN B 1 105 ? -8.773 0.853 13.25 1 96.38 105 ASN B N 1
ATOM 2695 C CA . ASN B 1 105 ? -8.188 -0.247 14 1 96.38 105 ASN B CA 1
ATOM 2696 C C . ASN B 1 105 ? -6.852 -0.685 13.406 1 96.38 105 ASN B C 1
ATOM 2698 O O . ASN B 1 105 ? -6.82 -1.406 12.406 1 96.38 105 ASN B O 1
ATOM 2702 N N . ARG B 1 106 ? -5.75 -0.281 14.031 1 97.69 106 ARG B N 1
ATOM 2703 C CA . ARG B 1 106 ? -4.406 -0.541 13.516 1 97.69 106 ARG B CA 1
ATOM 2704 C C . ARG B 1 106 ? -4.191 -2.031 13.281 1 97.69 106 ARG B C 1
ATOM 2706 O O . ARG B 1 106 ? -3.588 -2.422 12.273 1 97.69 106 ARG B O 1
ATOM 2713 N N . ASP B 1 107 ? -4.625 -2.828 14.211 1 97 107 ASP B N 1
ATOM 2714 C CA . ASP B 1 107 ? -4.422 -4.27 14.086 1 97 107 ASP B CA 1
ATOM 2715 C C . ASP B 1 107 ? -5.094 -4.809 12.82 1 97 107 ASP B C 1
ATOM 2717 O O . ASP B 1 107 ? -4.547 -5.684 12.148 1 97 107 ASP B O 1
ATOM 2721 N N . LEU B 1 108 ? -6.234 -4.289 12.492 1 96.31 108 LEU B N 1
ATOM 2722 C CA . LEU B 1 108 ? -6.941 -4.734 11.297 1 96.31 108 LEU B CA 1
ATOM 2723 C C . LEU B 1 108 ? -6.246 -4.238 10.039 1 96.31 108 LEU B C 1
ATOM 2725 O O . LEU B 1 108 ? -6.195 -4.949 9.031 1 96.31 108 LEU B O 1
ATOM 2729 N N . TYR B 1 109 ? -5.742 -3.008 10.078 1 97.88 109 TYR B N 1
ATOM 2730 C CA . TYR B 1 109 ? -4.938 -2.52 8.961 1 97.88 109 TYR B CA 1
ATOM 2731 C C . TYR B 1 109 ? -3.727 -3.416 8.734 1 97.88 109 TYR B C 1
ATOM 2733 O O . TYR B 1 109 ? -3.49 -3.875 7.613 1 97.88 109 TYR B O 1
ATOM 2741 N N . LEU B 1 110 ? -3.014 -3.689 9.836 1 98.19 110 LEU B N 1
ATOM 2742 C CA . LEU B 1 110 ? -1.812 -4.512 9.734 1 98.19 110 LEU B CA 1
ATOM 2743 C C . LEU B 1 110 ? -2.146 -5.906 9.219 1 98.19 110 LEU B C 1
ATOM 2745 O O . LEU B 1 110 ? -1.378 -6.488 8.453 1 98.19 110 LEU B O 1
ATOM 2749 N N . LYS B 1 111 ? -3.236 -6.438 9.648 1 97.38 111 LYS B N 1
ATOM 2750 C CA . LYS B 1 111 ? -3.662 -7.754 9.172 1 97.38 111 LYS B CA 1
ATOM 2751 C C . LYS B 1 111 ? -3.887 -7.746 7.664 1 97.38 111 LYS B C 1
ATOM 2753 O O . LYS B 1 111 ? -3.488 -8.68 6.969 1 97.38 111 LYS B O 1
ATOM 2758 N N . HIS B 1 112 ? -4.547 -6.719 7.129 1 97.5 112 HIS B N 1
ATOM 2759 C CA . HIS B 1 112 ? -4.766 -6.602 5.691 1 97.5 112 HIS B CA 1
ATOM 2760 C C . HIS B 1 112 ? -3.443 -6.586 4.934 1 97.5 112 HIS B C 1
ATOM 2762 O O . HIS B 1 112 ? -3.279 -7.309 3.947 1 97.5 112 HIS B O 1
ATOM 2768 N N . PHE B 1 113 ? -2.496 -5.773 5.418 1 98.44 113 PHE B N 1
ATOM 2769 C CA . PHE B 1 113 ? -1.204 -5.719 4.742 1 98.44 113 PHE B CA 1
ATOM 2770 C C . PHE B 1 113 ? -0.48 -7.055 4.855 1 98.44 113 PHE B C 1
ATOM 2772 O O . PHE B 1 113 ? 0.151 -7.508 3.898 1 98.44 113 PHE B O 1
ATOM 2779 N N . SER B 1 114 ? -0.563 -7.684 6.031 1 98.44 114 SER B N 1
ATOM 2780 C CA . SER B 1 114 ? 0.119 -8.945 6.273 1 98.44 114 SER B CA 1
ATOM 2781 C C . SER B 1 114 ? -0.359 -10.023 5.305 1 98.44 114 SER B C 1
ATOM 2783 O O . SER B 1 114 ? 0.453 -10.758 4.73 1 98.44 114 SER B O 1
ATOM 2785 N N . VAL B 1 115 ? -1.587 -10.109 5.043 1 97.62 115 VAL B N 1
ATOM 2786 C CA . VAL B 1 115 ? -2.176 -11.18 4.25 1 97.62 115 VAL B CA 1
ATOM 2787 C C . VAL B 1 115 ? -2.174 -10.797 2.775 1 97.62 115 VAL B C 1
ATOM 2789 O O . VAL B 1 115 ? -1.696 -11.555 1.928 1 97.62 115 VAL B O 1
ATOM 2792 N N . ASN B 1 116 ? -2.621 -9.57 2.463 1 97.88 116 ASN B N 1
ATOM 2793 C CA . ASN B 1 116 ? -2.904 -9.188 1.082 1 97.88 116 ASN B CA 1
ATOM 2794 C C . ASN B 1 116 ? -1.638 -8.758 0.348 1 97.88 116 ASN B C 1
ATOM 2796 O O . ASN B 1 116 ? -1.597 -8.766 -0.883 1 97.88 116 ASN B O 1
ATOM 2800 N N . THR B 1 117 ? -0.671 -8.266 1.075 1 98.62 117 THR B N 1
ATOM 2801 C CA . THR B 1 117 ? 0.504 -7.684 0.435 1 98.62 117 THR B CA 1
ATOM 2802 C C . THR B 1 117 ? 1.76 -8.477 0.789 1 98.62 117 THR B C 1
ATOM 2804 O O . THR B 1 117 ? 2.387 -9.078 -0.085 1 98.62 117 THR B O 1
ATOM 2807 N N . ILE B 1 118 ? 2.018 -8.594 2.088 1 98.62 118 ILE B N 1
ATOM 2808 C CA . ILE B 1 118 ? 3.287 -9.148 2.539 1 98.62 118 ILE B CA 1
ATOM 2809 C C . ILE B 1 118 ? 3.303 -10.656 2.287 1 98.62 118 ILE B C 1
ATOM 2811 O O . ILE B 1 118 ? 4.336 -11.219 1.922 1 98.62 118 ILE B O 1
ATOM 2815 N N . GLY B 1 119 ? 2.15 -11.336 2.521 1 98.44 119 GLY B N 1
ATOM 2816 C CA . GLY B 1 119 ? 2.047 -12.758 2.227 1 98.44 119 GLY B CA 1
ATOM 2817 C C . GLY B 1 119 ? 2.49 -13.109 0.82 1 98.44 119 GLY B C 1
ATOM 2818 O O . GLY B 1 119 ? 3.418 -13.906 0.635 1 98.44 119 GLY B O 1
ATOM 2819 N N . PRO B 1 120 ? 1.864 -12.508 -0.196 1 98.62 120 PRO B N 1
ATOM 2820 C CA . PRO B 1 120 ? 2.27 -12.719 -1.587 1 98.62 120 PRO B CA 1
ATOM 2821 C C . PRO B 1 120 ? 3.742 -12.398 -1.828 1 98.62 120 PRO B C 1
ATOM 2823 O O . PRO B 1 120 ? 4.41 -13.094 -2.596 1 98.62 120 PRO B O 1
ATOM 2826 N N . VAL B 1 121 ? 4.305 -11.344 -1.193 1 98.44 121 VAL B N 1
ATOM 2827 C CA . VAL B 1 121 ? 5.707 -10.969 -1.343 1 98.44 121 VAL B CA 1
ATOM 2828 C C . VAL B 1 121 ? 6.598 -12.102 -0.843 1 98.44 121 VAL B C 1
ATOM 2830 O O . VAL B 1 121 ? 7.488 -12.562 -1.561 1 98.44 121 VAL B O 1
ATOM 2833 N N . VAL B 1 122 ? 6.324 -12.578 0.376 1 98.38 122 VAL B N 1
ATOM 2834 C CA . VAL B 1 122 ? 7.152 -13.594 1.018 1 98.38 122 VAL B CA 1
ATOM 2835 C C . VAL B 1 122 ? 7.027 -14.914 0.265 1 98.38 122 VAL B C 1
ATOM 2837 O O . VAL B 1 122 ? 8.031 -15.578 -0.011 1 98.38 122 VAL B O 1
ATOM 2840 N N . LEU B 1 123 ? 5.84 -15.281 -0.134 1 98.62 123 LEU B N 1
ATOM 2841 C CA . LEU B 1 123 ? 5.613 -16.531 -0.856 1 98.62 123 LEU B CA 1
ATOM 2842 C C . LEU B 1 123 ? 6.316 -16.5 -2.211 1 98.62 123 LEU B C 1
ATOM 2844 O O . LEU B 1 123 ? 6.992 -17.469 -2.58 1 98.62 123 LEU B O 1
ATOM 2848 N N . THR B 1 124 ? 6.102 -15.398 -2.984 1 98.62 124 THR B N 1
ATOM 2849 C CA . THR B 1 124 ? 6.723 -15.289 -4.297 1 98.62 124 THR B CA 1
ATOM 2850 C C . THR B 1 124 ? 8.242 -15.398 -4.191 1 98.62 124 THR B C 1
ATOM 2852 O O . THR B 1 124 ? 8.875 -16.094 -4.977 1 98.62 124 THR B O 1
ATOM 2855 N N . ASN B 1 125 ? 8.797 -14.664 -3.174 1 97.88 125 ASN B N 1
ATOM 2856 C CA . ASN B 1 125 ? 10.242 -14.734 -2.98 1 97.88 125 ASN B CA 1
ATOM 2857 C C . ASN B 1 125 ? 10.703 -16.172 -2.74 1 97.88 125 ASN B C 1
ATOM 2859 O O . ASN B 1 125 ? 11.688 -16.609 -3.326 1 97.88 125 ASN B O 1
ATOM 2863 N N . ALA B 1 126 ? 9.992 -16.922 -1.909 1 97.75 126 ALA B N 1
ATOM 2864 C CA . ALA B 1 126 ? 10.336 -18.312 -1.575 1 97.75 126 ALA B CA 1
ATOM 2865 C C . ALA B 1 126 ? 10.242 -19.203 -2.803 1 97.75 126 ALA B C 1
ATOM 2867 O O . ALA B 1 126 ? 10.922 -20.234 -2.883 1 97.75 126 ALA B O 1
ATOM 2868 N N . LEU B 1 127 ? 9.445 -18.828 -3.811 1 98.25 127 LEU B N 1
ATOM 2869 C CA . LEU B 1 127 ? 9.172 -19.688 -4.969 1 98.25 127 LEU B CA 1
ATOM 2870 C C . LEU B 1 127 ? 9.992 -19.234 -6.172 1 98.25 127 LEU B C 1
ATOM 2872 O O . LEU B 1 127 ? 9.914 -19.844 -7.246 1 98.25 127 LEU B O 1
ATOM 2876 N N . LEU B 1 128 ? 10.82 -18.172 -6.039 1 97.31 128 LEU B N 1
ATOM 2877 C CA . LEU B 1 128 ? 11.562 -17.609 -7.16 1 97.31 128 LEU B CA 1
ATOM 2878 C C . LEU B 1 128 ? 12.43 -18.672 -7.828 1 97.31 128 LEU B C 1
ATOM 2880 O O . LEU B 1 128 ? 12.492 -18.75 -9.055 1 97.31 128 LEU B O 1
ATOM 2884 N N . PRO B 1 129 ? 13.094 -19.594 -7.047 1 96.88 129 PRO B N 1
ATOM 2885 C CA . PRO B 1 129 ? 13.898 -20.609 -7.719 1 96.88 129 PRO B CA 1
ATOM 2886 C C . PRO B 1 129 ? 13.07 -21.5 -8.648 1 96.88 129 PRO B C 1
ATOM 2888 O O . PRO B 1 129 ? 13.469 -21.734 -9.789 1 96.88 129 PRO B O 1
ATOM 2891 N N . SER B 1 130 ? 11.906 -21.906 -8.211 1 97.88 130 SER B N 1
ATOM 2892 C CA . SER B 1 130 ? 11.047 -22.75 -9.031 1 97.88 130 SER B CA 1
ATOM 2893 C C . SER B 1 130 ? 10.469 -21.984 -10.219 1 97.88 130 SER B C 1
ATOM 2895 O O . SER B 1 130 ? 10.305 -22.531 -11.305 1 97.88 130 SER B O 1
ATOM 2897 N N . LEU B 1 131 ? 10.164 -20.719 -10.023 1 98.31 131 LEU B N 1
ATOM 2898 C CA . LEU B 1 131 ? 9.641 -19.875 -11.086 1 98.31 131 LEU B CA 1
ATOM 2899 C C . LEU B 1 131 ? 10.703 -19.625 -12.156 1 98.31 131 LEU B C 1
ATOM 2901 O O . LEU B 1 131 ? 10.414 -19.734 -13.352 1 98.31 131 LEU B O 1
ATOM 2905 N N . ARG B 1 132 ? 11.914 -19.359 -11.727 1 97.44 132 ARG B N 1
ATOM 2906 C CA . ARG B 1 132 ? 13.008 -19.125 -12.656 1 97.44 132 ARG B CA 1
ATOM 2907 C C . ARG B 1 132 ? 13.328 -20.391 -13.461 1 97.44 132 ARG B C 1
ATOM 2909 O O . ARG B 1 132 ? 13.648 -20.312 -14.648 1 97.44 132 ARG B O 1
ATOM 2916 N N . THR B 1 133 ? 13.258 -21.484 -12.773 1 97.44 133 THR B N 1
ATOM 2917 C CA . THR B 1 133 ? 13.469 -22.766 -13.461 1 97.44 133 THR B CA 1
ATOM 2918 C C . THR B 1 133 ? 12.453 -22.953 -14.578 1 97.44 133 THR B C 1
ATOM 2920 O O . THR B 1 133 ? 12.812 -23.297 -15.703 1 97.44 133 THR B O 1
ATOM 2923 N N . ALA B 1 134 ? 11.211 -22.703 -14.305 1 97.44 134 ALA B N 1
ATOM 2924 C CA . ALA B 1 134 ? 10.164 -22.812 -15.32 1 97.44 134 ALA B CA 1
ATOM 2925 C C . ALA B 1 134 ? 10.398 -21.828 -16.453 1 97.44 134 ALA B C 1
ATOM 2927 O O . ALA B 1 134 ? 10.203 -22.156 -17.625 1 97.44 134 ALA B O 1
ATOM 2928 N N . ALA B 1 135 ? 10.758 -20.625 -16.078 1 96.75 135 ALA B N 1
ATOM 2929 C CA . ALA B 1 135 ? 11.031 -19.594 -17.078 1 96.75 135 ALA B CA 1
ATOM 2930 C C . ALA B 1 135 ? 12.125 -20.062 -18.047 1 96.75 135 ALA B C 1
ATOM 2932 O O . ALA B 1 135 ? 12.008 -19.891 -19.25 1 96.75 135 ALA B O 1
ATOM 2933 N N . LYS B 1 136 ? 13.125 -20.688 -17.531 1 95.19 136 LYS B N 1
ATOM 2934 C CA . LYS B 1 136 ? 14.266 -21.141 -18.312 1 95.19 136 LYS B CA 1
ATOM 2935 C C . LYS B 1 136 ? 13.906 -22.344 -19.172 1 95.19 136 LYS B C 1
ATOM 2937 O O . LYS B 1 136 ? 14.25 -22.391 -20.359 1 95.19 136 LYS B O 1
ATOM 2942 N N . LEU B 1 137 ? 13.188 -23.219 -18.641 1 93.5 137 LEU B N 1
ATOM 2943 C CA . LEU B 1 137 ? 12.953 -24.5 -19.297 1 93.5 137 LEU B CA 1
ATOM 2944 C C . LEU B 1 137 ? 11.75 -24.406 -20.234 1 93.5 137 LEU B C 1
ATOM 2946 O O . LEU B 1 137 ? 11.75 -25.031 -21.297 1 93.5 137 LEU B O 1
ATOM 2950 N N . ASN B 1 138 ? 10.75 -23.688 -19.797 1 87.69 138 ASN B N 1
ATOM 2951 C CA . ASN B 1 138 ? 9.461 -23.734 -20.469 1 87.69 138 ASN B CA 1
ATOM 2952 C C . ASN B 1 138 ? 9.094 -22.391 -21.078 1 87.69 138 ASN B C 1
ATOM 2954 O O . ASN B 1 138 ? 8.039 -22.25 -21.703 1 87.69 138 ASN B O 1
ATOM 2958 N N . ASN B 1 139 ? 9.953 -21.406 -20.891 1 87.88 139 ASN B N 1
ATOM 2959 C CA . ASN B 1 139 ? 9.688 -20.047 -21.312 1 87.88 139 ASN B CA 1
ATOM 2960 C C . ASN B 1 139 ? 8.352 -19.531 -20.797 1 87.88 139 ASN B C 1
ATOM 2962 O O . ASN B 1 139 ? 7.605 -18.875 -21.516 1 87.88 139 ASN B O 1
ATOM 2966 N N . LYS B 1 140 ? 7.965 -20.125 -19.578 1 88.56 140 LYS B N 1
ATOM 2967 C CA . LYS B 1 140 ? 6.707 -19.734 -18.953 1 88.56 140 LYS B CA 1
ATOM 2968 C C . LYS B 1 140 ? 6.832 -19.703 -17.438 1 88.56 140 LYS B C 1
ATOM 2970 O O . LYS B 1 140 ? 6.938 -20.75 -16.797 1 88.56 140 LYS B O 1
ATOM 2975 N N . ALA B 1 141 ? 6.801 -18.578 -16.859 1 97.25 141 ALA B N 1
ATOM 2976 C CA . ALA B 1 141 ? 6.664 -18.328 -15.422 1 97.25 141 ALA B CA 1
ATOM 2977 C C . ALA B 1 141 ? 5.863 -17.062 -15.156 1 97.25 141 ALA B C 1
ATOM 2979 O O . ALA B 1 141 ? 6.324 -15.953 -15.453 1 97.25 141 ALA B O 1
ATOM 2980 N N . VAL B 1 142 ? 4.625 -17.281 -14.695 1 98.56 142 VAL B N 1
ATOM 2981 C CA . VAL B 1 142 ? 3.703 -16.172 -14.5 1 98.56 142 VAL B CA 1
ATOM 2982 C C . VAL B 1 142 ? 3.342 -16.047 -13.023 1 98.56 142 VAL B C 1
ATOM 2984 O O . VAL B 1 142 ? 2.977 -17.047 -12.383 1 98.56 142 VAL B O 1
ATOM 2987 N N . VAL B 1 143 ? 3.598 -14.93 -12.469 1 98.88 143 VAL B N 1
ATOM 2988 C CA . VAL B 1 143 ? 3.043 -14.555 -11.172 1 98.88 143 VAL B CA 1
ATOM 2989 C C . VAL B 1 143 ? 1.833 -13.641 -11.375 1 98.88 143 VAL B C 1
ATOM 2991 O O . VAL B 1 143 ? 1.972 -12.508 -11.852 1 98.88 143 VAL B O 1
ATOM 2994 N N . LEU B 1 144 ? 0.652 -14.164 -11.102 1 98.81 144 LEU B N 1
ATOM 2995 C CA . LEU B 1 144 ? -0.598 -13.43 -11.242 1 98.81 144 LEU B CA 1
ATOM 2996 C C . LEU B 1 144 ? -1.173 -13.062 -9.875 1 98.81 144 LEU B C 1
ATOM 2998 O O . LEU B 1 144 ? -1.528 -13.938 -9.094 1 98.81 144 LEU B O 1
ATOM 3002 N N . ASN B 1 145 ? -1.191 -11.773 -9.578 1 98.75 145 ASN B N 1
ATOM 3003 C CA . ASN B 1 145 ? -1.753 -11.258 -8.336 1 98.75 145 ASN B CA 1
ATOM 3004 C C . ASN B 1 145 ? -3.205 -10.828 -8.508 1 98.75 145 ASN B C 1
ATOM 3006 O O . ASN B 1 145 ? -3.5 -9.953 -9.328 1 98.75 145 ASN B O 1
ATOM 3010 N N . ILE B 1 146 ? -4.102 -11.4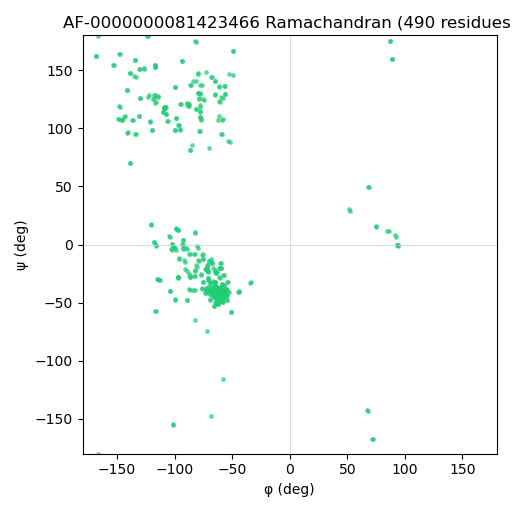38 -7.742 1 97.69 146 ILE B N 1
ATOM 3011 C CA . ILE B 1 146 ? -5.492 -11 -7.77 1 97.69 146 ILE B CA 1
ATOM 3012 C C . ILE B 1 146 ? -5.645 -9.711 -6.961 1 97.69 146 ILE B C 1
ATOM 3014 O O . ILE B 1 146 ? -5.562 -9.727 -5.73 1 97.69 146 ILE B O 1
ATOM 3018 N N . SER B 1 147 ? -5.832 -8.664 -7.652 1 95.5 147 SER B N 1
ATOM 3019 C CA . SER B 1 147 ? -6.062 -7.352 -7.055 1 95.5 147 SER B CA 1
ATOM 3020 C C . SER B 1 147 ? -7.543 -6.984 -7.082 1 95.5 147 SER B C 1
ATOM 3022 O O . SER B 1 147 ? -8.406 -7.84 -6.875 1 95.5 147 SER B O 1
ATOM 3024 N N . SER B 1 148 ? -7.84 -5.758 -7.066 1 88.62 148 SER B N 1
ATOM 3025 C CA . SER B 1 148 ? -9.188 -5.188 -7.066 1 88.62 148 SER B CA 1
ATOM 3026 C C . SER B 1 148 ? -9.195 -3.799 -7.691 1 88.62 148 SER B C 1
ATOM 3028 O O . SER B 1 148 ? -8.164 -3.125 -7.742 1 88.62 148 SER B O 1
ATOM 3030 N N . ASP B 1 149 ? -10.398 -3.443 -8.211 1 85.56 149 ASP B N 1
ATOM 3031 C CA . ASP B 1 149 ? -10.547 -2.051 -8.625 1 85.56 149 ASP B CA 1
ATOM 3032 C C . ASP B 1 149 ? -10.32 -1.101 -7.453 1 85.56 149 ASP B C 1
ATOM 3034 O O . ASP B 1 149 ? -9.969 0.063 -7.648 1 85.56 149 ASP B O 1
ATOM 3038 N N . ARG B 1 150 ? -10.453 -1.638 -6.289 1 86.5 150 ARG B N 1
ATOM 3039 C CA . ARG B 1 150 ? -10.242 -0.833 -5.09 1 86.5 150 ARG B CA 1
ATOM 3040 C C . ARG B 1 150 ? -8.758 -0.59 -4.848 1 86.5 150 ARG B C 1
ATOM 3042 O O . ARG B 1 150 ? -8.383 0.265 -4.039 1 86.5 150 ARG B O 1
ATOM 3049 N N . GLY B 1 151 ? -7.945 -1.297 -5.543 1 92.06 151 GLY B N 1
ATOM 3050 C CA . GLY B 1 151 ? -6.508 -1.091 -5.461 1 92.06 151 GLY B CA 1
ATOM 3051 C C . GLY B 1 151 ? -6 -0.033 -6.422 1 92.06 151 GLY B C 1
ATOM 3052 O O . GLY B 1 151 ? -4.812 0.308 -6.41 1 92.06 151 GLY B O 1
ATOM 3053 N N . SER B 1 152 ? -6.895 0.45 -7.332 1 91.94 152 SER B N 1
ATOM 3054 C CA . SER B 1 152 ? -6.547 1.557 -8.219 1 91.94 152 SER B CA 1
ATOM 3055 C C . SER B 1 152 ? -6.617 2.893 -7.484 1 91.94 152 SER B C 1
ATOM 3057 O O . SER B 1 152 ? -7.688 3.311 -7.047 1 91.94 152 SER B O 1
ATOM 3059 N N . ILE B 1 153 ? -5.477 3.529 -7.43 1 93.94 153 ILE B N 1
ATOM 3060 C CA . ILE B 1 153 ? -5.441 4.824 -6.758 1 93.94 153 ILE B CA 1
ATOM 3061 C C . ILE B 1 153 ? -6.195 5.859 -7.586 1 93.94 153 ILE B C 1
ATOM 3063 O O . ILE B 1 153 ? -6.984 6.641 -7.051 1 93.94 153 ILE B O 1
ATOM 3067 N N . LYS B 1 154 ? -6.004 5.762 -8.867 1 90.56 154 LYS B N 1
ATOM 3068 C CA . LYS B 1 154 ? -6.625 6.734 -9.773 1 90.56 154 LYS B CA 1
ATOM 3069 C C . LYS B 1 154 ? -8.148 6.629 -9.734 1 90.56 154 LYS B C 1
ATOM 3071 O O . LYS B 1 154 ? -8.844 7.641 -9.797 1 90.56 154 LYS B O 1
ATOM 3076 N N . LEU B 1 155 ? -8.711 5.496 -9.523 1 85.31 155 LEU B N 1
ATOM 3077 C CA . LEU B 1 155 ? -10.148 5.281 -9.648 1 85.31 155 LEU B CA 1
ATOM 3078 C C . LEU B 1 155 ? -10.852 5.547 -8.32 1 85.31 155 LEU B C 1
ATOM 3080 O O . LEU B 1 155 ? -12.086 5.492 -8.25 1 85.31 155 LEU B O 1
ATOM 3084 N N . THR B 1 156 ? -10.156 5.848 -7.281 1 83.5 156 THR B N 1
ATOM 3085 C CA . THR B 1 156 ? -10.719 6.02 -5.945 1 83.5 156 THR B CA 1
ATOM 3086 C C . THR B 1 156 ? -11.805 7.094 -5.953 1 83.5 156 THR B C 1
ATOM 3088 O O . THR B 1 156 ? -12.836 6.945 -5.293 1 83.5 156 THR B O 1
ATOM 3091 N N . LEU B 1 157 ? -11.656 8.133 -6.738 1 80.38 157 LEU B N 1
ATOM 3092 C CA . LEU B 1 157 ? -12.586 9.258 -6.695 1 80.38 157 LEU B CA 1
ATOM 3093 C C . LEU B 1 157 ? -13.836 8.961 -7.512 1 80.38 157 LEU B C 1
ATOM 3095 O O . LEU B 1 157 ? -14.812 9.719 -7.453 1 80.38 157 LEU B O 1
ATOM 3099 N N . THR B 1 158 ? -13.844 7.867 -8.258 1 75.88 158 THR B N 1
ATOM 3100 C CA . THR B 1 158 ? -14.984 7.543 -9.102 1 75.88 158 THR B CA 1
ATOM 3101 C C . THR B 1 158 ? -15.828 6.434 -8.477 1 75.88 158 THR B C 1
ATOM 3103 O O . THR B 1 158 ? -16.734 5.906 -9.117 1 75.88 158 THR B O 1
ATOM 3106 N N . TRP B 1 159 ? -15.359 6.137 -7.219 1 71.81 159 TRP B N 1
ATOM 3107 C CA . TRP B 1 159 ? -16.109 5.09 -6.527 1 71.81 159 TRP B CA 1
ATOM 3108 C C . TRP B 1 159 ? -17.562 5.504 -6.316 1 71.81 159 TRP B C 1
ATOM 3110 O O . TRP B 1 159 ? -17.844 6.664 -6.004 1 71.81 159 TRP B O 1
ATOM 3120 N N . GLN B 1 160 ? -18.484 4.871 -6.996 1 56.97 160 GLN B N 1
ATOM 3121 C CA . GLN B 1 160 ? -19.891 5.172 -6.77 1 56.97 160 GLN B CA 1
ATOM 3122 C C . GLN B 1 160 ? -20.328 4.711 -5.383 1 56.97 160 GLN B C 1
ATOM 3124 O O . GLN B 1 160 ? -19.547 4.113 -4.641 1 56.97 160 GLN B O 1
ATOM 3129 N N . SER B 1 161 ? -21.594 4.289 -5.199 1 50.25 161 SER B N 1
ATOM 3130 C CA . SER B 1 161 ? -22.469 4.164 -4.035 1 50.25 161 SER B CA 1
ATOM 3131 C C . SER B 1 161 ? -21.859 3.256 -2.979 1 50.25 161 SER B C 1
ATOM 3133 O O . SER B 1 161 ? -21.141 3.723 -2.09 1 50.25 161 SER B O 1
ATOM 3135 N N . GLU B 1 162 ? -22.453 2.135 -2.688 1 50.59 162 GLU B N 1
ATOM 3136 C CA . GLU B 1 162 ? -22.969 1.535 -1.459 1 50.59 162 GLU B CA 1
ATOM 3137 C C . GLU B 1 162 ? -21.844 0.859 -0.668 1 50.59 162 GLU B C 1
ATOM 3139 O O . GLU B 1 162 ? -21.906 0.787 0.561 1 50.59 162 GLU B O 1
ATOM 3144 N N . SER B 1 163 ? -21.219 -0.155 -1.151 1 52.03 163 SER B N 1
ATOM 3145 C CA . SER B 1 163 ? -20.469 -0.982 -0.21 1 52.03 163 SER B CA 1
ATOM 3146 C C . SER B 1 163 ? -19.078 -0.416 0.037 1 52.03 163 SER B C 1
ATOM 3148 O O . SER B 1 163 ? 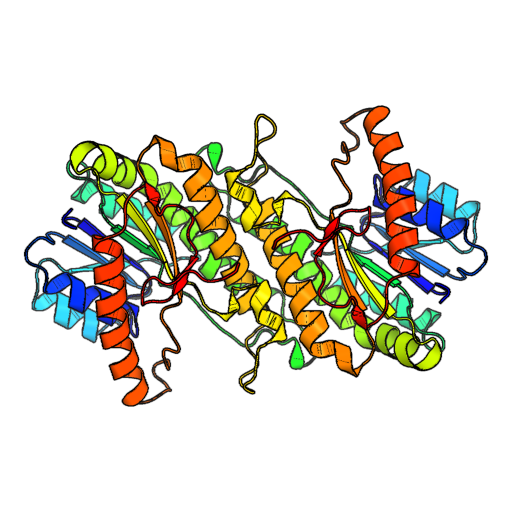-18.281 -0.283 -0.896 1 52.03 163 SER B O 1
ATOM 3150 N N . ARG B 1 164 ? -19.047 0.539 1.033 1 53.38 164 ARG B N 1
ATOM 3151 C CA . ARG B 1 164 ? -17.875 1.317 1.393 1 53.38 164 ARG B CA 1
ATOM 3152 C C . ARG B 1 164 ? -16.688 0.407 1.688 1 53.38 164 ARG B C 1
ATOM 3154 O O . ARG B 1 164 ? -16.688 -0.317 2.686 1 53.38 164 ARG B O 1
ATOM 3161 N N . PRO B 1 165 ? -15.852 0.06 0.596 1 59.34 165 PRO B N 1
ATOM 3162 C CA . PRO B 1 165 ? -14.68 -0.747 0.955 1 59.34 165 PRO B CA 1
ATOM 3163 C C . PRO B 1 165 ? -13.852 -0.121 2.072 1 59.34 165 PRO B C 1
ATOM 3165 O O . PRO B 1 165 ? -13.898 1.096 2.275 1 59.34 165 PRO B O 1
ATOM 3168 N N . SER B 1 166 ? -13.258 -1.159 2.895 1 81.75 166 SER B N 1
ATOM 3169 C CA . SER B 1 166 ? -12.328 -0.773 3.949 1 81.75 166 SER B CA 1
ATOM 3170 C C . SER B 1 166 ? -11.125 -0.033 3.377 1 81.75 166 SER B C 1
ATOM 3172 O O . SER B 1 166 ? -10.617 -0.392 2.311 1 81.75 166 SER B O 1
ATOM 3174 N N . MET B 1 167 ? -10.805 1.073 3.818 1 88.88 167 MET B N 1
ATOM 3175 C CA . MET B 1 167 ? -9.602 1.828 3.477 1 88.88 167 MET B CA 1
ATOM 3176 C C . MET B 1 167 ? -8.375 0.92 3.455 1 88.88 167 MET B C 1
ATOM 3178 O O . MET B 1 167 ? -7.57 0.977 2.523 1 88.88 167 MET B O 1
ATOM 3182 N N . SER B 1 168 ? -8.336 0.043 4.43 1 94.56 168 SER B N 1
ATOM 3183 C CA . SER B 1 168 ? -7.188 -0.845 4.566 1 94.56 168 SER B CA 1
ATOM 3184 C C . SER B 1 168 ? -7.129 -1.856 3.428 1 94.56 168 SER B C 1
ATOM 3186 O O . SER B 1 168 ? -6.047 -2.23 2.977 1 94.56 168 SER B O 1
ATOM 3188 N N . TYR B 1 169 ? -8.281 -2.293 2.92 1 93.56 169 TYR B N 1
ATOM 3189 C CA . TYR B 1 169 ? -8.32 -3.221 1.794 1 93.56 169 TYR B CA 1
ATOM 3190 C C . TYR B 1 169 ? -7.766 -2.57 0.533 1 93.56 169 TYR B C 1
ATOM 3192 O O . TYR B 1 169 ? -6.859 -3.111 -0.104 1 93.56 169 TYR B O 1
ATOM 3200 N N . GLY B 1 170 ? -8.312 -1.382 0.172 1 94.06 170 GLY B N 1
ATOM 3201 C CA . GLY B 1 170 ? -7.82 -0.661 -0.992 1 94.06 170 GLY B CA 1
ATOM 3202 C C . GLY B 1 170 ? -6.336 -0.346 -0.92 1 94.06 170 GLY B C 1
ATOM 3203 O O . GLY B 1 170 ? -5.613 -0.52 -1.901 1 94.06 170 GLY B O 1
ATOM 3204 N N . GLN B 1 171 ? -5.906 0.079 0.236 1 97.19 171 GLN B N 1
ATOM 3205 C CA . GLN B 1 171 ? -4.492 0.375 0.447 1 97.19 171 GLN B CA 1
ATOM 3206 C C . GLN B 1 171 ? -3.633 -0.868 0.23 1 97.19 171 GLN B C 1
ATOM 3208 O O . GLN B 1 171 ? -2.592 -0.801 -0.425 1 97.19 171 GLN B O 1
ATOM 3213 N N . SER B 1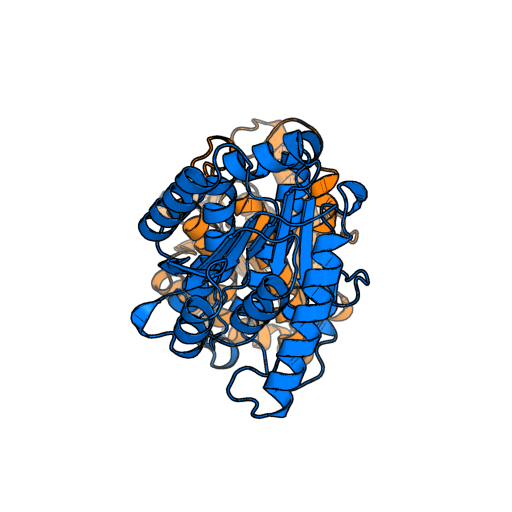 172 ? -4.074 -1.996 0.803 1 97.69 172 SER B N 1
ATOM 3214 C CA . SER B 1 172 ? -3.307 -3.234 0.693 1 97.69 172 SER B CA 1
ATOM 3215 C C . SER B 1 172 ? -3.232 -3.711 -0.753 1 97.69 172 SER B C 1
ATOM 3217 O O . SER B 1 172 ? -2.215 -4.262 -1.18 1 97.69 172 SER B O 1
ATOM 3219 N N . LYS B 1 173 ? -4.324 -3.516 -1.499 1 97.12 173 LYS B N 1
ATOM 3220 C CA . LYS B 1 173 ? -4.332 -3.934 -2.898 1 97.12 173 LYS B CA 1
ATOM 3221 C C . LYS B 1 173 ? -3.52 -2.975 -3.764 1 97.12 173 LYS B C 1
ATOM 3223 O O . LYS B 1 173 ? -2.898 -3.391 -4.742 1 97.12 173 LYS B O 1
ATOM 3228 N N . ALA B 1 174 ? -3.494 -1.672 -3.414 1 97.69 174 ALA B N 1
ATOM 3229 C CA . ALA B 1 174 ? -2.578 -0.749 -4.078 1 97.69 174 ALA B CA 1
ATOM 3230 C C . ALA B 1 174 ? -1.126 -1.161 -3.857 1 97.69 174 ALA B C 1
ATOM 3232 O O . ALA B 1 174 ? -0.316 -1.128 -4.785 1 97.69 174 ALA B O 1
ATOM 3233 N N . ALA B 1 175 ? -0.824 -1.523 -2.629 1 98.38 175 ALA B N 1
ATOM 3234 C CA . ALA B 1 175 ? 0.517 -2.004 -2.301 1 98.38 175 ALA B CA 1
ATOM 3235 C C . ALA B 1 175 ? 0.846 -3.277 -3.074 1 98.38 175 ALA B C 1
ATOM 3237 O O . ALA B 1 175 ? 1.979 -3.463 -3.525 1 98.38 175 ALA B O 1
ATOM 3238 N N . LEU B 1 176 ? -0.13 -4.137 -3.252 1 98.5 176 LEU B N 1
ATOM 3239 C CA . LEU B 1 176 ? 0.042 -5.355 -4.035 1 98.5 176 LEU B CA 1
ATOM 3240 C C . LEU B 1 176 ? 0.316 -5.027 -5.5 1 98.5 176 LEU B C 1
ATOM 3242 O O . LEU B 1 176 ? 1.151 -5.672 -6.137 1 98.5 176 LEU B O 1
ATOM 3246 N N . ASN B 1 177 ? -0.419 -4.062 -6.062 1 98.12 177 ASN B N 1
ATOM 3247 C CA . ASN B 1 177 ? -0.145 -3.598 -7.418 1 98.12 177 ASN B CA 1
ATOM 3248 C C . ASN B 1 177 ? 1.282 -3.078 -7.555 1 98.12 177 ASN B C 1
ATOM 3250 O O . ASN B 1 177 ? 1.938 -3.312 -8.57 1 98.12 177 ASN B O 1
ATOM 3254 N N . HIS B 1 178 ? 1.741 -2.361 -6.535 1 97.75 178 HIS B N 1
ATOM 3255 C CA . HIS B 1 178 ? 3.119 -1.883 -6.535 1 97.75 178 HIS B CA 1
ATOM 3256 C C . HIS B 1 178 ? 4.105 -3.045 -6.578 1 97.75 178 HIS B C 1
ATOM 3258 O O . HIS B 1 178 ? 5.086 -3.004 -7.32 1 97.75 178 HIS B O 1
ATOM 3264 N N . PHE B 1 179 ? 3.838 -4.125 -5.812 1 97.81 179 PHE B N 1
ATOM 3265 C CA . PHE B 1 179 ? 4.672 -5.324 -5.82 1 97.81 179 PHE B CA 1
ATOM 3266 C C . PHE B 1 179 ? 4.734 -5.93 -7.215 1 97.81 179 PHE B C 1
ATOM 3268 O O . PHE B 1 179 ? 5.805 -6.324 -7.676 1 97.81 179 PHE B O 1
ATOM 3275 N N . THR B 1 180 ? 3.57 -5.98 -7.852 1 97.94 180 THR B N 1
ATOM 3276 C CA . THR B 1 180 ? 3.502 -6.547 -9.195 1 97.94 180 THR B CA 1
ATOM 3277 C C . THR B 1 180 ? 4.492 -5.855 -10.125 1 97.94 180 THR B C 1
ATOM 3279 O O . THR B 1 180 ? 5.246 -6.516 -10.844 1 97.94 180 THR B O 1
ATOM 3282 N N . ARG B 1 181 ? 4.465 -4.574 -10.078 1 95.62 181 ARG B N 1
ATOM 3283 C CA . ARG B 1 181 ? 5.328 -3.805 -10.961 1 95.62 181 ARG B CA 1
ATOM 3284 C C . ARG B 1 181 ? 6.785 -3.9 -10.531 1 95.62 181 ARG B C 1
ATOM 3286 O O . ARG B 1 181 ? 7.684 -3.975 -11.375 1 95.62 181 ARG B O 1
ATOM 3293 N N . THR B 1 182 ? 7.043 -3.914 -9.242 1 94.38 182 THR B N 1
ATOM 3294 C CA . THR B 1 182 ? 8.406 -4.035 -8.734 1 94.38 182 THR B CA 1
ATOM 3295 C C . THR B 1 182 ? 8.992 -5.402 -9.086 1 94.38 182 THR B C 1
ATOM 3297 O O . THR B 1 182 ? 10.164 -5.504 -9.445 1 94.38 182 THR B O 1
ATOM 3300 N N . LEU B 1 183 ? 8.172 -6.414 -8.953 1 95.88 183 LEU B N 1
ATOM 3301 C CA . LEU B 1 183 ? 8.625 -7.742 -9.352 1 95.88 183 LEU B CA 1
ATOM 3302 C C . LEU B 1 183 ? 9.016 -7.766 -10.828 1 95.88 183 LEU B C 1
ATOM 3304 O O . LEU B 1 183 ? 10.016 -8.375 -11.203 1 95.88 183 LEU B O 1
ATOM 3308 N N . ALA B 1 184 ? 8.164 -7.148 -11.641 1 95.62 184 ALA B N 1
ATOM 3309 C CA . ALA B 1 184 ? 8.484 -7.039 -13.062 1 95.62 184 ALA B CA 1
ATOM 3310 C C . ALA B 1 184 ? 9.859 -6.398 -13.266 1 95.62 184 ALA B C 1
ATOM 3312 O O . ALA B 1 184 ? 10.656 -6.871 -14.078 1 95.62 184 ALA B O 1
ATOM 3313 N N . TYR B 1 185 ? 10.125 -5.367 -12.492 1 91.12 185 TYR B N 1
ATOM 3314 C CA . TYR B 1 185 ? 11.398 -4.664 -12.586 1 91.12 185 TYR B CA 1
ATOM 3315 C C . TYR B 1 185 ? 12.562 -5.594 -12.258 1 91.12 185 TYR B C 1
ATOM 3317 O O . TYR B 1 185 ? 13.562 -5.629 -12.984 1 91.12 185 TYR B O 1
ATOM 3325 N N . TYR B 1 186 ? 12.453 -6.453 -11.273 1 90.75 186 TYR B N 1
ATOM 3326 C CA . TYR B 1 186 ? 13.562 -7.266 -10.789 1 90.75 186 TYR B CA 1
ATOM 3327 C C . TYR B 1 186 ? 13.688 -8.555 -11.602 1 90.75 186 TYR B C 1
ATOM 3329 O O . TYR B 1 186 ? 14.789 -9.086 -11.766 1 90.75 186 TYR B O 1
ATOM 3337 N N . GLU B 1 187 ? 12.57 -9.055 -12.164 1 94.69 187 GLU B N 1
ATOM 3338 C CA . GLU B 1 187 ? 12.602 -10.438 -12.625 1 94.69 187 GLU B CA 1
ATOM 3339 C C . GLU B 1 187 ? 12.383 -10.531 -14.125 1 94.69 187 GLU B C 1
ATOM 3341 O O . GLU B 1 187 ? 12.352 -11.625 -14.688 1 94.69 187 GLU B O 1
ATOM 3346 N N . THR B 1 188 ? 12.25 -9.367 -14.773 1 93.81 188 THR B N 1
ATOM 3347 C CA . THR B 1 188 ? 12.07 -9.375 -16.219 1 93.81 188 THR B CA 1
ATOM 3348 C C . THR B 1 188 ? 13.203 -10.117 -16.906 1 93.81 188 THR B C 1
ATOM 3350 O O . THR B 1 188 ? 12.969 -10.922 -17.812 1 93.81 188 THR B O 1
ATOM 3353 N N . THR B 1 189 ? 14.438 -9.922 -16.422 1 94.06 189 THR B N 1
ATOM 3354 C CA . THR B 1 189 ? 15.609 -10.539 -17.047 1 94.06 189 THR B CA 1
ATOM 3355 C C . THR B 1 189 ? 15.633 -12.039 -16.781 1 94.06 189 THR B C 1
ATOM 3357 O O . THR B 1 189 ? 16.312 -12.781 -17.5 1 94.06 189 THR B O 1
ATOM 3360 N N . ASN B 1 190 ? 14.914 -12.492 -15.766 1 96.31 190 ASN B N 1
ATOM 3361 C CA . ASN B 1 190 ? 14.844 -13.914 -15.453 1 96.31 190 ASN B CA 1
ATOM 3362 C C . ASN B 1 190 ? 13.641 -14.578 -16.109 1 96.31 190 ASN B C 1
ATOM 3364 O O . ASN B 1 190 ? 13.375 -15.758 -15.883 1 96.31 190 ASN B O 1
ATOM 3368 N N . GLY B 1 191 ? 12.867 -13.766 -16.859 1 96.88 191 GLY B N 1
ATOM 3369 C CA . GLY B 1 191 ? 11.805 -14.328 -17.672 1 96.88 191 GLY B CA 1
ATOM 3370 C C . GLY B 1 191 ? 10.508 -14.539 -16.906 1 96.88 191 GLY B C 1
ATOM 3371 O O . GLY B 1 191 ? 9.625 -15.266 -17.375 1 96.88 191 GLY B O 1
ATOM 3372 N N . ILE B 1 192 ? 10.398 -14 -15.719 1 98 192 ILE B N 1
ATOM 3373 C CA . ILE B 1 192 ? 9.172 -14.117 -14.93 1 98 192 ILE B CA 1
ATOM 3374 C C . ILE B 1 192 ? 8.219 -12.977 -15.289 1 98 192 ILE B C 1
ATOM 3376 O O . ILE B 1 192 ? 8.594 -11.805 -15.211 1 98 192 ILE B O 1
ATOM 3380 N N . THR B 1 193 ? 7.008 -13.312 -15.766 1 98.31 193 THR B N 1
ATOM 3381 C CA . THR B 1 193 ? 5.953 -12.344 -16.047 1 98.31 193 THR B CA 1
ATOM 3382 C C . THR B 1 193 ? 5.086 -12.109 -14.82 1 98.31 193 THR B C 1
ATOM 3384 O O . THR B 1 193 ? 4.566 -13.062 -14.227 1 98.31 193 THR B O 1
ATOM 3387 N N . SER B 1 194 ? 5.008 -10.898 -14.367 1 98.38 194 SER B N 1
ATOM 3388 C CA . SER B 1 194 ? 4.164 -10.539 -13.234 1 98.38 194 SER B CA 1
ATOM 3389 C C . SER B 1 194 ? 3.029 -9.609 -13.656 1 98.38 194 SER B C 1
ATOM 3391 O O . SER B 1 194 ? 3.27 -8.578 -14.289 1 98.38 194 SER B O 1
ATOM 3393 N N . ILE B 1 195 ? 1.76 -9.938 -13.32 1 98.44 195 ILE B N 1
ATOM 3394 C CA . ILE B 1 195 ? 0.63 -9.086 -13.672 1 98.44 195 ILE B CA 1
ATOM 3395 C C . ILE B 1 195 ? -0.345 -9.016 -12.492 1 98.44 195 ILE B C 1
ATOM 3397 O O . ILE B 1 195 ? -0.444 -9.961 -11.711 1 98.44 195 ILE B O 1
ATOM 3401 N N . SER B 1 196 ? -0.989 -7.879 -12.352 1 98.44 196 SER B N 1
ATOM 3402 C CA . SER B 1 196 ? -2.113 -7.688 -11.438 1 98.44 196 SER B CA 1
ATOM 3403 C C . SER B 1 196 ? -3.443 -7.762 -12.18 1 98.44 196 SER B C 1
ATOM 3405 O O . SER B 1 196 ? -3.598 -7.18 -13.25 1 98.44 196 SER B O 1
ATOM 3407 N N . VAL B 1 197 ? -4.449 -8.5 -11.586 1 97.88 197 VAL B N 1
ATOM 3408 C CA . VAL B 1 197 ? -5.703 -8.711 -12.305 1 97.88 197 VAL B CA 1
ATOM 3409 C C . VAL B 1 197 ? -6.879 -8.359 -11.398 1 97.88 197 VAL B C 1
ATOM 3411 O O . VAL B 1 197 ? -6.953 -8.828 -10.258 1 97.88 197 VAL B O 1
ATOM 3414 N N . HIS B 1 198 ? -7.723 -7.531 -11.828 1 95.12 198 H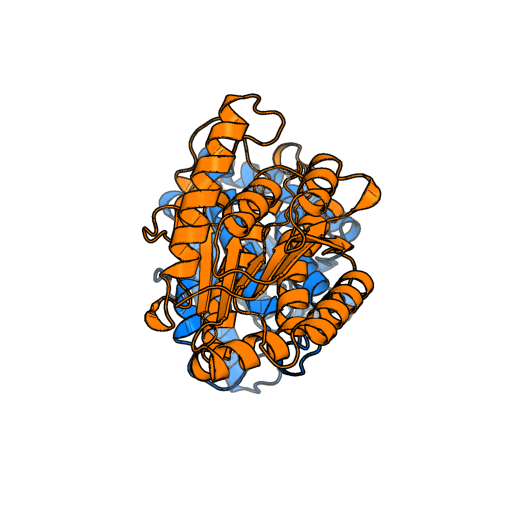IS B N 1
ATOM 3415 C CA . HIS B 1 198 ? -9.039 -7.344 -11.227 1 95.12 198 HIS B CA 1
ATOM 3416 C C . HIS B 1 198 ? -10.016 -8.406 -11.703 1 95.12 198 HIS B C 1
ATOM 3418 O O . HIS B 1 198 ? -10.352 -8.461 -12.883 1 95.12 198 HIS B O 1
ATOM 3424 N N . PRO B 1 199 ? -10.484 -9.211 -10.812 1 93.81 199 PRO B N 1
ATOM 3425 C CA . PRO B 1 199 ? -11.25 -10.383 -11.234 1 93.81 199 PRO B CA 1
ATOM 3426 C C . PRO B 1 199 ? -12.703 -10.047 -11.562 1 93.81 199 PRO B C 1
ATOM 3428 O O . PRO B 1 199 ? -13.445 -10.906 -12.047 1 93.81 199 PRO B O 1
ATOM 3431 N N . GLY B 1 200 ? -13.102 -8.742 -11.391 1 84.56 200 GLY B N 1
ATOM 3432 C CA . GLY B 1 200 ? -14.508 -8.383 -11.484 1 84.56 200 GLY B CA 1
ATOM 3433 C C . GLY B 1 200 ? -15.242 -8.492 -10.156 1 84.56 200 GLY B C 1
ATOM 3434 O O . GLY B 1 200 ? -14.68 -8.961 -9.172 1 84.56 200 GLY B O 1
ATOM 3435 N N . TRP B 1 201 ? -16.406 -7.785 -10.055 1 67.25 201 TRP B N 1
ATOM 3436 C CA . TRP B 1 201 ? -17.188 -7.859 -8.828 1 67.25 201 TRP B CA 1
ATOM 3437 C C . TRP B 1 201 ? -17.609 -9.297 -8.539 1 67.25 201 TRP B C 1
ATOM 3439 O O . TRP B 1 201 ? -18.344 -9.906 -9.328 1 67.25 201 TRP B O 1
ATOM 3449 N N . ILE B 1 202 ? -16.828 -9.898 -7.742 1 61.31 202 ILE B N 1
ATOM 3450 C CA . ILE B 1 202 ? -17.094 -11.281 -7.359 1 61.31 202 ILE B CA 1
ATOM 3451 C C . ILE B 1 202 ? -17.859 -11.305 -6.039 1 61.31 202 ILE B C 1
ATOM 3453 O O . ILE B 1 202 ? -17.422 -10.695 -5.055 1 61.31 202 ILE B O 1
ATOM 3457 N N . GLN B 1 203 ? -19.141 -11.445 -6.066 1 52 203 GLN B N 1
ATOM 3458 C CA . GLN B 1 203 ? -19.906 -11.531 -4.828 1 52 203 GLN B CA 1
ATOM 3459 C C . GLN B 1 203 ? -19.422 -12.688 -3.959 1 52 203 GLN B C 1
ATOM 3461 O O . GLN B 1 203 ? -19.172 -13.781 -4.461 1 52 203 GLN B O 1
ATOM 3466 N N . THR B 1 204 ? -18.719 -12.398 -2.826 1 51.78 204 THR B N 1
ATOM 3467 C CA . THR B 1 204 ? -18.328 -13.445 -1.889 1 51.78 204 THR B CA 1
ATOM 3468 C C . THR B 1 204 ? -19.531 -14.328 -1.557 1 51.78 204 THR B C 1
ATOM 3470 O O . THR B 1 204 ? -20.672 -13.992 -1.889 1 51.78 204 THR B O 1
ATOM 3473 N N . PRO B 1 205 ? -19.156 -15.453 -0.944 1 44.97 205 PRO B N 1
ATOM 3474 C CA . PRO B 1 205 ? -20.156 -16.469 -0.609 1 44.97 205 PRO B CA 1
ATOM 3475 C C . PRO B 1 205 ? -21.516 -15.867 -0.239 1 44.97 205 PRO B C 1
ATOM 3477 O O . PRO B 1 205 ? -22.562 -16.484 -0.503 1 44.97 205 PRO B O 1
ATOM 3480 N N . MET B 1 206 ? -21.359 -14.648 0.371 1 40.75 206 MET B N 1
ATOM 3481 C CA . MET B 1 206 ? -22.656 -14.203 0.839 1 40.75 206 MET B CA 1
ATOM 3482 C C . MET B 1 206 ? -23.5 -13.68 -0.319 1 40.75 206 MET B C 1
ATOM 3484 O O . MET B 1 206 ? -24.688 -13.375 -0.145 1 40.75 206 MET B O 1
ATOM 3488 N N . GLY B 1 207 ? -22.781 -13.602 -1.38 1 47.09 207 GLY B N 1
ATOM 3489 C CA . GLY B 1 207 ? -23.562 -12.953 -2.418 1 47.09 207 GLY B CA 1
ATOM 3490 C C . GLY B 1 207 ? -24.5 -13.898 -3.143 1 47.09 207 GLY B C 1
ATOM 3491 O O . GLY B 1 207 ? -25.109 -13.539 -4.156 1 47.09 207 GLY B O 1
ATOM 3492 N N . GLY B 1 208 ? -24.719 -15.18 -2.654 1 48.97 208 GLY B N 1
ATOM 3493 C CA . GLY B 1 208 ? -25.688 -16.109 -3.223 1 48.97 208 GLY B CA 1
ATOM 3494 C C . GLY B 1 208 ? -25.266 -16.656 -4.574 1 48.97 208 GLY B C 1
ATOM 3495 O O . GLY B 1 208 ? -24.078 -16.609 -4.926 1 48.97 208 GLY B O 1
ATOM 3496 N N . PRO B 1 209 ? -26.234 -17.344 -5.332 1 50.31 209 PRO B N 1
ATOM 3497 C CA . PRO B 1 209 ? -26 -18.016 -6.613 1 50.31 209 PRO B CA 1
ATOM 3498 C C . PRO B 1 209 ? -25.344 -17.109 -7.652 1 50.31 209 PRO B C 1
ATOM 3500 O O . PRO B 1 209 ? -24.531 -17.562 -8.445 1 50.31 209 PRO B O 1
ATOM 3503 N N . ASN B 1 210 ? -25.688 -15.898 -7.781 1 51.22 210 ASN B N 1
ATOM 3504 C CA . ASN B 1 210 ? -25.141 -14.938 -8.734 1 51.22 210 ASN B CA 1
ATOM 3505 C C . ASN B 1 210 ? -23.672 -14.641 -8.453 1 51.22 210 ASN B C 1
ATOM 3507 O O . ASN B 1 210 ? -22.891 -14.367 -9.367 1 51.22 210 ASN B O 1
ATOM 3511 N N . ALA B 1 211 ? -23.344 -14.914 -7.25 1 56.16 211 ALA B N 1
ATOM 3512 C CA . ALA B 1 211 ? -21.953 -14.711 -6.848 1 56.16 211 ALA B CA 1
ATOM 3513 C C . ALA B 1 211 ? -21.062 -15.828 -7.391 1 56.16 211 ALA B C 1
ATOM 3515 O O . ALA B 1 211 ? -19.938 -15.57 -7.84 1 56.16 211 ALA B O 1
ATOM 3516 N N . GLU B 1 212 ? -21.594 -17.047 -7.391 1 55.12 212 GLU B N 1
ATOM 3517 C CA . GLU B 1 212 ? -20.844 -18.203 -7.879 1 55.12 212 GLU B CA 1
ATOM 3518 C C . GLU B 1 212 ? -20.641 -18.125 -9.391 1 55.12 212 GLU B C 1
ATOM 3520 O O . GLU B 1 212 ? -19.562 -18.453 -9.891 1 55.12 212 GLU B O 1
ATOM 3525 N N . LEU B 1 213 ? -21.656 -17.828 -10.188 1 55.88 213 LEU B N 1
ATOM 3526 C CA . LEU B 1 213 ? -21.547 -17.703 -11.641 1 55.88 213 LEU B CA 1
ATOM 3527 C C . LEU B 1 213 ? -20.516 -16.641 -12.016 1 55.88 213 LEU B C 1
ATOM 3529 O O . LEU B 1 213 ? -19.75 -16.828 -12.969 1 55.88 213 LEU B O 1
ATOM 3533 N N . ASN B 1 214 ? -20.422 -15.852 -11.141 1 79.19 214 ASN B N 1
ATOM 3534 C CA . ASN B 1 214 ? -19.484 -14.766 -11.398 1 79.19 214 ASN B CA 1
ATOM 3535 C C . ASN B 1 214 ? -18.047 -15.172 -11.102 1 79.19 214 ASN B C 1
ATOM 3537 O O . ASN B 1 214 ? -17.125 -14.844 -11.852 1 79.19 214 ASN B O 1
ATOM 3541 N N . ALA B 1 215 ? -18.031 -16.25 -10.234 1 87.69 215 ALA B N 1
ATOM 3542 C CA . ALA B 1 215 ? -16.688 -16.703 -9.875 1 87.69 215 ALA B CA 1
ATOM 3543 C C . ALA B 1 215 ? -16.141 -17.656 -10.938 1 87.69 215 ALA B C 1
ATOM 3545 O O . ALA B 1 215 ? -14.961 -17.594 -11.281 1 87.69 215 ALA B O 1
ATOM 3546 N N . SER B 1 216 ? -17.031 -18.531 -11.461 1 91.44 216 SER B N 1
ATOM 3547 C CA . SER B 1 216 ? -16.609 -19.5 -12.484 1 91.44 216 SER B CA 1
ATOM 3548 C C . SER B 1 216 ? -16.203 -18.797 -13.773 1 91.44 216 SER B C 1
ATOM 3550 O O . SER B 1 216 ? -15.164 -19.094 -14.352 1 91.44 216 SER B O 1
ATOM 3552 N N . GLU B 1 217 ? -17 -17.859 -14.18 1 92.56 217 GLU B N 1
ATOM 3553 C CA . GLU B 1 217 ? -16.672 -17.094 -15.383 1 92.56 217 GLU B CA 1
ATOM 3554 C C . GLU B 1 217 ? -15.367 -16.328 -15.211 1 92.56 217 GLU B C 1
ATOM 3556 O O . GLU B 1 217 ? -14.539 -16.297 -16.125 1 92.56 217 GLU B O 1
ATOM 3561 N N . SER B 1 218 ? -15.219 -15.766 -14.094 1 95.12 218 SER B N 1
ATOM 3562 C CA . SER B 1 218 ? -14 -15.016 -13.812 1 95.12 218 SER B CA 1
ATOM 3563 C C . SER B 1 218 ? -12.773 -15.93 -13.828 1 95.12 218 SER B C 1
ATOM 3565 O O . SER B 1 218 ? -11.734 -15.578 -14.383 1 95.12 218 SER B O 1
ATOM 3567 N N . ALA B 1 219 ? -12.945 -17.078 -13.234 1 96.62 219 ALA B N 1
ATOM 3568 C CA . ALA B 1 219 ? -11.844 -18.031 -13.172 1 96.62 219 ALA B CA 1
ATOM 3569 C C . ALA B 1 219 ? -11.398 -18.438 -14.578 1 96.62 219 ALA B C 1
ATOM 3571 O O . ALA B 1 219 ? -10.203 -18.5 -14.859 1 96.62 219 ALA B O 1
ATOM 3572 N N . GLU B 1 220 ? -12.359 -18.688 -15.477 1 96.25 220 GLU B N 1
ATOM 3573 C CA . GLU B 1 220 ? -12.039 -19.062 -16.859 1 96.25 220 GLU B CA 1
ATOM 3574 C C . GLU B 1 220 ? -11.258 -17.953 -17.562 1 96.25 220 GLU B C 1
ATOM 3576 O O . GLU B 1 220 ? -10.258 -18.234 -18.219 1 96.25 220 GLU B O 1
ATOM 3581 N N . LYS B 1 221 ? -11.695 -16.766 -17.391 1 96.38 221 LYS B N 1
ATOM 3582 C CA . LYS B 1 221 ? -11.047 -15.625 -18.031 1 96.38 221 LYS B CA 1
ATOM 3583 C C . LYS B 1 221 ? -9.641 -15.414 -17.484 1 96.38 221 LYS B C 1
ATOM 3585 O O . LYS B 1 221 ? -8.711 -15.141 -18.25 1 96.38 221 LYS B O 1
ATOM 3590 N N . ILE B 1 222 ? -9.469 -15.594 -16.203 1 97.25 222 ILE B N 1
ATOM 3591 C CA . ILE B 1 222 ? -8.188 -15.367 -15.547 1 97.25 222 ILE B CA 1
ATOM 3592 C C . ILE B 1 222 ? -7.184 -16.422 -15.984 1 97.25 222 ILE B C 1
ATOM 3594 O O . ILE B 1 222 ? -6.027 -16.125 -16.281 1 97.25 222 ILE B O 1
ATOM 3598 N N . ILE B 1 223 ? -7.633 -17.703 -16.062 1 97.62 223 ILE B N 1
ATOM 3599 C CA . ILE B 1 223 ? -6.727 -18.766 -16.5 1 97.62 223 ILE B CA 1
ATOM 3600 C C . ILE B 1 223 ? -6.367 -18.578 -17.969 1 97.62 223 ILE B C 1
ATOM 3602 O O . ILE B 1 223 ? -5.223 -18.797 -18.359 1 97.62 223 ILE B O 1
ATOM 3606 N N . LYS B 1 224 ? -7.344 -18.156 -18.781 1 96.69 224 LYS B N 1
ATOM 3607 C CA . LYS B 1 224 ? -7.047 -17.828 -20.172 1 96.69 224 LYS B CA 1
ATOM 3608 C C . LYS B 1 224 ? -6 -16.719 -20.266 1 96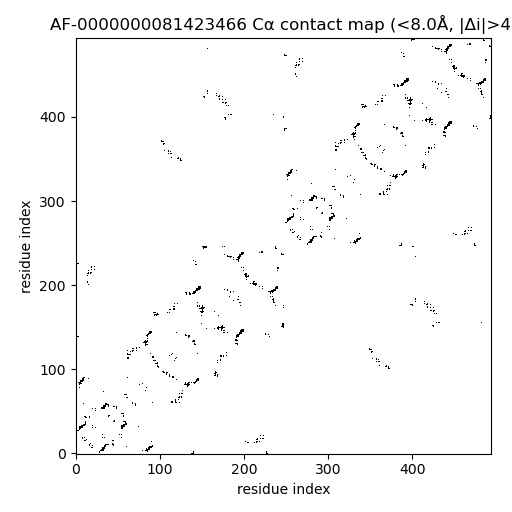.69 224 LYS B C 1
ATOM 3610 O O . LYS B 1 224 ? -5.066 -16.797 -21.062 1 96.69 224 LYS B O 1
ATOM 3615 N N . LEU B 1 225 ? -6.148 -15.719 -19.469 1 96.75 225 LEU B N 1
ATOM 3616 C CA . LEU B 1 225 ? -5.191 -14.617 -19.422 1 96.75 225 LEU B CA 1
ATOM 3617 C C . LEU B 1 225 ? -3.809 -15.117 -19.016 1 96.75 225 LEU B C 1
ATOM 3619 O O . LEU B 1 225 ? -2.807 -14.773 -19.641 1 96.75 225 LEU B O 1
ATOM 3623 N N . ALA B 1 226 ? -3.736 -15.953 -17.969 1 97.25 226 ALA B N 1
ATOM 3624 C CA . ALA B 1 226 ? -2.473 -16.5 -17.469 1 97.25 226 ALA B CA 1
ATOM 3625 C C . ALA B 1 226 ? -1.757 -17.297 -18.562 1 97.25 226 ALA B C 1
ATOM 3627 O O . ALA B 1 226 ? -0.525 -17.297 -18.625 1 97.25 226 ALA B O 1
ATOM 3628 N N . SER B 1 227 ? -2.51 -17.938 -19.406 1 96.19 227 SER B N 1
ATOM 3629 C CA . SER B 1 227 ? -1.944 -18.766 -20.469 1 96.19 227 SER B CA 1
ATOM 3630 C C . SER B 1 227 ? -1.431 -17.906 -21.609 1 96.19 227 SER B C 1
ATOM 3632 O O . SER B 1 227 ? -0.489 -18.297 -22.312 1 96.19 227 SER B O 1
ATOM 3634 N N . LYS B 1 228 ? -1.962 -16.719 -21.797 1 95.5 228 LYS B N 1
ATOM 3635 C CA . LYS B 1 228 ? -1.679 -15.93 -22.984 1 95.5 228 LYS B CA 1
ATOM 3636 C C . LYS B 1 228 ? -0.583 -14.898 -22.719 1 95.5 228 LYS B C 1
ATOM 3638 O O . LYS B 1 228 ? 0.118 -14.477 -23.625 1 95.5 228 LYS B O 1
ATOM 3643 N N . VAL B 1 229 ? -0.441 -14.461 -21.516 1 96.69 229 VAL B N 1
ATOM 3644 C CA . VAL B 1 229 ? 0.487 -13.375 -21.219 1 96.69 229 VAL B CA 1
ATOM 3645 C C . VAL B 1 229 ? 1.923 -13.844 -21.422 1 96.69 229 VAL B C 1
ATOM 3647 O O . VAL B 1 229 ? 2.223 -15.031 -21.266 1 96.69 229 VAL B O 1
ATOM 3650 N N . THR B 1 230 ? 2.789 -12.906 -21.922 1 96 230 THR B N 1
ATOM 3651 C CA . THR B 1 230 ? 4.219 -13.102 -22.125 1 96 230 THR B CA 1
ATOM 3652 C C . THR B 1 230 ? 5.023 -12.047 -21.375 1 96 230 THR B C 1
ATOM 3654 O O . THR B 1 230 ? 4.453 -11.18 -20.703 1 96 230 THR B O 1
ATOM 3657 N N . ILE B 1 231 ? 6.34 -12.172 -21.5 1 96.25 231 ILE B N 1
ATOM 3658 C CA . ILE B 1 231 ? 7.227 -11.266 -20.781 1 96.25 231 ILE B CA 1
ATOM 3659 C C . ILE B 1 231 ? 6.961 -9.828 -21.219 1 96.25 231 ILE B C 1
ATOM 3661 O O . ILE B 1 231 ? 7.211 -8.883 -20.469 1 96.25 231 ILE B O 1
ATOM 3665 N N . LYS B 1 232 ? 6.348 -9.57 -22.391 1 95.75 232 LYS B N 1
ATOM 3666 C CA . LYS B 1 232 ? 6.012 -8.242 -22.891 1 95.75 232 LYS B CA 1
ATOM 3667 C C . LYS B 1 232 ? 4.883 -7.621 -22.078 1 95.75 232 LYS B C 1
ATOM 3669 O O . LYS B 1 232 ? 4.672 -6.406 -22.125 1 95.75 232 LYS B O 1
ATOM 3674 N N . ASP B 1 233 ? 4.184 -8.453 -21.266 1 97.25 233 ASP B N 1
ATOM 3675 C CA . ASP B 1 233 ? 3.027 -7.996 -20.5 1 97.25 233 ASP B CA 1
ATOM 3676 C C . ASP B 1 233 ? 3.396 -7.734 -19.047 1 97.25 233 ASP B C 1
ATOM 3678 O O . ASP B 1 233 ? 2.555 -7.309 -18.25 1 97.25 233 ASP B O 1
ATOM 3682 N N . THR B 1 234 ? 4.668 -7.988 -18.688 1 97.5 234 THR B N 1
ATOM 3683 C CA . THR B 1 234 ? 5.055 -7.938 -17.281 1 97.5 234 THR B CA 1
ATOM 3684 C C . THR B 1 234 ? 4.832 -6.539 -16.703 1 97.5 234 THR B C 1
ATOM 3686 O O . THR B 1 234 ? 5.059 -5.539 -17.391 1 97.5 234 THR B O 1
ATOM 3689 N N . GLY B 1 235 ? 4.262 -6.457 -15.516 1 97.25 235 GLY B N 1
ATOM 3690 C CA . GLY B 1 235 ? 4.062 -5.207 -14.805 1 97.25 235 GLY B CA 1
ATOM 3691 C C . GLY B 1 235 ? 2.695 -4.598 -15.047 1 97.25 235 GLY B C 1
ATOM 3692 O O . GLY B 1 235 ? 2.35 -3.576 -14.445 1 97.25 235 GLY B O 1
ATOM 3693 N N . ARG B 1 236 ? 1.853 -5.238 -15.852 1 97.44 236 ARG B N 1
ATOM 3694 C CA . ARG B 1 236 ? 0.561 -4.664 -16.219 1 97.44 236 ARG B CA 1
ATOM 3695 C C . ARG B 1 236 ? -0.461 -4.871 -15.102 1 97.44 236 ARG B C 1
ATOM 3697 O O . ARG B 1 236 ? -0.363 -5.832 -14.336 1 97.44 236 ARG B O 1
ATOM 3704 N N . TYR B 1 237 ? -1.317 -3.945 -14.984 1 97.62 237 TYR B N 1
ATOM 3705 C CA . TYR B 1 237 ? -2.557 -4.016 -14.219 1 97.62 237 TYR B CA 1
ATOM 3706 C C . TYR B 1 237 ? -3.768 -4.043 -15.141 1 97.62 237 TYR B C 1
ATOM 3708 O O . TYR B 1 237 ? -4.047 -3.068 -15.844 1 97.62 237 TYR B O 1
ATOM 3716 N N . VAL B 1 238 ? -4.516 -5.227 -15.141 1 97.62 238 VAL B N 1
ATOM 3717 C CA . VAL B 1 238 ? -5.566 -5.418 -16.141 1 97.62 238 VAL B CA 1
ATOM 3718 C C . VAL B 1 238 ? -6.824 -5.965 -15.461 1 97.62 238 VAL B C 1
ATOM 3720 O O . VAL B 1 238 ? -6.762 -6.473 -14.336 1 97.62 238 VAL B O 1
ATOM 3723 N N . ASN B 1 239 ? -7.988 -5.805 -16.078 1 94.94 239 ASN B N 1
ATOM 3724 C CA . ASN B 1 239 ? -9.18 -6.516 -15.633 1 94.94 239 ASN B CA 1
ATOM 3725 C C . ASN B 1 239 ? -9.219 -7.941 -16.172 1 94.94 239 ASN B C 1
ATOM 3727 O O . ASN B 1 239 ? -8.328 -8.352 -16.922 1 94.94 239 ASN B O 1
ATOM 3731 N N . ARG B 1 240 ? -10.195 -8.773 -15.758 1 94 240 ARG B N 1
ATOM 3732 C CA . ARG B 1 240 ? -10.266 -10.195 -16.078 1 94 240 ARG B CA 1
ATOM 3733 C C . ARG B 1 240 ? -10.344 -10.406 -17.594 1 94 240 ARG B C 1
ATOM 3735 O O . ARG B 1 240 ? -10.094 -11.516 -18.078 1 94 240 ARG B O 1
ATOM 3742 N N . ASP B 1 241 ? -10.664 -9.336 -18.406 1 93.94 241 ASP B N 1
ATOM 3743 C CA . ASP B 1 241 ? -10.742 -9.422 -19.859 1 93.94 241 ASP B CA 1
ATOM 3744 C C . ASP B 1 241 ? -9.414 -9.039 -20.5 1 93.94 241 ASP B C 1
ATOM 3746 O O . ASP B 1 241 ? -9.266 -9.102 -21.719 1 93.94 241 ASP B O 1
ATOM 3750 N N . GLY B 1 242 ? -8.461 -8.641 -19.719 1 95.81 242 GLY B N 1
ATOM 3751 C CA . GLY B 1 242 ? -7.137 -8.32 -20.219 1 95.81 242 GLY B CA 1
ATOM 3752 C C . GLY B 1 242 ? -6.98 -6.855 -20.594 1 95.81 242 GLY B C 1
ATOM 3753 O O . GLY B 1 242 ? -5.961 -6.461 -21.156 1 95.81 242 GLY B O 1
ATOM 3754 N N . ASN B 1 243 ? -8.008 -6.051 -20.25 1 95.94 243 ASN B N 1
ATOM 3755 C CA . ASN B 1 243 ? -7.93 -4.621 -20.547 1 95.94 243 ASN B CA 1
ATOM 3756 C C . ASN B 1 243 ? -7.152 -3.877 -19.453 1 95.94 243 ASN B C 1
ATOM 3758 O O . ASN B 1 243 ? -7.312 -4.156 -18.266 1 95.94 243 ASN B O 1
ATOM 3762 N N . ASP B 1 244 ? -6.359 -2.92 -19.938 1 96.75 244 ASP B N 1
ATOM 3763 C CA . ASP B 1 244 ? -5.52 -2.168 -19.016 1 96.75 244 ASP B CA 1
ATOM 3764 C C . ASP B 1 244 ? -6.363 -1.339 -18.047 1 96.75 244 ASP B C 1
ATOM 3766 O O . ASP B 1 244 ? -7.383 -0.766 -18.438 1 96.75 244 ASP B O 1
ATOM 3770 N N . MET B 1 245 ? -5.902 -1.311 -16.859 1 94.19 245 MET B N 1
ATOM 3771 C CA . MET B 1 245 ? -6.477 -0.457 -15.82 1 94.19 245 MET B CA 1
ATOM 3772 C C . MET B 1 245 ? -5.461 0.57 -15.328 1 94.19 245 MET B C 1
ATOM 3774 O O . MET B 1 245 ? -4.254 0.369 -15.477 1 94.19 245 MET B O 1
ATOM 3778 N N . ASP B 1 246 ? -5.961 1.664 -14.867 1 92.81 246 ASP B N 1
ATOM 3779 C CA . ASP B 1 246 ? -5.078 2.668 -14.281 1 92.81 246 ASP B CA 1
ATOM 3780 C C . ASP B 1 246 ? -4.66 2.27 -12.867 1 92.81 246 ASP B C 1
ATOM 3782 O O . ASP B 1 246 ? -5.469 1.744 -12.102 1 92.81 246 ASP B O 1
ATOM 3786 N N . PHE B 1 247 ? -3.348 2.471 -12.57 1 93.75 247 PHE B N 1
ATOM 3787 C CA . PHE B 1 247 ? -2.918 2.271 -11.188 1 93.75 247 PHE B CA 1
ATOM 3788 C C . PHE B 1 247 ? -3.543 3.312 -10.266 1 93.75 247 PHE B C 1
ATOM 3790 O O . PHE B 1 247 ? -3.762 4.457 -10.672 1 93.75 247 PHE B O 1
#

Sequence (494 aa):
MSIRNALVTGCDFGLGLELVKVLSHDENVQTIFAGCFNPEKATELKKLAQENSKVKPIKLQLDDDESIQKAAELVESQVSDEGLDLLINNAGINEDDGWLKGQPNRDLYLKHFSVNTIGPVVLTNALLPSLRTAAKLNNKAVVLNISSDRGSIKLTLTWQSESRPSMSYGQSKAALNHFTRTLAYYETTNGITSISVHPGWIQTPMGGPNAELNASESAEKIIKLASKVTIKDTGRYVNRDGNDMDFMSIRNALVTGCDFGLGLELVKVLSHDENVQTIFAGCFNPEKATELKKLAQENSKVKPIKLQLDDDESIQKAAELVESQVSDEGLDLLINNAGINEDDGWLKGQPNRDLYLKHFSVNTIGPVVLTNALLPSLRTAAKLNNKAVVLNISSDRGSIKLTLTWQSESRPSMSYGQSKAALNHFTRTLAYYETTNGITSISVHPGWIQTPMGGPNAELNASESAEKIIKLASKVTIKDTGRYVNRDGNDMDF

Radius of gyration: 23.62 Å; Cα contacts (8 Å, |Δi|>4): 1141; chains: 2; bounding box: 52×73×48 Å

Foldseek 3Di:
DDFAAEEFAACLDFLLVLLLVLLLPDPNYQAYEREHQDPVNSVSLVVVCVVGVRYHYAYADLLDLVRLLVSLVVSCVVCVQQFGQYYEADDFDFDAQCVVVVDGNVVVLVVRLSRQPVSLVSNCVSRVNRQLNNCVPVVGREYEYEAAPLLFPVCVVVDDDDPPTHPSRNVSRVNNLVVQQVCLVVCLVSSYAGEYEHLPPQPPPVVPPVNRVSSNVSSNLQVVVSVPDGSVCGS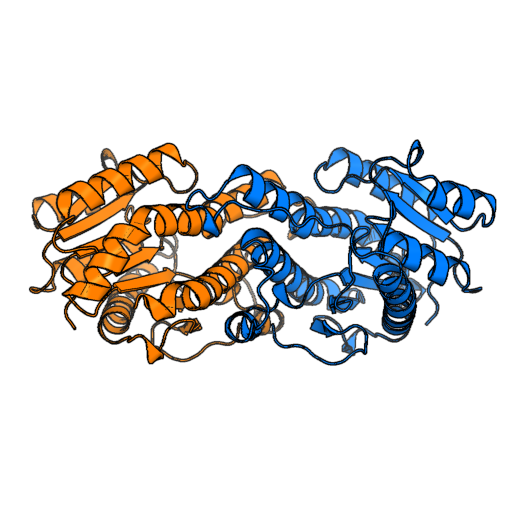FYYYSNRHGDHD/DDFAAEEFAACLDFLLVLLLVLLLPDPNYQAYEREHQDPVNSVSLVVVCVVGVRYHYAYADLLDLVRLLVSLVVSCVVCVQQFGQYYEADDFDFDAQCVVVVDGNVVVLVVRLSRQPVSLVSNCVSRVNRQLNNCVPVVGREYEYEAAPLLFPVCVVVDDDDDPTHPSRNVNRVNNLVVQQVCLVVCLVSSYAGEYEHLPPQPPPVVPPVNRVSSNVSSNLQVVVSVPDGSVCGSFYYYSNRHGDHD

Solvent-accessible surface area (backbone atoms only — not comparable to full-atom values): 23981 Å² total; per-residue (Å²): 104,81,56,36,26,36,39,36,29,36,25,60,46,66,52,31,34,32,35,52,53,55,49,71,69,39,85,63,40,59,39,33,40,34,18,10,76,51,51,89,74,17,60,70,48,47,54,48,28,74,75,32,84,40,41,41,74,35,57,35,37,53,76,35,70,66,39,35,49,53,40,37,50,53,51,39,74,74,28,65,91,61,17,32,24,32,39,36,43,50,43,68,67,80,60,87,28,32,60,94,76,75,49,61,36,64,69,52,35,51,49,27,33,34,32,40,26,47,16,51,52,50,45,50,61,62,35,40,69,32,26,39,42,4,12,70,74,61,72,37,12,34,42,39,36,57,45,41,72,59,21,16,44,66,48,46,71,68,64,79,75,78,78,72,73,28,65,39,38,25,22,18,26,22,20,31,48,30,46,25,20,46,48,18,58,73,27,48,90,52,43,36,19,16,29,27,30,22,60,63,89,53,42,53,82,85,47,48,75,70,10,51,58,38,23,48,55,28,23,50,34,41,53,51,46,64,44,66,60,46,66,90,47,38,38,40,41,21,37,41,85,66,46,79,51,70,65,104,82,54,36,27,35,38,37,30,37,25,60,47,67,51,30,34,31,37,51,54,54,50,72,69,40,85,62,41,58,39,34,40,35,17,10,76,50,51,89,73,18,59,70,49,48,53,49,28,74,76,32,82,40,41,41,75,35,57,36,37,52,77,34,69,66,39,35,49,54,39,36,51,53,52,39,73,72,28,64,90,60,17,32,24,31,38,34,44,50,44,67,67,80,59,86,30,33,60,93,75,75,50,60,37,64,70,52,35,50,48,27,33,34,32,40,26,49,16,50,51,48,44,50,60,63,36,41,68,31,25,40,42,4,12,69,74,61,73,36,14,34,41,38,36,56,45,41,72,60,20,16,45,67,49,43,72,67,61,72,82,80,84,74,72,29,67,38,36,25,22,16,26,22,21,32,48,29,46,24,19,46,47,17,58,73,27,47,90,53,42,36,18,16,31,28,30,21,60,60,90,54,42,52,82,84,47,47,74,70,11,50,57,37,21,48,55,28,24,50,33,42,52,52,48,66,42,65,61,47,66,90,48,39,39,39,41,21,36,41,86,68,47,80,50,69,66